Protein 8WTC (pdb70)

Secondary structure (DSSP, 8-state):
--TTTTTEEEEEEEEEE-BSSS--TTT--HHHHHHHHHHHHHHHTT-EETTTEEEEEEEGGG--HHHHHHHHHTTSS-HHHHH-SS-EEEEETTSSEEEEESSSSSEEEEEEESSS-HHHHHHHHHHHHHHHHHHS-B-EETTTEE--SSTTSTBT-EEEEEEEE-HHHHHTTTHHHHHHHHHHTTEEEE---EEEEEES--SSS-HHHHHHHHHHHHHHHHHHHHHHHH-/---B-TTT--BHHHHHHH-S--SHHHHHHTHHHHHHHHHHHTTT--S--S---HHHHHHHHHHHHHHHHHHHHHHHHHTT-HHHHHHHHHHHHHHHHHH-/--TTTTTEEEEEEEEEE-BSSS--TTT--HHHHHHHHHHHHHHHSS-EETTTEEEEEEESTTS-HHHHHHHHHTTSS-GGGGG-TT-EEEEETTSSEEEEESSSSSEEEEEEESSS-HHHHHHHHHHHHHHHHHHS-B-EETTTEE--SSGGGTBT-EEEEEEEE-HHHHHTTTHHHHHHHHHHTTEEE----EEEEEES-SSSS-HHHHHHHHHHHHHHHHHHHHHHHH-/---B-TTT--BHHHHHHH-S---TTHHHHSHHHHHHHHHHHTTT--S--S---IIIIIHHHHHHHHHHHHHHHHHHHHTT-HHHHHHHHHHHHHHHHH-

Structure (mmCIF, N/CA/C/O backbone):
data_8WTC
#
_entry.id   8WTC
#
_cell.length_a   188.104
_cell.length_b   74.208
_cell.length_c   79.935
_cell.angle_alpha   90.00
_cell.angle_beta   100.84
_cell.angle_gamma   90.00
#
_symmetry.space_group_name_H-M   'C 1 2 1'
#
loop_
_entity.id
_entity.type
_entity.pdbx_description
1 polymer 'Protein-arginine kinase'
2 polymer 'Protein-arginine kinase activator protein'
3 non-polymer 'ZINC ION'
#
loop_
_atom_site.group_PDB
_atom_site.id
_atom_site.type_symbol
_atom_site.label_atom_id
_atom_site.label_alt_id
_atom_site.label_comp_id
_atom_site.label_asym_id
_atom_site.label_entity_id
_atom_site.label_seq_id
_atom_site.pdbx_PDB_ins_code
_atom_site.Cartn_x
_atom_site.Cartn_y
_atom_site.Cartn_z
_atom_site.occupancy
_atom_site.B_iso_or_equiv
_atom_site.auth_seq_id
_atom_site.auth_comp_id
_atom_site.auth_asym_id
_atom_site.auth_atom_id
_atom_site.pdbx_PDB_model_num
ATOM 1 N N . LYS A 1 3 ? -46.886 -22.177 -14.893 1.00 73.41 18 LYS A N 1
ATOM 2 C CA . LYS A 1 3 ? -45.920 -22.937 -15.690 1.00 78.68 18 LYS A CA 1
ATOM 3 C C . LYS A 1 3 ? -45.847 -24.375 -15.177 1.00 79.64 18 LYS A C 1
ATOM 4 O O . LYS A 1 3 ? -46.303 -24.657 -14.059 1.00 72.09 18 LYS A O 1
ATOM 10 N N . GLY A 1 4 ? -45.257 -25.267 -15.989 1.00 80.16 19 GLY A N 1
ATOM 11 C CA . GLY A 1 4 ? -45.029 -26.653 -15.630 1.00 67.20 19 GLY A CA 1
ATOM 12 C C . GLY A 1 4 ? -46.157 -27.574 -16.064 1.00 73.45 19 GLY A C 1
ATOM 13 O O . GLY A 1 4 ? -47.304 -27.148 -16.265 1.00 77.03 19 GLY A O 1
ATOM 14 N N . PRO A 1 5 ? -45.854 -28.865 -16.207 1.00 69.68 20 PRO A N 1
ATOM 15 C CA . PRO A 1 5 ? -46.918 -29.836 -16.502 1.00 70.97 20 PRO A CA 1
ATOM 16 C C . PRO A 1 5 ? -48.037 -29.765 -15.467 1.00 71.26 20 PRO A C 1
ATOM 17 O O . PRO A 1 5 ? -47.792 -29.597 -14.271 1.00 71.33 20 PRO A O 1
ATOM 21 N N . GLU A 1 6 ? -49.278 -29.874 -15.945 1.00 71.17 21 GLU A N 1
ATOM 22 C CA . GLU A 1 6 ? -50.466 -29.805 -15.088 1.00 70.25 21 GLU A CA 1
ATOM 23 C C . GLU A 1 6 ? -50.514 -28.530 -14.251 1.00 69.88 21 GLU A C 1
ATOM 24 O O . GLU A 1 6 ? -50.967 -28.569 -13.105 1.00 73.85 21 GLU A O 1
ATOM 30 N N . SER A 1 7 ? -50.055 -27.399 -14.802 1.00 65.84 22 SER A N 1
ATOM 31 C CA . SER A 1 7 ? -50.062 -26.129 -14.080 1.00 70.94 22 SER A CA 1
ATOM 32 C C . SER A 1 7 ? -51.429 -25.878 -13.446 1.00 78.26 22 SER A C 1
ATOM 33 O O . SER A 1 7 ? -51.521 -25.351 -12.329 1.00 73.81 22 SER A O 1
ATOM 35 N N . ASP A 1 8 ? -52.490 -26.295 -14.148 1.00 78.71 23 ASP A N 1
ATOM 36 C CA . ASP A 1 8 ? -53.842 -26.154 -13.626 1.00 78.15 23 ASP A CA 1
ATOM 37 C C . ASP A 1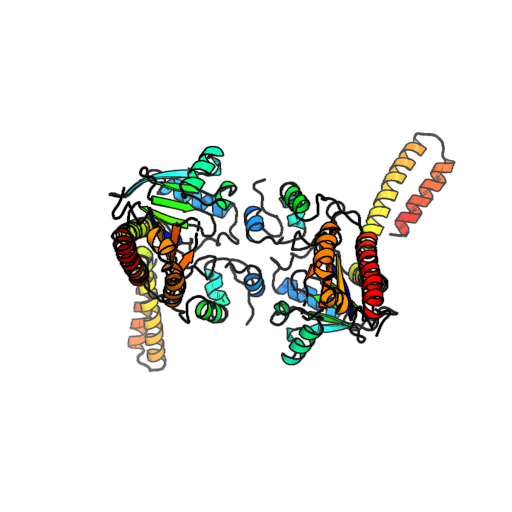 8 ? -54.011 -26.818 -12.265 1.00 74.72 23 ASP A C 1
ATOM 38 O O . ASP A 1 8 ? -54.724 -26.297 -11.399 1.00 76.83 23 ASP A O 1
ATOM 43 N N . ILE A 1 9 ? -53.356 -27.962 -12.054 1.00 72.49 24 ILE A N 1
ATOM 44 C CA . ILE A 1 9 ? -53.688 -28.867 -10.953 1.00 66.88 24 ILE A CA 1
ATOM 45 C C . ILE A 1 9 ? -52.571 -28.921 -9.923 1.00 66.74 24 ILE A C 1
ATOM 46 O O . ILE A 1 9 ? -52.786 -28.637 -8.740 1.00 68.93 24 ILE A O 1
ATOM 51 N N . VAL A 1 10 ? -51.390 -29.359 -10.352 1.00 64.64 25 VAL A N 1
ATOM 52 C CA . VAL A 1 10 ? -50.243 -29.446 -9.456 1.00 61.41 25 VAL A CA 1
ATOM 53 C C . VAL A 1 10 ? -49.558 -28.089 -9.392 1.00 59.97 25 VAL A C 1
ATOM 54 O O . VAL A 1 10 ? -49.158 -27.511 -10.413 1.00 57.91 25 VAL A O 1
ATOM 58 N N . LEU A 1 11 ? -49.433 -27.565 -8.185 1.00 60.90 26 LEU A N 1
ATOM 59 C CA . LEU A 1 11 ? -48.750 -26.292 -8.072 1.00 54.30 26 LEU A CA 1
ATOM 60 C C . LEU A 1 11 ? -47.243 -26.465 -8.184 1.00 47.56 26 LEU A C 1
ATOM 61 O O . LEU A 1 11 ? -46.603 -25.714 -8.918 1.00 47.03 26 LEU A O 1
ATOM 66 N N . SER A 1 12 ? -46.648 -27.433 -7.480 1.00 52.78 27 SER A N 1
ATOM 67 C CA . SER A 1 12 ? -45.202 -27.650 -7.577 1.00 54.28 27 SER A CA 1
ATOM 68 C C . SER A 1 12 ? -44.867 -29.099 -7.244 1.00 50.69 27 SER A C 1
ATOM 69 O O . SER A 1 12 ? -45.742 -29.908 -6.936 1.00 51.37 27 SER A O 1
ATOM 72 N N . SER A 1 13 ? -43.582 -29.428 -7.361 1.00 51.14 28 SER A N 1
ATOM 73 C CA . SER A 1 13 ? -43.042 -30.710 -6.933 1.00 49.59 28 SER A CA 1
ATOM 74 C C . SER A 1 13 ? -41.748 -30.446 -6.183 1.00 46.71 28 SER A C 1
ATOM 75 O O . SER A 1 13 ? -40.884 -29.714 -6.677 1.00 48.22 28 SER A O 1
ATOM 78 N N . ARG A 1 14 ? -41.620 -31.028 -4.989 1.00 44.48 29 ARG A N 1
ATOM 79 C CA . ARG A 1 14 ? -40.520 -30.718 -4.094 1.00 36.78 29 ARG A CA 1
ATOM 80 C C . ARG A 1 14 ? -39.763 -31.987 -3.755 1.00 40.88 29 ARG A C 1
ATOM 81 O O . ARG A 1 14 ? -40.362 -33.044 -3.513 1.00 39.46 29 ARG A O 1
ATOM 89 N N . ILE A 1 15 ? -38.440 -31.868 -3.738 1.00 40.51 30 ILE A N 1
ATOM 90 C CA . ILE A 1 15 ? -37.552 -32.935 -3.301 1.00 41.95 30 ILE A CA 1
ATOM 91 C C . ILE A 1 15 ? -36.613 -32.355 -2.252 1.00 35.24 30 ILE A C 1
ATOM 92 O O . ILE A 1 15 ? -36.054 -31.272 -2.447 1.00 38.49 30 ILE A O 1
ATOM 97 N N . ARG A 1 16 ? -36.449 -33.052 -1.140 1.00 38.96 31 ARG A N 1
ATOM 98 C CA . ARG A 1 16 ? -35.605 -32.552 -0.058 1.00 39.55 31 ARG A CA 1
ATOM 99 C C . ARG A 1 16 ? -34.700 -33.669 0.448 1.00 39.03 31 ARG A C 1
ATOM 100 O O . ARG A 1 16 ? -35.187 -34.746 0.822 1.00 42.19 31 ARG A O 1
ATOM 108 N N . LEU A 1 17 ? -33.389 -33.419 0.470 1.00 34.75 32 LEU A N 1
ATOM 109 C CA . LEU A 1 17 ? -32.421 -34.420 0.906 1.00 36.04 32 LEU A CA 1
ATOM 110 C C . LEU A 1 17 ? -31.640 -33.868 2.091 1.00 39.53 32 LEU A C 1
ATOM 111 O O . LEU A 1 17 ? -30.902 -32.893 1.943 1.00 44.40 32 LEU A O 1
ATOM 116 N N . ALA A 1 18 ? -31.797 -34.485 3.263 1.00 39.01 33 ALA A N 1
ATOM 117 C CA . ALA A 1 18 ? -31.073 -34.068 4.453 1.00 39.95 33 ALA A CA 1
ATOM 118 C C . ALA A 1 18 ? -29.743 -34.806 4.523 1.00 43.48 33 ALA A C 1
ATOM 119 O O . ALA A 1 18 ? -29.680 -36.003 4.236 1.00 44.24 33 ALA A O 1
ATOM 121 N N . ARG A 1 19 ? -28.687 -34.090 4.910 1.00 39.16 34 ARG A N 1
ATOM 122 C CA . ARG A 1 19 ? -27.332 -34.622 4.945 1.00 44.10 34 ARG A CA 1
ATOM 123 C C . ARG A 1 19 ? -26.575 -34.008 6.113 1.00 39.27 34 ARG A C 1
ATOM 124 O O . ARG A 1 19 ? -26.764 -32.839 6.438 1.00 41.55 34 ARG A O 1
ATOM 132 N N . ASN A 1 20 ? -25.655 -34.756 6.697 1.00 45.23 35 ASN A N 1
ATOM 133 C CA . ASN A 1 20 ? -24.803 -34.182 7.735 1.00 48.75 35 ASN A CA 1
ATOM 134 C C . ASN A 1 20 ? -23.341 -34.528 7.467 1.00 44.55 35 ASN A C 1
ATOM 135 O O . ASN A 1 20 ? -23.029 -35.587 6.918 1.00 43.04 35 ASN A O 1
ATOM 140 N N . PHE A 1 21 ? -22.445 -33.616 7.830 1.00 44.83 36 PHE A N 1
ATOM 141 C CA . PHE A 1 21 ? -21.020 -33.939 7.849 1.00 49.80 36 PHE A CA 1
ATOM 142 C C . PHE A 1 21 ? -20.760 -35.128 8.766 1.00 47.92 36 PHE A C 1
ATOM 143 O O . PHE A 1 21 ? -21.299 -35.188 9.867 1.00 51.26 36 PHE A O 1
ATOM 151 N N . GLU A 1 22 ? -19.919 -36.071 8.331 1.00 51.70 37 GLU A N 1
ATOM 152 C CA . GLU A 1 22 ? -19.636 -37.231 9.180 1.00 52.92 37 GLU A CA 1
ATOM 153 C C . GLU A 1 22 ? -18.892 -36.811 10.442 1.00 58.70 37 GLU A C 1
ATOM 154 O O . GLU A 1 22 ? -19.298 -37.145 11.561 1.00 61.07 37 GLU A O 1
ATOM 160 N N . HIS A 1 23 ? -17.829 -36.025 10.279 1.00 61.71 38 HIS A N 1
ATOM 161 C CA . HIS A 1 23 ? -16.850 -35.767 11.325 1.00 53.66 38 HIS A CA 1
ATOM 162 C C . HIS A 1 23 ? -17.125 -34.484 12.096 1.00 56.53 38 HIS A C 1
ATOM 163 O O . HIS A 1 23 ? -16.274 -34.048 12.881 1.00 61.29 38 HIS A O 1
ATOM 170 N N . ILE A 1 24 ? -18.289 -33.877 11.905 1.00 53.52 39 ILE A N 1
ATOM 171 C CA . ILE A 1 24 ? -18.686 -32.687 12.646 1.00 52.63 39 ILE A CA 1
ATOM 172 C C . ILE A 1 24 ? -19.969 -33.005 13.395 1.00 50.66 39 ILE A C 1
ATOM 173 O O . ILE A 1 24 ? -20.834 -33.726 12.891 1.00 51.74 39 ILE A O 1
ATOM 178 N N . ARG A 1 25 ? -20.071 -32.490 14.614 1.00 57.07 40 ARG A N 1
ATOM 179 C CA . ARG A 1 25 ? -21.229 -32.771 15.441 1.00 53.42 40 ARG A CA 1
ATOM 180 C C . ARG A 1 25 ? -22.478 -32.238 14.751 1.00 52.22 40 ARG A C 1
ATOM 181 O O . ARG A 1 25 ? -22.425 -31.243 14.023 1.00 54.26 40 ARG A O 1
ATOM 189 N N . PHE A 1 26 ? -23.599 -32.939 14.933 1.00 46.04 41 PHE A N 1
ATOM 190 C CA . PHE A 1 26 ? -24.849 -32.519 14.308 1.00 47.12 41 PHE A CA 1
ATOM 191 C C . PHE A 1 26 ? -25.276 -31.171 14.913 1.00 47.19 41 PHE A C 1
ATOM 192 O O . PHE A 1 26 ? -24.771 -30.761 15.961 1.00 45.14 41 PHE A O 1
ATOM 200 N N . PRO A 1 27 ? -26.220 -30.458 14.285 1.00 47.53 42 PRO A N 1
ATOM 201 C CA . PRO A 1 27 ? -26.569 -29.108 14.778 1.00 45.89 42 PRO A CA 1
ATOM 202 C C . PRO A 1 27 ? -27.096 -29.098 16.197 1.00 48.72 42 PRO A C 1
ATOM 203 O O . PRO A 1 27 ? -27.211 -28.028 16.808 1.00 51.68 42 PRO A O 1
ATOM 207 N N . THR A 1 28 ? -27.406 -30.272 16.727 1.00 52.10 43 THR A N 1
ATOM 208 C CA . THR A 1 28 ? -27.815 -30.447 18.109 1.00 47.25 43 THR A CA 1
ATOM 209 C C . THR A 1 28 ? -26.695 -30.154 19.101 1.00 48.38 43 THR A C 1
ATOM 210 O O . THR A 1 28 ? -26.963 -29.644 20.189 1.00 53.60 43 THR A O 1
ATOM 214 N N . ARG A 1 29 ? -25.445 -30.466 18.766 1.00 46.64 44 ARG A N 1
ATOM 215 C CA . ARG A 1 29 ? -24.354 -30.266 19.703 1.00 43.82 44 ARG A CA 1
ATOM 216 C C . ARG A 1 29 ? -23.130 -29.574 19.128 1.00 49.09 44 ARG A C 1
ATOM 217 O O . ARG A 1 29 ? -22.175 -29.354 19.874 1.00 46.37 44 ARG A O 1
ATOM 225 N N . TYR A 1 30 ? -23.121 -29.221 17.847 1.00 51.54 45 TYR A N 1
ATOM 226 C CA . TYR A 1 30 ? -21.910 -28.666 17.261 1.00 51.89 45 TYR A CA 1
ATOM 227 C C . TYR A 1 30 ? -21.682 -27.247 17.771 1.00 51.80 45 TYR A C 1
ATOM 228 O O . TYR A 1 30 ? -22.611 -26.539 18.184 1.00 49.37 45 TYR A O 1
ATOM 237 N N . SER A 1 31 ? -20.416 -26.863 17.801 1.00 58.06 46 SER A N 1
ATOM 238 C CA . SER A 1 31 ? -20.026 -25.547 18.258 1.00 49.23 46 SER A CA 1
ATOM 239 C C . SER A 1 31 ? -20.309 -24.516 17.174 1.00 50.47 46 SER A C 1
ATOM 240 O O . SER A 1 31 ? -20.558 -24.855 16.017 1.00 55.07 46 SER A O 1
ATOM 243 N N . ASN A 1 32 ? -20.266 -23.239 17.571 1.00 54.02 47 ASN A N 1
ATOM 244 C CA . ASN A 1 32 ? -20.372 -22.139 16.613 1.00 55.01 47 ASN A CA 1
ATOM 245 C C . ASN A 1 32 ? -19.224 -22.167 15.603 1.00 54.25 47 ASN A C 1
ATOM 246 O O . ASN A 1 32 ? -19.446 -21.962 14.400 1.00 56.39 47 ASN A O 1
ATOM 251 N N . GLU A 1 33 ? -17.996 -22.417 16.071 1.00 47.80 48 GLU A N 1
ATOM 252 C CA . GLU A 1 33 ? -16.860 -22.551 15.164 1.00 54.27 48 GLU A CA 1
ATOM 253 C C . GLU A 1 33 ? -17.125 -23.631 14.138 1.00 53.56 48 GLU A C 1
ATOM 254 O O . GLU A 1 33 ? -16.845 -23.450 12.942 1.00 53.00 48 GLU A O 1
ATOM 260 N N . GLU A 1 34 ? -17.650 -24.772 14.595 1.00 49.03 49 GLU A N 1
ATOM 261 C CA . GLU A 1 34 ? -18.046 -25.817 13.663 1.00 52.21 49 GLU A CA 1
ATOM 262 C C . GLU A 1 34 ? -19.079 -25.297 12.668 1.00 50.53 49 GLU A C 1
ATOM 263 O O . GLU A 1 34 ? -18.915 -25.471 11.451 1.00 52.90 49 GLU A O 1
ATOM 269 N N . ALA A 1 35 ? -20.115 -24.607 13.160 1.00 46.74 50 ALA A N 1
ATOM 270 C CA . ALA A 1 35 ? -21.147 -24.076 12.276 1.00 47.63 50 ALA A CA 1
ATOM 271 C C . ALA A 1 35 ? -20.555 -23.110 11.256 1.00 53.75 50 ALA A C 1
ATOM 272 O O . ALA A 1 35 ? -20.942 -23.132 10.074 1.00 47.32 50 ALA A O 1
ATOM 274 N N . SER A 1 36 ? -19.600 -22.274 11.696 1.00 51.50 51 SER A N 1
ATOM 275 C CA . SER A 1 36 ? -18.975 -21.297 10.811 1.00 49.29 51 SER A CA 1
ATOM 276 C C . SER A 1 36 ? -18.146 -21.973 9.730 1.00 54.20 51 SER A C 1
ATOM 277 O O . SER A 1 36 ? -18.131 -21.522 8.574 1.00 53.87 51 SER A O 1
ATOM 280 N N . SER A 1 37 ? -17.433 -23.046 10.090 1.00 52.60 52 SER A N 1
ATOM 281 C CA . SER A 1 37 ? -16.585 -23.735 9.123 1.00 49.52 52 SER A CA 1
ATOM 282 C C . SER A 1 37 ? -17.407 -24.340 7.991 1.00 50.57 52 SER A C 1
ATOM 283 O O . SER A 1 37 ? -16.994 -24.308 6.823 1.00 53.83 52 SER A O 1
ATOM 286 N N . ILE A 1 38 ? -18.553 -24.931 8.324 1.00 44.47 53 ILE A N 1
ATOM 287 C CA . ILE A 1 38 ? -19.397 -25.533 7.302 1.00 49.81 53 ILE A CA 1
ATOM 288 C C . ILE A 1 38 ? -19.808 -24.482 6.290 1.00 49.99 53 ILE A C 1
ATOM 289 O O . ILE A 1 38 ? -19.705 -24.686 5.075 1.00 48.84 53 ILE A O 1
ATOM 294 N N . ILE A 1 39 ? -20.261 -23.326 6.781 1.00 48.68 54 ILE A N 1
ATOM 295 C CA . ILE A 1 39 ? -20.743 -22.320 5.850 1.00 51.04 54 ILE A CA 1
ATOM 296 C C . ILE A 1 39 ? -19.584 -21.676 5.096 1.00 52.64 54 ILE A C 1
ATOM 297 O O . ILE A 1 39 ? -19.753 -21.249 3.945 1.00 49.65 54 ILE A O 1
ATOM 302 N N . GLN A 1 40 ? -18.385 -21.635 5.691 1.00 50.42 55 GLN A N 1
ATOM 303 C CA . GLN A 1 40 ? -17.238 -21.170 4.923 1.00 52.56 55 GLN A CA 1
ATOM 304 C C . GLN A 1 40 ? -16.816 -22.211 3.895 1.00 50.75 55 GLN A C 1
ATOM 305 O O . GLN A 1 40 ? -16.525 -21.873 2.740 1.00 55.21 55 GLN A O 1
ATOM 311 N N . GLN A 1 41 ? -16.782 -23.481 4.289 1.00 44.22 56 GLN A N 1
ATOM 312 C CA . GLN A 1 41 ? -16.491 -24.514 3.312 1.00 46.65 56 GLN A CA 1
ATOM 313 C C . GLN A 1 41 ? -17.473 -24.424 2.150 1.00 53.15 56 GLN A C 1
ATOM 314 O O . GLN A 1 41 ? -17.110 -24.689 0.999 1.00 52.49 56 GLN A O 1
ATOM 320 N N . PHE A 1 42 ? -18.701 -23.975 2.412 1.00 52.29 57 PHE A N 1
ATOM 321 C CA . PHE A 1 42 ? -19.634 -23.839 1.304 1.00 48.10 57 PHE A CA 1
ATOM 322 C C . PHE A 1 42 ? -19.377 -22.576 0.506 1.00 46.98 57 PHE A C 1
ATOM 323 O O . PHE A 1 42 ? -19.477 -22.597 -0.721 1.00 50.99 57 PHE A O 1
ATOM 331 N N . GLU A 1 43 ? -19.023 -21.475 1.167 1.00 46.25 58 GLU A N 1
ATOM 332 C CA . GLU A 1 43 ? -18.629 -20.285 0.421 1.00 51.82 58 GLU A CA 1
ATOM 333 C C . GLU A 1 43 ? -17.422 -20.554 -0.464 1.00 54.20 58 GLU A C 1
ATOM 334 O O . GLU A 1 43 ? -17.369 -20.103 -1.611 1.00 54.25 58 GLU A O 1
ATOM 340 N N . ASP A 1 44 ? -16.421 -21.253 0.068 1.00 56.16 59 ASP A N 1
ATOM 341 C CA . ASP A 1 44 ? -15.167 -21.400 -0.664 1.00 59.31 59 ASP A CA 1
ATOM 342 C C . ASP A 1 44 ? -15.335 -22.315 -1.870 1.00 53.01 59 ASP A C 1
ATOM 343 O O . ASP A 1 44 ? -14.936 -21.964 -2.985 1.00 49.59 59 ASP A O 1
ATOM 348 N N . GLN A 1 45 ? -15.970 -23.468 -1.671 1.00 52.87 60 GLN A N 1
ATOM 349 C CA . GLN A 1 45 ? -16.008 -24.530 -2.662 1.00 54.46 60 GLN A CA 1
ATOM 350 C C . GLN A 1 45 ? -17.284 -24.579 -3.494 1.00 53.28 60 GLN A C 1
ATOM 351 O O . GLN A 1 45 ? -17.334 -25.330 -4.474 1.00 62.23 60 GLN A O 1
ATOM 357 N N . PHE A 1 46 ? -18.304 -23.803 -3.169 1.00 51.33 61 PHE A N 1
ATOM 358 C CA . PHE A 1 46 ? -19.536 -23.897 -3.933 1.00 52.16 61 PHE A CA 1
ATOM 359 C C . PHE A 1 46 ? -20.118 -22.559 -4.335 1.00 52.18 61 PHE A C 1
ATOM 360 O O . PHE A 1 46 ? -20.947 -22.530 -5.244 1.00 50.70 61 PHE A O 1
ATOM 368 N N . SER A 1 47 ? -19.704 -21.453 -3.712 1.00 55.23 62 SER A N 1
ATOM 369 C CA . SER A 1 47 ? -20.471 -20.229 -3.874 1.00 56.09 62 SER A CA 1
ATOM 370 C C . SER A 1 47 ? -20.385 -19.621 -5.263 1.00 53.91 62 SER A C 1
ATOM 371 O O . SER A 1 47 ? -21.289 -18.884 -5.641 1.00 65.08 62 SER A O 1
ATOM 374 N N . GLU A 1 48 ? -19.346 -19.836 -6.031 1.00 54.18 63 GLU A N 1
ATOM 375 C CA . GLU A 1 48 ? -19.378 -19.227 -7.359 1.00 64.22 63 GLU A CA 1
ATOM 376 C C . GLU A 1 48 ? -19.256 -20.270 -8.455 1.00 64.54 63 GLU A C 1
ATOM 377 O O . GLU A 1 48 ? -18.624 -20.052 -9.486 1.00 68.76 63 GLU A O 1
ATOM 383 N N . GLN A 1 49 ? -19.890 -21.408 -8.245 1.00 57.50 64 GLN A N 1
ATOM 384 C CA . GLN A 1 49 ? -19.652 -22.576 -9.065 1.00 57.08 64 GLN A CA 1
ATOM 385 C C . GLN A 1 49 ? -20.908 -22.908 -9.848 1.00 60.90 64 GLN A C 1
ATOM 386 O O . GLN A 1 49 ? -22.027 -22.697 -9.374 1.00 57.88 64 GLN A O 1
ATOM 392 N N . GLU A 1 50 ? -20.707 -23.348 -11.077 1.00 65.12 65 GLU A N 1
ATOM 393 C CA . GLU A 1 50 ? -21.778 -23.802 -11.941 1.00 65.00 65 GLU A CA 1
ATOM 394 C C . GLU A 1 50 ? -21.766 -25.318 -11.835 1.00 67.61 65 GLU A C 1
ATOM 395 O O . GLU A 1 50 ? -20.692 -25.922 -11.757 1.00 71.52 65 GLU A O 1
ATOM 401 N N . ILE A 1 51 ? -22.931 -25.933 -11.752 1.00 64.41 66 ILE A N 1
ATOM 402 C CA . ILE A 1 51 ? -23.103 -27.312 -12.196 1.00 66.53 66 ILE A CA 1
ATOM 403 C C . ILE A 1 51 ? -23.885 -27.244 -13.485 1.00 68.26 66 ILE A C 1
ATOM 404 O O . ILE A 1 51 ? -24.851 -26.463 -13.580 1.00 69.54 66 ILE A O 1
ATOM 409 N N . PRO A 1 52 ? -23.447 -27.916 -14.544 1.00 66.50 67 PRO A N 1
ATOM 410 C CA . PRO A 1 52 ? -24.035 -27.686 -15.861 1.00 61.88 67 PRO A CA 1
ATOM 411 C C . PRO A 1 52 ? -25.460 -28.204 -15.929 1.00 59.41 67 PRO A C 1
ATOM 412 O O . PRO A 1 52 ? -25.768 -29.293 -15.444 1.00 69.35 67 PRO A O 1
ATOM 416 N N . GLY A 1 53 ? -26.341 -27.392 -16.507 1.00 58.40 68 GLY A N 1
ATOM 417 C CA . GLY A 1 53 ? -27.740 -27.722 -16.635 1.00 53.89 68 GLY A CA 1
ATOM 418 C C . GLY A 1 53 ? -28.608 -27.180 -15.517 1.00 64.51 68 GLY A C 1
ATOM 419 O O . GLY A 1 53 ? -29.783 -26.881 -15.745 1.00 67.79 68 GLY A O 1
ATOM 420 N N . ILE A 1 54 ? -28.051 -27.038 -14.316 1.00 66.80 69 ILE A N 1
ATOM 421 C CA . ILE A 1 54 ? -28.777 -26.527 -13.157 1.00 61.75 69 ILE A CA 1
ATOM 422 C C . ILE A 1 54 ? -28.504 -25.042 -12.948 1.00 63.79 69 ILE A C 1
ATOM 423 O O . ILE A 1 54 ? -29.389 -24.290 -12.528 1.00 62.36 69 ILE A O 1
ATOM 428 N N . GLY A 1 55 ? -27.265 -24.625 -13.199 1.00 57.97 70 GLY A N 1
ATOM 429 C CA . GLY A 1 55 ? -26.905 -23.230 -13.246 1.00 56.13 70 GLY A CA 1
ATOM 430 C C . GLY A 1 55 ? -25.835 -22.883 -12.232 1.00 62.57 70 GLY A C 1
ATOM 431 O O . GLY A 1 55 ? -25.164 -23.748 -11.655 1.00 61.64 70 GLY A O 1
ATOM 432 N N . LYS A 1 56 ? -25.680 -21.581 -12.018 1.00 62.49 71 LYS A N 1
ATOM 433 C CA . LYS A 1 56 ? -24.718 -21.049 -11.066 1.00 59.94 71 LYS A CA 1
ATOM 434 C C . LYS A 1 56 ? -25.382 -20.919 -9.709 1.00 52.02 71 LYS A C 1
ATOM 435 O O . LYS A 1 56 ? -26.518 -20.443 -9.611 1.00 49.40 71 LYS A O 1
ATOM 441 N N . PHE A 1 57 ? -24.663 -21.324 -8.673 1.00 54.82 72 PHE A N 1
ATOM 442 C CA . PHE A 1 57 ? -25.088 -21.133 -7.296 1.00 56.27 72 PHE A CA 1
ATOM 443 C C . PHE A 1 57 ? -24.376 -19.928 -6.713 1.00 52.54 72 PHE A C 1
ATOM 444 O O . PHE A 1 57 ? -23.268 -19.587 -7.127 1.00 61.99 72 PHE A O 1
ATOM 452 N N . VAL A 1 58 ? -25.042 -19.278 -5.765 1.00 49.12 73 VAL A N 1
ATOM 453 C CA . VAL A 1 58 ? -24.539 -18.106 -5.054 1.00 50.71 73 VAL A CA 1
ATOM 454 C C . VAL A 1 58 ? -24.932 -18.256 -3.590 1.00 51.00 73 VAL A C 1
ATOM 455 O O . VAL A 1 58 ? -26.112 -18.469 -3.279 1.00 46.24 73 VAL A O 1
ATOM 459 N N . LEU A 1 59 ? -23.949 -18.192 -2.692 1.00 51.34 74 LEU A N 1
ATOM 460 C CA . LEU A 1 59 ? -24.239 -18.359 -1.276 1.00 48.57 74 LEU A CA 1
ATOM 461 C C . LEU A 1 59 ? -24.793 -17.061 -0.711 1.00 47.53 74 LEU A C 1
ATOM 462 O O . LEU A 1 59 ? -24.223 -15.982 -0.925 1.00 52.14 74 LEU A O 1
ATOM 467 N N . ILE A 1 60 ? -25.912 -17.165 -0.001 1.00 45.46 75 ILE A N 1
ATOM 468 C CA . ILE A 1 60 ? -26.460 -16.070 0.791 1.00 44.81 75 ILE A CA 1
ATOM 469 C C . ILE A 1 60 ? -26.141 -16.358 2.246 1.00 43.43 75 ILE A C 1
ATOM 470 O O . ILE A 1 60 ? -26.776 -17.223 2.851 1.00 53.71 75 ILE A O 1
ATOM 475 N N . ARG A 1 61 ? -25.195 -15.664 2.858 1.00 43.73 76 ARG A N 1
ATOM 476 C CA . ARG A 1 61 ? -25.061 -15.839 4.305 1.00 46.88 76 ARG A CA 1
ATOM 477 C C . ARG A 1 61 ? -26.202 -15.107 4.991 1.00 45.36 76 ARG A C 1
ATOM 478 O O . ARG A 1 61 ? -26.519 -13.971 4.649 1.00 51.39 76 ARG A O 1
ATOM 486 N N . MET A 1 62 ? -26.847 -15.778 5.940 1.00 51.95 77 MET A N 1
ATOM 487 C CA . MET A 1 62 ? -27.924 -15.138 6.689 1.00 50.35 77 MET A CA 1
ATOM 488 C C . MET A 1 62 ? -27.395 -13.973 7.527 1.00 54.52 77 MET A C 1
ATOM 489 O O . MET A 1 62 ? -28.063 -12.944 7.655 1.00 53.52 77 MET A O 1
ATOM 494 N N . ASN A 1 63 ? -26.185 -14.109 8.087 1.00 61.04 78 ASN A N 1
ATOM 495 C CA . ASN A 1 63 ? -25.552 -12.989 8.782 1.00 62.74 78 ASN A CA 1
ATOM 496 C C . ASN A 1 63 ? -25.493 -11.710 7.951 1.00 64.16 78 ASN A C 1
ATOM 497 O O . ASN A 1 63 ? -25.586 -10.611 8.502 1.00 70.81 78 ASN A O 1
ATOM 502 N N . ASP A 1 64 ? -25.305 -11.830 6.645 1.00 60.67 79 ASP A N 1
ATOM 503 C CA . ASP A 1 64 ? -25.125 -10.703 5.743 1.00 62.04 79 ASP A CA 1
ATOM 504 C C . ASP A 1 64 ? -26.420 -10.271 5.086 1.00 66.02 79 ASP A C 1
ATOM 505 O O . ASP A 1 64 ? -26.399 -9.343 4.268 1.00 63.57 79 ASP A O 1
ATOM 510 N N . ALA A 1 65 ? -27.532 -10.926 5.415 1.00 60.71 80 ALA A N 1
ATOM 511 C CA . ALA A 1 65 ? -28.800 -10.763 4.712 1.00 57.59 80 ALA A CA 1
ATOM 512 C C . ALA A 1 65 ? -29.698 -9.752 5.418 1.00 58.38 80 ALA A C 1
ATOM 513 O O . ALA A 1 65 ? -29.874 -9.804 6.640 1.00 61.82 80 ALA A O 1
ATOM 515 N N . GLN A 1 66 ? -30.234 -8.827 4.628 1.00 62.34 81 GLN A N 1
ATOM 516 C CA . GLN A 1 66 ? -31.201 -7.835 5.070 1.00 61.80 81 GLN A CA 1
ATOM 517 C C . GLN A 1 66 ? -32.444 -8.563 5.613 1.00 64.71 81 GLN A C 1
ATOM 518 O O . GLN A 1 66 ? -32.786 -9.613 5.113 1.00 64.52 81 GLN A O 1
ATOM 524 N N . PRO A 1 67 ? -33.179 -8.020 6.607 1.00 63.31 82 PRO A N 1
ATOM 525 C CA . PRO A 1 67 ? -34.355 -8.775 7.107 1.00 62.16 82 PRO A CA 1
ATOM 526 C C . PRO A 1 67 ? -35.422 -9.035 6.058 1.00 61.22 82 PRO A C 1
ATOM 527 O O . PRO A 1 67 ? -35.946 -10.140 6.007 1.00 57.20 82 PRO A O 1
ATOM 531 N N . LEU A 1 68 ? -35.802 -8.032 5.272 1.00 56.77 83 LEU A N 1
ATOM 532 C CA . LEU A 1 68 ? -36.825 -8.281 4.277 1.00 56.80 83 LEU A CA 1
ATOM 533 C C . LEU A 1 68 ? -36.319 -9.253 3.204 1.00 59.29 83 LEU A C 1
ATOM 534 O O . LEU A 1 68 ? -37.111 -10.011 2.601 1.00 59.29 83 LEU A O 1
ATOM 539 N N . GLU A 1 69 ? -35.007 -9.280 2.963 1.00 58.24 84 GLU A N 1
ATOM 540 C CA . GLU A 1 69 ? -34.480 -10.306 2.071 1.00 56.65 84 GLU A CA 1
ATOM 541 C C . GLU A 1 69 ? -34.807 -11.684 2.617 1.00 58.07 84 GLU A C 1
ATOM 542 O O . GLU A 1 69 ? -35.253 -12.561 1.866 1.00 58.62 84 GLU A O 1
ATOM 548 N N . LYS A 1 70 ? -34.630 -11.879 3.935 1.00 55.91 85 LYS A N 1
ATOM 549 C CA . LYS A 1 70 ? -34.942 -13.167 4.554 1.00 52.40 85 LYS A CA 1
ATOM 550 C C . LYS A 1 70 ? -36.427 -13.487 4.440 1.00 49.32 85 LYS A C 1
ATOM 551 O O . LYS A 1 70 ? -36.790 -14.638 4.191 1.00 46.86 85 LYS A O 1
ATOM 557 N N . ARG A 1 71 ? -37.283 -12.473 4.600 1.00 50.95 86 ARG A N 1
ATOM 558 C CA . ARG A 1 71 ? -38.720 -12.622 4.384 1.00 50.04 86 ARG A CA 1
ATOM 559 C C . ARG A 1 71 ? -39.013 -13.228 3.023 1.00 53.22 86 ARG A C 1
ATOM 560 O O . ARG A 1 71 ? -39.783 -14.188 2.908 1.00 52.55 86 ARG A O 1
ATOM 568 N N . VAL A 1 72 ? -38.444 -12.629 1.970 1.00 50.60 87 VAL A N 1
ATOM 569 C CA . VAL A 1 72 ? -38.658 -13.114 0.613 1.00 51.35 87 VAL A CA 1
ATOM 570 C C . VAL A 1 72 ? -38.132 -14.535 0.462 1.00 55.51 87 VAL A C 1
ATOM 571 O O . VAL A 1 72 ? -38.728 -15.358 -0.246 1.00 55.42 87 VAL A O 1
ATOM 575 N N . LEU A 1 73 ? -37.015 -14.857 1.128 1.00 54.70 88 LEU A N 1
ATOM 576 C CA . LEU A 1 73 ? -36.503 -16.222 1.041 1.00 53.20 88 LEU A CA 1
ATOM 577 C C . LEU A 1 73 ? -37.431 -17.194 1.744 1.00 54.55 88 LEU A C 1
ATOM 578 O O . LEU A 1 73 ? -37.644 -18.314 1.267 1.00 56.62 88 LEU A O 1
ATOM 583 N N . VAL A 1 74 ? -37.982 -16.788 2.886 1.00 56.14 89 VAL A N 1
ATOM 584 C CA . VAL A 1 74 ? -38.949 -17.629 3.574 1.00 51.26 89 VAL A CA 1
ATOM 585 C C . VAL A 1 74 ? -40.161 -17.847 2.689 1.00 52.34 89 VAL A C 1
ATOM 586 O O . VAL A 1 74 ? -40.606 -18.978 2.474 1.00 54.54 89 VAL A O 1
ATOM 590 N N . GLU A 1 75 ? -40.722 -16.760 2.169 1.00 53.80 90 GLU A N 1
ATOM 591 C CA . GLU A 1 75 ? -41.927 -16.882 1.361 1.00 56.22 90 GLU A CA 1
ATOM 592 C C . GLU A 1 75 ? -41.680 -17.795 0.170 1.00 58.21 90 GL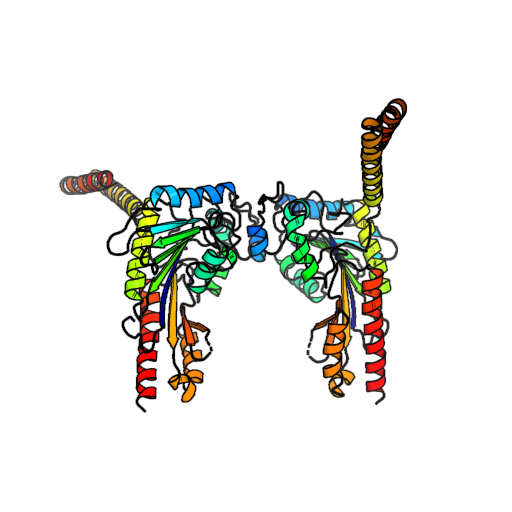U A C 1
ATOM 593 O O . GLU A 1 75 ? -42.405 -18.777 -0.024 1.00 61.27 90 GLU A O 1
ATOM 599 N N . LYS A 1 76 ? -40.615 -17.517 -0.604 1.00 56.88 91 LYS A N 1
ATOM 600 C CA . LYS A 1 76 ? -40.220 -18.336 -1.751 1.00 51.57 91 LYS A CA 1
ATOM 601 C C . LYS A 1 76 ? -39.832 -19.761 -1.345 1.00 54.94 91 LYS A C 1
ATOM 602 O O . LYS A 1 76 ? -39.474 -20.577 -2.203 1.00 57.75 91 LYS A O 1
ATOM 608 N N . HIS A 1 77 ? -39.884 -20.076 -0.051 1.00 54.70 92 HIS A N 1
ATOM 609 C CA . HIS A 1 77 ? -39.608 -21.419 0.466 1.00 58.65 92 HIS A CA 1
ATOM 610 C C . HIS A 1 77 ? -38.144 -21.850 0.318 1.00 56.95 92 HIS A C 1
ATOM 611 O O . HIS A 1 77 ? -37.847 -23.052 0.299 1.00 55.01 92 HIS A O 1
ATOM 618 N N . LEU A 1 78 ? -37.216 -20.908 0.195 1.00 53.86 93 LEU A N 1
ATOM 619 C CA . LEU A 1 78 ? -35.819 -21.275 0.039 1.00 54.79 93 LEU A CA 1
ATOM 620 C C . LEU A 1 78 ? -35.172 -21.590 1.371 1.00 51.35 93 LEU A C 1
ATOM 621 O O . LEU A 1 78 ? -34.170 -22.321 1.437 1.00 53.43 93 LEU A O 1
ATOM 626 N N . ILE A 1 79 ? -35.726 -21.044 2.436 1.00 51.47 94 ILE A N 1
ATOM 627 C CA . ILE A 1 79 ? -35.235 -21.284 3.776 1.00 52.07 94 ILE A CA 1
ATOM 628 C C . ILE A 1 79 ? -36.437 -21.463 4.679 1.00 49.16 94 ILE A C 1
ATOM 629 O O . ILE A 1 79 ? -37.586 -21.239 4.291 1.00 51.95 94 ILE A O 1
ATOM 634 N N . SER A 1 80 ? -36.160 -21.866 5.887 1.00 49.18 95 SER A N 1
ATOM 635 C CA . SER A 1 80 ? -37.205 -22.007 6.868 1.00 50.64 95 SER A CA 1
ATOM 636 C C . SER A 1 80 ? -37.092 -20.899 7.909 1.00 58.61 95 SER A C 1
ATOM 637 O O . SER A 1 80 ? -36.042 -20.253 8.030 1.00 59.34 95 SER A O 1
ATOM 640 N N . PRO A 1 81 ? -38.173 -20.627 8.657 1.00 63.67 96 PRO A N 1
ATOM 641 C CA . PRO A 1 81 ? -38.138 -19.512 9.629 1.00 60.66 96 PRO A CA 1
ATOM 642 C C . PRO A 1 81 ? -37.077 -19.622 10.709 1.00 60.34 96 PRO A C 1
ATOM 643 O O . PRO A 1 81 ? -36.527 -18.590 11.111 1.00 66.16 96 PRO A O 1
ATOM 647 N N . ASN A 1 82 ? -36.783 -20.826 11.211 1.00 62.25 97 ASN A N 1
ATOM 648 C CA . ASN A 1 82 ? -35.735 -20.943 12.223 1.00 69.74 97 ASN A CA 1
ATOM 649 C C . ASN A 1 82 ? -34.416 -20.392 11.710 1.00 68.36 97 ASN A C 1
ATOM 650 O O . ASN A 1 82 ? -33.633 -19.823 12.481 1.00 73.77 97 ASN A O 1
ATOM 655 N N . LEU A 1 83 ? -34.166 -20.520 10.415 1.00 66.08 98 LEU A N 1
ATOM 656 C CA . LEU A 1 83 ? -32.861 -20.137 9.908 1.00 68.61 98 LEU A CA 1
ATOM 657 C C . LEU A 1 83 ? -32.706 -18.621 9.762 1.00 68.81 98 LEU A C 1
ATOM 658 O O . LEU A 1 83 ? -31.570 -18.153 9.649 1.00 70.98 98 LEU A O 1
ATOM 663 N N . THR A 1 84 ? -33.794 -17.835 9.862 1.00 65.00 99 THR A N 1
ATOM 664 C CA . THR A 1 84 ? -33.669 -16.374 9.740 1.00 73.24 99 THR A CA 1
ATOM 665 C C . THR A 1 84 ? -32.896 -15.775 10.905 1.00 79.49 99 THR A C 1
ATOM 666 O O . THR A 1 84 ? -32.219 -14.752 10.744 1.00 84.10 99 THR A O 1
ATOM 670 N N . GLU A 1 85 ? -33.002 -16.377 12.079 1.00 76.10 100 GLU A N 1
ATOM 671 C CA . GLU A 1 85 ? -32.280 -15.909 13.245 1.00 82.18 100 GLU A CA 1
ATOM 672 C C . GLU A 1 85 ? -31.018 -16.725 13.499 1.00 80.80 100 GLU A C 1
ATOM 673 O O . GLU A 1 85 ? -30.190 -16.317 14.321 1.00 77.60 100 GLU A O 1
ATOM 679 N N . SER A 1 86 ? -30.859 -17.844 12.785 1.00 82.16 101 SER A N 1
ATOM 680 C CA . SER A 1 86 ? -29.633 -18.634 12.802 1.00 71.41 101 SER A CA 1
ATOM 681 C C . SER A 1 86 ? -28.447 -17.760 12.401 1.00 72.02 101 SER A C 1
ATOM 682 O O . SER A 1 86 ? -28.514 -17.041 11.395 1.00 73.66 101 SER A O 1
ATOM 685 N N . PRO A 1 87 ? -27.351 -17.798 13.152 1.00 72.37 102 PRO A N 1
ATOM 686 C CA . PRO A 1 87 ? -26.269 -16.848 12.910 1.00 66.08 102 PRO A CA 1
ATOM 687 C C . PRO A 1 87 ? -25.443 -17.326 11.742 1.00 58.99 102 PRO A C 1
ATOM 688 O O . PRO A 1 87 ? -25.056 -16.541 10.879 1.00 71.09 102 PRO A O 1
ATOM 692 N N . PHE A 1 88 ? -25.167 -18.624 11.716 1.00 54.08 103 PHE A N 1
ATOM 693 C CA . PHE A 1 88 ? -24.335 -19.219 10.684 1.00 58.43 103 PHE A CA 1
ATOM 694 C C . PHE A 1 88 ? -25.145 -19.962 9.664 1.00 54.47 103 PHE A C 1
ATOM 695 O O . PHE A 1 88 ? -24.579 -20.707 8.859 1.00 49.48 103 PHE A O 1
ATOM 703 N N . GLY A 1 89 ? -26.459 -19.791 9.693 1.00 54.67 104 GLY A N 1
ATOM 704 C CA . GLY A 1 89 ? -27.283 -20.339 8.647 1.00 53.38 104 GLY A CA 1
ATOM 705 C C . GLY A 1 89 ? -27.044 -19.646 7.320 1.00 46.31 104 GLY A C 1
ATOM 706 O O . GLY A 1 89 ? -26.595 -18.498 7.247 1.00 48.44 104 GLY A O 1
ATOM 707 N N . GLY A 1 90 ? -27.387 -20.359 6.264 1.00 46.46 105 GLY A N 1
ATOM 708 C CA . GLY A 1 90 ? -27.062 -19.931 4.922 1.00 48.19 105 GLY A CA 1
ATOM 709 C C . GLY A 1 90 ? -27.932 -20.677 3.940 1.00 47.03 105 GLY A C 1
ATOM 710 O O . GLY A 1 90 ? -28.552 -21.694 4.269 1.00 50.10 105 GLY A O 1
ATOM 711 N N . CYS A 1 91 ? -27.990 -20.134 2.729 1.00 49.79 106 CYS A N 1
ATOM 712 C CA . CYS A 1 91 ? -28.791 -20.646 1.620 1.00 43.41 106 CYS A CA 1
ATOM 713 C C . CYS A 1 91 ? -27.930 -20.542 0.376 1.00 44.05 106 CYS A C 1
ATOM 714 O O . CYS A 1 91 ? -27.644 -19.432 -0.089 1.00 46.42 106 CYS A O 1
ATOM 717 N N . LEU A 1 92 ? -27.507 -21.685 -0.153 1.00 41.76 107 LEU A N 1
ATOM 718 C CA . LEU A 1 92 ? -26.732 -21.749 -1.396 1.00 46.60 107 LEU A CA 1
ATOM 719 C C . LEU A 1 92 ? -27.710 -21.889 -2.550 1.00 43.29 107 LEU A C 1
ATOM 720 O O . LEU A 1 92 ? -28.284 -22.966 -2.724 1.00 45.50 107 LEU A O 1
ATOM 725 N N . LEU A 1 93 ? -27.906 -20.827 -3.341 1.00 43.31 108 LEU A N 1
ATOM 726 C CA . LEU A 1 93 ? -29.075 -20.783 -4.212 1.00 48.47 108 LEU A CA 1
ATOM 727 C C . LEU A 1 93 ? -28.703 -20.639 -5.694 1.00 47.19 108 LEU A C 1
ATOM 728 O O . LEU A 1 93 ? -27.744 -19.942 -6.033 1.00 44.88 108 LEU A O 1
ATOM 733 N N . SER A 1 94 ? -29.441 -21.325 -6.582 1.00 47.37 109 SER A N 1
ATOM 734 C CA . SER A 1 94 ? -29.187 -21.204 -8.023 1.00 52.93 109 SER A CA 1
ATOM 735 C C . SER A 1 94 ? -29.798 -19.919 -8.567 1.00 56.33 109 SER A C 1
ATOM 736 O O . SER A 1 94 ? -30.751 -19.388 -7.997 1.00 57.54 109 SER A O 1
ATOM 739 N N . GLU A 1 95 ? -29.237 -19.413 -9.678 1.00 59.20 110 GLU A N 1
ATOM 740 C CA . GLU A 1 95 ? -29.773 -18.181 -10.262 1.00 58.92 110 GLU A CA 1
ATOM 741 C C . GLU A 1 95 ? -31.239 -18.356 -10.605 1.00 58.33 110 GLU A C 1
ATOM 742 O O . GLU A 1 95 ? -32.069 -17.470 -10.377 1.00 62.05 110 GLU A O 1
ATOM 748 N N . ASN A 1 96 ? -31.573 -19.535 -11.085 1.00 62.05 111 ASN A N 1
ATOM 749 C CA . ASN A 1 96 ? -32.931 -19.949 -11.362 1.00 58.56 111 ASN A CA 1
ATOM 750 C C . ASN A 1 96 ? -33.808 -19.946 -10.109 1.00 54.98 111 ASN A C 1
ATOM 751 O O . ASN A 1 96 ? -35.033 -19.890 -10.224 1.00 54.19 111 ASN A O 1
ATOM 756 N N . GLU A 1 97 ? -33.199 -19.975 -8.919 1.00 57.95 112 GLU A N 1
ATOM 757 C CA . GLU A 1 97 ? -33.837 -20.014 -7.596 1.00 56.78 112 GLU A CA 1
ATOM 758 C C . GLU A 1 97 ? -34.670 -21.269 -7.380 1.00 57.72 112 GLU A C 1
ATOM 759 O O . GLU A 1 97 ? -35.411 -21.357 -6.391 1.00 51.26 112 GLU A O 1
ATOM 765 N N . GLU A 1 98 ? -34.561 -22.238 -8.281 1.00 58.88 113 GLU A N 1
ATOM 766 C CA . GLU A 1 98 ? -35.302 -23.482 -8.171 1.00 54.05 113 GLU A CA 1
ATOM 767 C C . GLU A 1 98 ? -34.556 -24.519 -7.363 1.00 51.30 113 GLU A C 1
ATOM 768 O O . GLU A 1 98 ? -35.165 -25.431 -6.795 1.00 50.63 113 GLU A O 1
ATOM 774 N N . VAL A 1 99 ? -33.246 -24.413 -7.301 1.00 51.46 114 VAL A N 1
ATOM 775 C CA . VAL A 1 99 ? -32.435 -25.383 -6.596 1.00 46.59 114 VAL A CA 1
ATOM 776 C C . VAL A 1 99 ? -31.705 -24.632 -5.498 1.00 48.64 114 VAL A C 1
ATOM 777 O O . VAL A 1 99 ? -31.102 -23.580 -5.747 1.00 48.69 114 VAL A O 1
ATOM 781 N N . SER A 1 100 ? -31.822 -25.122 -4.272 1.00 50.91 115 SER A N 1
ATOM 782 C CA . SER A 1 100 ? -31.225 -24.439 -3.137 1.00 46.32 115 SER A CA 1
ATOM 783 C C . SER A 1 100 ? -30.617 -25.458 -2.202 1.00 45.42 115 SER A C 1
ATOM 784 O O . SER A 1 100 ? -30.940 -26.649 -2.226 1.00 42.81 115 SER A O 1
ATOM 787 N N . VAL A 1 101 ? -29.724 -24.970 -1.361 1.00 46.93 116 VAL A N 1
ATOM 788 C CA . VAL A 1 101 ? -29.072 -25.847 -0.412 1.00 42.48 116 VAL A CA 1
ATOM 789 C C . VAL A 1 101 ? -29.035 -25.079 0.887 1.00 41.70 116 VAL A C 1
ATOM 790 O O . VAL A 1 101 ? -28.252 -24.140 1.034 1.00 42.07 116 VAL A O 1
ATOM 794 N N . MET A 1 102 ? -29.952 -25.421 1.787 1.00 42.72 117 MET A N 1
ATOM 795 C CA . MET A 1 102 ? -30.021 -24.829 3.109 1.00 40.46 117 MET A CA 1
ATOM 796 C C . MET A 1 102 ? -28.955 -25.431 4.007 1.00 40.89 117 MET A C 1
ATOM 797 O O . MET A 1 102 ? -28.675 -26.632 3.959 1.00 42.99 117 MET A O 1
ATOM 802 N N . LEU A 1 103 ? -28.372 -24.594 4.850 1.00 44.23 118 LEU A N 1
ATOM 803 C CA . LEU A 1 103 ? -27.203 -24.979 5.625 1.00 40.36 118 LEU A CA 1
ATOM 804 C C . LEU A 1 103 ? -27.390 -24.592 7.081 1.00 45.12 118 LEU A C 1
ATOM 805 O O . LEU A 1 103 ? -27.846 -23.479 7.378 1.00 42.23 118 LEU A O 1
ATOM 810 N N . ASN A 1 104 ? -27.044 -25.517 7.990 1.00 43.05 119 ASN A N 1
ATOM 811 C CA . ASN A 1 104 ? -27.037 -25.242 9.437 1.00 42.64 119 ASN A CA 1
ATOM 812 C C . ASN A 1 104 ? -28.426 -24.953 9.999 1.00 42.78 119 ASN A C 1
ATOM 813 O O . ASN A 1 104 ? -28.616 -24.033 10.791 1.00 49.00 119 ASN A O 1
ATOM 818 N N . GLU A 1 105 ? -29.399 -25.750 9.580 1.00 42.15 120 GLU A N 1
ATOM 819 C CA . GLU A 1 105 ? -30.730 -25.714 10.147 1.00 35.63 120 GLU A CA 1
ATOM 820 C C . GLU A 1 105 ? -30.809 -27.012 10.923 1.00 39.82 120 GLU A C 1
ATOM 821 O O . GLU A 1 105 ? -29.880 -27.291 11.677 1.00 47.93 120 GLU A O 1
ATOM 827 N N . GLU A 1 106 ? -31.825 -27.858 10.718 1.00 39.12 121 GLU A N 1
ATOM 828 C CA . GLU A 1 106 ? -31.919 -29.048 11.558 1.00 42.04 121 GLU A CA 1
ATOM 829 C C . GLU A 1 106 ? -30.769 -30.006 11.277 1.00 46.96 121 GLU A C 1
ATOM 830 O O . GLU A 1 106 ? -30.260 -30.669 12.190 1.00 46.22 121 GLU A O 1
ATOM 836 N N . ASP A 1 107 ? -30.352 -30.097 10.028 1.00 41.10 122 ASP A N 1
ATOM 837 C CA . ASP A 1 107 ? -29.182 -30.855 9.654 1.00 38.95 122 ASP A CA 1
ATOM 838 C C . ASP A 1 107 ? -28.183 -29.866 9.092 1.00 44.11 122 ASP A C 1
ATOM 839 O O . ASP A 1 107 ? -28.506 -28.696 8.891 1.00 49.66 122 ASP A O 1
ATOM 844 N N . HIS A 1 108 ? -26.949 -30.316 8.863 1.00 45.93 123 HIS A N 1
ATOM 845 C CA . HIS A 1 108 ? -25.967 -29.415 8.271 1.00 42.27 123 HIS A CA 1
ATOM 846 C C . HIS A 1 108 ? -26.431 -28.947 6.913 1.00 39.52 123 HIS A C 1
ATOM 847 O O . HIS A 1 108 ? -26.408 -27.752 6.619 1.00 43.86 123 HIS A O 1
ATOM 854 N N . ILE A 1 109 ? -26.900 -29.879 6.092 1.00 41.37 124 ILE A N 1
ATOM 855 C CA . ILE A 1 109 ? -27.208 -29.647 4.686 1.00 46.66 124 ILE A CA 1
ATOM 856 C C . ILE A 1 109 ? -28.607 -30.166 4.402 1.00 43.09 124 ILE A C 1
ATOM 857 O O . ILE A 1 109 ? -28.985 -31.241 4.882 1.00 49.35 124 ILE A O 1
ATOM 862 N N . ARG A 1 110 ? -29.381 -29.403 3.635 1.00 36.58 125 ARG A N 1
ATOM 863 C CA . ARG A 1 110 ? -30.686 -29.873 3.172 1.00 40.68 125 ARG A CA 1
ATOM 864 C C . ARG A 1 110 ? -30.844 -29.386 1.740 1.00 39.85 125 ARG A C 1
ATOM 865 O O . ARG A 1 110 ? -31.113 -28.212 1.499 1.00 43.94 125 ARG A O 1
ATOM 873 N N . ILE A 1 111 ? -30.688 -30.292 0.798 1.00 41.11 126 ILE A N 1
ATOM 874 C CA . ILE A 1 111 ? -30.820 -29.946 -0.613 1.00 42.72 126 ILE A CA 1
ATOM 875 C C . ILE A 1 111 ? -32.291 -29.875 -0.960 1.00 44.15 126 ILE A C 1
ATOM 876 O O . ILE A 1 111 ? -33.087 -30.703 -0.500 1.00 45.57 126 ILE A O 1
ATOM 881 N N . GLN A 1 112 ? -32.661 -28.881 -1.760 1.00 48.67 127 GLN A N 1
ATOM 882 C CA . GLN A 1 112 ? -34.036 -28.702 -2.186 1.00 40.88 127 GLN A CA 1
ATOM 883 C C . GLN A 1 112 ? -34.130 -28.478 -3.680 1.00 45.04 127 GLN A C 1
ATOM 884 O O . GLN A 1 112 ? -33.471 -27.591 -4.239 1.00 47.07 127 GLN A O 1
ATOM 890 N N . CYS A 1 113 ? -35.009 -29.241 -4.313 1.00 45.66 128 CYS A N 1
ATOM 891 C CA . CYS A 1 113 ? -35.439 -28.946 -5.668 1.00 42.61 128 CYS A CA 1
ATOM 892 C C . CYS A 1 113 ? -36.924 -28.667 -5.658 1.00 44.09 128 CYS A C 1
ATOM 893 O O . CYS A 1 113 ? -37.723 -29.542 -5.301 1.00 46.04 128 CYS A O 1
ATOM 896 N N . LEU A 1 114 ? -37.283 -27.447 -6.037 1.00 47.12 129 LEU A N 1
ATOM 897 C CA . LEU A 1 114 ? -38.663 -26.988 -6.080 1.00 46.09 129 LEU A CA 1
ATOM 898 C C . LEU A 1 114 ? -38.957 -26.584 -7.517 1.00 47.56 129 LEU A C 1
ATOM 899 O O . LEU A 1 114 ? -38.458 -25.556 -7.987 1.00 50.68 129 LEU A O 1
ATOM 904 N N . PHE A 1 115 ? -39.753 -27.390 -8.208 1.00 51.58 130 PHE A N 1
ATOM 905 C CA . PHE A 1 115 ? -40.089 -27.217 -9.614 1.00 53.65 130 PHE A CA 1
ATOM 906 C C . PHE A 1 115 ? -41.567 -26.901 -9.754 1.00 54.51 130 PHE A C 1
ATOM 907 O O . PHE A 1 115 ? -42.371 -27.296 -8.903 1.00 56.12 130 PHE A O 1
ATOM 915 N N . PRO A 1 116 ? -41.976 -26.246 -10.864 1.00 62.28 131 PRO A N 1
ATOM 916 C CA . PRO A 1 116 ? -43.372 -25.810 -11.004 1.00 60.23 131 PRO A CA 1
ATOM 917 C C . PRO A 1 116 ? -44.386 -26.917 -11.243 1.00 56.90 131 PRO A C 1
ATOM 918 O O . PRO A 1 116 ? -45.415 -26.988 -10.576 1.00 57.36 131 PRO A O 1
ATOM 922 N N . GLY A 1 117 ? -44.172 -27.769 -12.199 1.00 56.66 132 GLY A N 1
ATOM 923 C CA . GLY A 1 117 ? -45.259 -28.626 -12.629 1.00 64.67 132 GLY A CA 1
ATOM 924 C C . GLY A 1 117 ? -45.510 -29.840 -11.765 1.00 62.27 132 GLY A C 1
ATOM 925 O O . GLY A 1 117 ? -45.497 -29.798 -10.525 1.00 55.24 132 GLY A O 1
ATOM 926 N N . PHE A 1 118 ? -45.810 -30.930 -12.455 1.00 59.62 133 PHE A N 1
ATOM 927 C CA . PHE A 1 118 ? -45.767 -32.269 -11.907 1.00 55.48 133 PHE A CA 1
ATOM 928 C C . PHE A 1 118 ? -44.519 -32.891 -12.519 1.00 57.78 133 PHE A C 1
ATOM 929 O O . PHE A 1 118 ? -44.558 -33.491 -13.594 1.00 56.28 133 PHE A O 1
ATOM 937 N N . GLN A 1 119 ? -43.378 -32.666 -11.867 1.00 51.61 134 GLN A N 1
ATOM 938 C CA . GLN A 1 119 ? -42.124 -33.222 -12.350 1.00 52.59 134 GLN A CA 1
ATOM 939 C C . GLN A 1 119 ? -41.241 -33.673 -11.181 1.00 50.86 134 GLN A C 1
ATOM 940 O O . GLN A 1 119 ? -40.125 -33.201 -10.971 1.00 41.66 134 GLN A O 1
ATOM 946 N N . LEU A 1 120 ? -41.760 -34.645 -10.421 1.00 53.06 135 LEU A N 1
ATOM 947 C CA . LEU A 1 120 ? -41.010 -35.237 -9.316 1.00 43.10 135 LEU A CA 1
ATOM 948 C C . LEU A 1 120 ? -39.673 -35.791 -9.786 1.00 50.14 135 LEU A C 1
ATOM 949 O O . LEU A 1 120 ? -38.630 -35.508 -9.183 1.00 50.28 135 LEU A O 1
ATOM 954 N N . LEU A 1 121 ? -39.675 -36.535 -10.902 1.00 48.87 136 LEU A N 1
ATOM 955 C CA . LEU A 1 121 ? -38.471 -37.240 -11.328 1.00 48.12 136 LEU A CA 1
ATOM 956 C C . LEU A 1 121 ? -37.382 -36.288 -11.799 1.00 48.93 136 LEU A C 1
ATOM 957 O O . LEU A 1 121 ? -36.213 -36.419 -11.414 1.00 45.59 136 LEU A O 1
ATOM 962 N N . GLU A 1 122 ? -37.733 -35.336 -12.652 1.00 48.91 137 GLU A N 1
ATOM 963 C CA . GLU A 1 122 ? -36.795 -34.266 -12.959 1.00 51.07 137 GLU A CA 1
ATOM 964 C C . GLU A 1 122 ? -36.193 -33.699 -11.671 1.00 49.10 137 GLU A C 1
ATOM 965 O O . GLU A 1 122 ? -34.972 -33.542 -11.568 1.00 43.31 137 GLU A O 1
ATOM 971 N N . ALA A 1 123 ? -37.037 -33.449 -10.654 1.00 48.66 138 ALA A N 1
ATOM 972 C CA . ALA A 1 123 ? -36.547 -32.906 -9.383 1.00 45.75 138 ALA A CA 1
ATOM 973 C C . ALA A 1 123 ? -35.649 -33.896 -8.625 1.00 47.51 138 ALA A C 1
ATOM 974 O O . ALA A 1 123 ? -34.629 -33.497 -8.040 1.00 44.94 138 ALA A O 1
ATOM 976 N N . MET A 1 124 ? -36.032 -35.176 -8.571 1.00 45.92 139 MET A N 1
ATOM 977 C CA . MET A 1 124 ? -35.138 -36.200 -8.028 1.00 43.77 139 MET A CA 1
ATOM 978 C C . MET A 1 124 ? -33.779 -36.143 -8.707 1.00 43.00 139 MET A C 1
ATOM 979 O O . MET A 1 124 ? -32.756 -35.898 -8.060 1.00 45.34 139 MET A O 1
ATOM 984 N N . LYS A 1 125 ? -33.775 -36.326 -10.033 1.00 49.70 140 LYS A N 1
ATOM 985 C CA . LYS A 1 125 ? -32.559 -36.258 -10.841 1.00 48.35 140 LYS A CA 1
ATOM 986 C C . LYS A 1 125 ? -31.724 -35.013 -10.520 1.00 45.38 140 LYS A C 1
ATOM 987 O O . LYS A 1 125 ? -30.520 -35.106 -10.260 1.00 49.62 140 LYS A O 1
ATOM 993 N N . ALA A 1 126 ? -32.352 -33.840 -10.496 1.00 46.13 141 ALA A N 1
ATOM 994 C CA . ALA A 1 126 ? -31.605 -32.626 -10.174 1.00 46.61 141 ALA A CA 1
ATOM 995 C C . ALA A 1 126 ? -31.003 -32.699 -8.778 1.00 46.49 141 ALA A C 1
ATOM 996 O O . ALA A 1 126 ? -29.835 -32.328 -8.574 1.00 41.00 141 ALA A O 1
ATOM 998 N N . ALA A 1 127 ? -31.775 -33.198 -7.805 1.00 45.27 142 ALA A N 1
ATOM 999 C CA . ALA A 1 127 ? -31.308 -33.164 -6.425 1.00 43.38 142 ALA A CA 1
ATOM 1000 C C . ALA A 1 127 ? -30.165 -34.148 -6.204 1.00 44.64 142 ALA A C 1
ATOM 1001 O O . ALA A 1 127 ? -29.183 -33.825 -5.527 1.00 38.95 142 ALA A O 1
ATOM 1003 N N . ASN A 1 128 ? -30.267 -35.350 -6.790 1.00 44.56 143 ASN A N 1
ATOM 1004 C CA . ASN A 1 128 ? -29.151 -36.291 -6.760 1.00 45.10 143 ASN A CA 1
ATOM 1005 C C . ASN A 1 128 ? -27.906 -35.729 -7.432 1.00 48.91 143 ASN A C 1
ATOM 1006 O O . ASN A 1 128 ? -26.785 -36.135 -7.094 1.00 48.82 143 ASN A O 1
ATOM 1011 N N . GLN A 1 129 ? -28.067 -34.791 -8.375 1.00 46.57 144 GLN A N 1
ATOM 1012 C CA . GLN A 1 129 ? -26.883 -34.139 -8.921 1.00 43.66 144 GLN A CA 1
ATOM 1013 C C . GLN A 1 129 ? -26.261 -33.207 -7.896 1.00 42.14 144 GLN A C 1
ATOM 1014 O O . GLN A 1 129 ? -25.058 -33.292 -7.619 1.00 46.75 144 GLN A O 1
ATOM 1020 N N . VAL A 1 130 ? -27.056 -32.313 -7.303 1.00 39.90 145 VAL A N 1
ATOM 1021 C CA . VAL A 1 130 ? -26.500 -31.462 -6.256 1.00 39.21 145 VAL A CA 1
ATOM 1022 C C . VAL A 1 130 ? -25.945 -32.318 -5.132 1.00 44.46 145 VAL A C 1
ATOM 1023 O O . VAL A 1 130 ? -24.922 -31.983 -4.520 1.00 40.50 145 VAL A O 1
ATOM 1027 N N . ASP A 1 131 ? -26.597 -33.452 -4.859 1.00 41.86 146 ASP A N 1
ATOM 1028 C CA . ASP A 1 131 ? -26.120 -34.339 -3.815 1.00 41.10 146 ASP A CA 1
ATOM 1029 C C . ASP A 1 131 ? -24.719 -34.848 -4.129 1.00 48.54 146 ASP A C 1
ATOM 1030 O O . ASP A 1 131 ? -23.781 -34.663 -3.333 1.00 42.22 146 ASP A O 1
ATOM 1035 N N . ASP A 1 132 ? -24.570 -35.499 -5.299 1.00 53.81 147 ASP A N 1
ATOM 1036 C CA . ASP A 1 132 ? -23.268 -36.025 -5.727 1.00 51.43 147 ASP A CA 1
ATOM 1037 C C . ASP A 1 132 ? -22.221 -34.916 -5.823 1.00 49.62 147 ASP A C 1
ATOM 1038 O O . ASP A 1 132 ? -21.072 -35.101 -5.395 1.00 53.29 147 ASP A O 1
ATOM 1043 N N . TRP A 1 133 ? -22.603 -33.752 -6.359 1.00 41.67 148 TRP A N 1
ATOM 1044 C CA . TRP A 1 133 ? -21.706 -32.598 -6.394 1.00 46.61 148 TRP A CA 1
ATOM 1045 C C . TRP A 1 133 ? -21.119 -32.299 -5.021 1.00 48.72 148 TRP A C 1
ATOM 1046 O O . TRP A 1 133 ? -19.901 -32.263 -4.838 1.00 50.73 148 TRP A O 1
ATOM 1057 N N . ILE A 1 134 ? -21.988 -32.077 -4.035 1.00 54.11 149 ILE A N 1
ATOM 1058 C CA . ILE A 1 134 ? -21.514 -31.775 -2.688 1.00 50.85 149 ILE A CA 1
ATOM 1059 C C . ILE A 1 134 ? -20.713 -32.946 -2.135 1.00 54.38 149 ILE A C 1
ATOM 1060 O O . ILE A 1 134 ? -19.668 -32.757 -1.493 1.00 51.35 149 ILE A O 1
ATOM 1065 N N . GLU A 1 135 ? -21.188 -34.171 -2.377 1.00 48.46 150 GLU A N 1
ATOM 1066 C CA . GLU A 1 135 ? -20.479 -35.366 -1.923 1.00 48.46 150 GLU A CA 1
ATOM 1067 C C . GLU A 1 135 ? -19.053 -35.436 -2.461 1.00 58.82 150 GLU A C 1
ATOM 1068 O O . GLU A 1 135 ? -18.185 -36.068 -1.848 1.00 53.70 150 GLU A O 1
ATOM 1074 N N . GLU A 1 136 ? -18.793 -34.848 -3.633 1.00 60.95 151 GLU A N 1
ATOM 1075 C CA . GLU A 1 136 ? -17.428 -34.885 -4.141 1.00 60.52 151 GLU A CA 1
ATOM 1076 C C . GLU A 1 136 ? -16.456 -34.274 -3.134 1.00 64.50 151 GLU A C 1
ATOM 1077 O O . GLU A 1 136 ? -15.338 -34.771 -2.957 1.00 63.71 151 GLU A O 1
ATOM 1083 N N . LYS A 1 137 ? -16.892 -33.251 -2.403 1.00 60.48 152 LYS A N 1
ATOM 1084 C CA . LYS A 1 137 ? -15.979 -32.485 -1.572 1.00 62.50 152 LYS A CA 1
ATOM 1085 C C . LYS A 1 137 ? -16.381 -32.452 -0.090 1.00 61.32 152 LYS A C 1
ATOM 1086 O O . LYS A 1 137 ? -15.710 -31.775 0.704 1.00 57.03 152 LYS A O 1
ATOM 1092 N N . VAL A 1 138 ? -17.433 -33.171 0.316 1.00 55.87 153 VAL A N 1
ATOM 1093 C CA . VAL A 1 138 ? -17.895 -33.180 1.703 1.00 48.35 153 VAL A CA 1
ATOM 1094 C C . VAL A 1 138 ? -18.072 -34.628 2.152 1.00 57.61 153 VAL A C 1
ATOM 1095 O O . VAL A 1 138 ? -18.734 -35.419 1.475 1.00 55.26 153 VAL A O 1
ATOM 1099 N N . ASP A 1 139 ? -17.493 -34.978 3.298 1.00 67.38 154 ASP A N 1
ATOM 1100 C CA . ASP A 1 139 ? -17.579 -36.345 3.799 1.00 61.69 154 ASP A CA 1
ATOM 1101 C C . ASP A 1 139 ? -18.940 -36.540 4.461 1.00 57.18 154 ASP A C 1
ATOM 1102 O O . ASP A 1 139 ? -19.181 -36.016 5.551 1.00 51.06 154 ASP A O 1
ATOM 1107 N N . TYR A 1 140 ? -19.843 -37.277 3.810 1.00 56.65 155 TYR A N 1
ATOM 1108 C CA . TYR A 1 140 ? -21.195 -37.406 4.345 1.00 51.06 155 TYR A CA 1
ATOM 1109 C C . TYR A 1 140 ? -21.228 -38.350 5.532 1.00 51.87 155 TYR A C 1
ATOM 1110 O O . TYR A 1 140 ? -20.449 -39.305 5.615 1.00 52.37 155 TYR A O 1
ATOM 1119 N N . ALA A 1 141 ? -22.168 -38.085 6.446 1.00 53.22 156 ALA A N 1
ATOM 1120 C CA . ALA A 1 141 ? -22.382 -38.890 7.655 1.00 48.13 156 ALA A CA 1
ATOM 1121 C C . ALA A 1 141 ? -23.268 -40.057 7.264 1.00 45.43 156 ALA A C 1
ATOM 1122 O O . ALA A 1 141 ? -24.495 -39.980 7.276 1.00 47.45 156 ALA A O 1
ATOM 1124 N N . PHE A 1 142 ? -22.638 -41.144 6.894 1.00 52.92 157 PHE A N 1
ATOM 1125 C CA . PHE A 1 142 ? -23.334 -42.257 6.289 1.00 55.43 157 PHE A CA 1
ATOM 1126 C C . PHE A 1 142 ? -22.872 -43.529 6.966 1.00 54.59 157 PHE A C 1
ATOM 1127 O O . PHE A 1 142 ? -21.792 -43.592 7.554 1.00 59.23 157 PHE A O 1
ATOM 1135 N N . ASN A 1 143 ? -23.702 -44.543 6.838 1.00 55.92 158 ASN A N 1
ATOM 1136 C CA . ASN A 1 143 ? -23.585 -45.783 7.577 1.00 61.50 158 ASN A CA 1
ATOM 1137 C C . ASN A 1 143 ? -24.290 -46.791 6.684 1.00 62.52 158 ASN A C 1
ATOM 1138 O O . ASN A 1 143 ? -25.454 -46.589 6.325 1.00 58.53 158 ASN A O 1
ATOM 1143 N N . GLU A 1 144 ? -23.569 -47.834 6.269 1.00 69.18 159 GLU A N 1
ATOM 1144 C CA . GLU A 1 144 ? -24.039 -48.749 5.220 1.00 69.27 159 GLU A CA 1
ATOM 1145 C C . GLU A 1 144 ? -25.303 -49.510 5.604 1.00 67.69 159 GLU A C 1
ATOM 1146 O O . GLU A 1 144 ? -25.990 -50.028 4.717 1.00 60.32 159 GLU A O 1
ATOM 1152 N N . GLN A 1 145 ? -25.637 -49.570 6.892 1.00 68.25 160 GLN A N 1
ATOM 1153 C CA . GLN A 1 145 ? -26.812 -50.293 7.354 1.00 62.85 160 GLN A CA 1
ATOM 1154 C C . GLN A 1 145 ? -28.016 -49.391 7.578 1.00 63.98 160 GLN A C 1
ATOM 1155 O O . GLN A 1 145 ? -29.135 -49.758 7.193 1.00 64.97 160 GLN A O 1
ATOM 1161 N N . ARG A 1 146 ? -27.816 -48.215 8.183 1.00 60.02 161 ARG A N 1
ATOM 1162 C CA . ARG A 1 146 ? -28.912 -47.309 8.497 1.00 55.80 161 ARG A CA 1
ATOM 1163 C C . ARG A 1 146 ? -29.052 -46.168 7.504 1.00 58.29 161 ARG A C 1
ATOM 1164 O O . ARG A 1 146 ? -30.037 -45.424 7.576 1.00 59.98 161 ARG A O 1
ATOM 1172 N N . GLY A 1 147 ? -28.085 -45.988 6.615 1.00 56.94 162 GLY A N 1
ATOM 1173 C CA . GLY A 1 147 ? -28.209 -45.013 5.555 1.00 49.32 162 GLY A CA 1
ATOM 1174 C C . GLY A 1 147 ? -27.574 -43.679 5.867 1.00 49.78 162 GLY A C 1
ATOM 1175 O O . GLY A 1 147 ? -26.553 -43.593 6.560 1.00 50.76 162 GLY A O 1
ATOM 1176 N N . TYR A 1 148 ? -28.154 -42.630 5.300 1.00 46.99 163 TYR A N 1
ATOM 1177 C CA . TYR A 1 148 ? -27.773 -41.283 5.667 1.00 44.50 163 TYR A CA 1
ATOM 1178 C C . TYR A 1 148 ? -28.251 -41.013 7.092 1.00 47.27 163 TYR A C 1
ATOM 1179 O O . TYR A 1 148 ? -29.362 -41.403 7.474 1.00 49.36 163 TYR A O 1
ATOM 1188 N N . LEU A 1 149 ? -27.392 -40.406 7.898 1.00 44.99 164 LEU A N 1
ATOM 1189 C CA . LEU A 1 149 ? -27.690 -40.164 9.297 1.00 42.52 164 LEU A CA 1
ATOM 1190 C C . LEU A 1 149 ? -28.058 -38.694 9.483 1.00 49.22 164 LEU A C 1
ATOM 1191 O O . LEU A 1 149 ? -27.331 -37.793 9.038 1.00 52.16 164 LEU A O 1
ATOM 1196 N N . THR A 1 150 ? -29.201 -38.465 10.113 1.00 46.35 165 THR A N 1
ATOM 1197 C CA . THR A 1 150 ? -29.810 -37.159 10.269 1.00 44.93 165 THR A CA 1
ATOM 1198 C C . THR A 1 150 ? -30.055 -36.916 11.744 1.00 44.95 165 THR A C 1
ATOM 1199 O O . THR A 1 150 ? -29.978 -37.837 12.562 1.00 45.72 165 THR A O 1
ATOM 1203 N N . SER A 1 151 ? -30.370 -35.670 12.092 1.00 50.21 166 SER A N 1
ATOM 1204 C CA . SER A 1 151 ? -30.655 -35.359 13.494 1.00 51.90 166 SER A CA 1
ATOM 1205 C C . SER A 1 151 ? -31.920 -36.068 13.978 1.00 48.38 166 SER A C 1
ATOM 1206 O O . SER A 1 151 ? -31.894 -36.767 14.992 1.00 48.15 166 SER A O 1
ATOM 1209 N N . CYS A 1 152 ? -33.071 -35.881 13.260 1.00 47.45 167 CYS A N 1
ATOM 1210 C CA . CYS A 1 152 ? -34.279 -36.604 13.650 1.00 51.84 167 CYS A CA 1
ATOM 1211 C C . CYS A 1 152 ? -34.245 -38.030 13.117 1.00 50.10 167 CYS A C 1
ATOM 1212 O O . CYS A 1 152 ? -33.801 -38.259 11.992 1.00 48.24 167 CYS A O 1
ATOM 1215 N N . PRO A 1 153 ? -34.741 -38.996 13.890 1.00 52.95 168 PRO A N 1
ATOM 1216 C CA . PRO A 1 153 ? -34.948 -40.340 13.333 1.00 51.15 168 PRO A CA 1
ATOM 1217 C C . PRO A 1 153 ? -36.053 -40.406 12.295 1.00 50.83 168 PRO A C 1
ATOM 1218 O O . PRO A 1 153 ? -36.099 -41.374 11.525 1.00 55.27 168 PRO A O 1
ATOM 1222 N N . THR A 1 154 ? -36.948 -39.422 12.232 1.00 52.45 169 THR A N 1
ATOM 1223 C CA . THR A 1 154 ? -37.963 -39.466 11.182 1.00 56.25 169 THR A CA 1
ATOM 1224 C C . THR A 1 154 ? -37.378 -39.278 9.775 1.00 53.84 169 THR A C 1
ATOM 1225 O O . THR A 1 154 ? -38.096 -39.470 8.792 1.00 52.39 169 THR A O 1
ATOM 1229 N N . ASN A 1 155 ? -36.102 -38.901 9.655 1.00 50.76 170 ASN A N 1
ATOM 1230 C CA . ASN A 1 155 ? -35.462 -38.619 8.377 1.00 48.21 170 ASN A CA 1
ATOM 1231 C C . ASN A 1 155 ? -34.367 -39.604 7.998 1.00 47.83 170 ASN A C 1
ATOM 1232 O O . ASN A 1 155 ? -33.897 -39.558 6.865 1.00 49.22 170 ASN A O 1
ATOM 1237 N N . VAL A 1 156 ? -33.919 -40.450 8.920 1.00 49.33 171 VAL A N 1
ATOM 1238 C CA . VAL A 1 156 ? -32.770 -41.292 8.667 1.00 47.28 171 VAL A CA 1
ATOM 1239 C C . VAL A 1 156 ? -33.101 -42.277 7.551 1.00 47.02 171 VAL A C 1
ATOM 1240 O O . VAL A 1 156 ? -34.256 -42.642 7.325 1.00 41.55 171 VAL A O 1
ATOM 1244 N N . GLY A 1 157 ? -32.057 -42.707 6.835 1.00 50.76 172 GLY A N 1
ATOM 1245 C CA . GLY A 1 157 ? -32.207 -43.621 5.719 1.00 48.32 172 GLY A CA 1
ATOM 1246 C C . GLY A 1 157 ? -31.935 -42.900 4.421 1.00 47.61 172 GLY A C 1
ATOM 1247 O O . GLY A 1 157 ? -30.823 -42.412 4.190 1.00 42.65 172 GLY A O 1
ATOM 1248 N N . THR A 1 158 ? -32.964 -42.789 3.581 1.00 45.47 173 THR A N 1
ATOM 1249 C CA . THR A 1 158 ? -32.813 -42.007 2.369 1.00 43.74 173 THR A CA 1
ATOM 1250 C C . THR A 1 158 ? -32.570 -40.537 2.688 1.00 44.41 173 THR A C 1
ATOM 1251 O O . THR A 1 158 ? -31.901 -39.843 1.917 1.00 41.44 173 THR A O 1
ATOM 1255 N N . GLY A 1 159 ? -33.070 -40.050 3.826 1.00 43.56 174 GLY A N 1
ATOM 1256 C CA . GLY A 1 159 ? -33.021 -38.623 4.106 1.00 37.58 174 GLY A CA 1
ATOM 1257 C C . GLY A 1 159 ? -33.806 -37.833 3.090 1.00 39.91 174 GLY A C 1
ATOM 1258 O O . GLY A 1 159 ? -33.535 -36.649 2.866 1.00 41.29 174 GLY A O 1
ATOM 1259 N N . LEU A 1 160 ? -34.765 -38.473 2.439 1.00 40.29 175 LEU A N 1
ATOM 1260 C CA . LEU A 1 160 ? -35.504 -37.861 1.351 1.00 42.38 175 LEU A CA 1
ATOM 1261 C C . LEU A 1 160 ? -36.943 -37.620 1.773 1.00 38.35 175 LEU A C 1
ATOM 1262 O O . LEU A 1 160 ? -37.640 -38.547 2.198 1.00 37.72 175 LEU A O 1
ATOM 1267 N N . ARG A 1 161 ? -37.385 -36.381 1.659 1.00 38.91 176 ARG A N 1
ATOM 1268 C CA . ARG A 1 161 ? -38.791 -36.041 1.817 1.00 42.60 176 ARG A CA 1
ATOM 1269 C C . ARG A 1 161 ? -39.253 -35.523 0.469 1.00 42.99 176 ARG A C 1
ATOM 1270 O O . ARG A 1 161 ? -38.654 -34.589 -0.077 1.00 46.77 176 ARG A O 1
ATOM 1278 N N . ALA A 1 162 ? -40.282 -36.147 -0.082 1.00 40.93 177 ALA A N 1
ATOM 1279 C CA . ALA A 1 162 ? -40.768 -35.813 -1.412 1.00 43.91 177 ALA A CA 1
ATOM 1280 C C . ALA A 1 162 ? -42.203 -35.334 -1.293 1.00 43.01 177 ALA A C 1
ATOM 1281 O O . ALA A 1 162 ? -43.019 -35.966 -0.620 1.00 47.66 177 ALA A O 1
ATOM 1283 N N . SER A 1 163 ? -42.507 -34.221 -1.927 1.00 39.50 178 SER A N 1
ATOM 1284 C CA . SER A 1 163 ? -43.799 -33.593 -1.740 1.00 40.59 178 SER A CA 1
ATOM 1285 C C . SER A 1 163 ? -44.346 -33.183 -3.087 1.00 42.62 178 SER A C 1
ATOM 1286 O O . SER A 1 163 ? -43.600 -32.766 -3.973 1.00 44.15 178 SER A O 1
ATOM 1289 N N . VAL A 1 164 ? -45.658 -33.253 -3.205 1.00 44.20 179 VAL A N 1
ATOM 1290 C CA . VAL A 1 164 ? -46.386 -32.691 -4.323 1.00 43.80 179 VAL A CA 1
ATOM 1291 C C . VAL A 1 164 ? -47.501 -31.837 -3.750 1.00 49.95 179 VAL A C 1
ATOM 1292 O O . VAL A 1 164 ? -48.193 -32.262 -2.818 1.00 58.17 179 VAL A O 1
ATOM 1296 N N . MET A 1 165 ? -47.677 -30.642 -4.308 1.00 50.96 180 MET A N 1
ATOM 1297 C CA . MET A 1 165 ? -48.711 -29.691 -3.922 1.00 55.78 180 MET A CA 1
ATOM 1298 C C . MET A 1 165 ? -49.805 -29.701 -4.986 1.00 60.22 180 MET A C 1
ATOM 1299 O O . MET A 1 165 ? -49.514 -29.465 -6.164 1.00 61.05 180 MET A O 1
ATOM 1304 N N . MET A 1 166 ? -51.059 -29.965 -4.593 1.00 62.83 181 MET A N 1
ATOM 1305 C CA . MET A 1 166 ? -52.129 -30.049 -5.591 1.00 59.03 181 MET A CA 1
ATOM 1306 C C . MET A 1 166 ? -53.367 -29.236 -5.235 1.00 59.77 181 MET A C 1
ATOM 1307 O O . MET A 1 166 ? -53.809 -29.220 -4.081 1.00 67.51 181 MET A O 1
ATOM 1312 N N . HIS A 1 167 ? -53.929 -28.579 -6.254 1.00 57.78 182 HIS A N 1
ATOM 1313 C CA . HIS A 1 167 ? -55.150 -27.792 -6.137 1.00 60.29 182 HIS A CA 1
ATOM 1314 C C . HIS A 1 167 ? -56.263 -28.658 -6.696 1.00 59.39 182 HIS A C 1
ATOM 1315 O O . HIS A 1 167 ? -56.297 -28.937 -7.893 1.00 63.54 182 HIS A O 1
ATOM 1322 N N . LEU A 1 168 ? -57.152 -29.111 -5.838 1.00 59.96 183 LEU A N 1
ATOM 1323 C CA . LEU A 1 168 ? -58.189 -30.053 -6.238 1.00 64.37 183 LEU A CA 1
ATOM 1324 C C . LEU A 1 168 ? -59.553 -29.525 -5.826 1.00 67.11 183 LEU A C 1
ATOM 1325 O O . LEU A 1 168 ? -60.242 -30.134 -4.993 1.00 66.36 183 LEU A O 1
ATOM 1330 N N . PRO A 1 169 ? -59.979 -28.389 -6.390 1.00 64.34 184 PRO A N 1
ATOM 1331 C CA . PRO A 1 169 ? -61.323 -27.890 -6.060 1.00 63.95 184 PRO A CA 1
ATOM 1332 C C . PRO A 1 169 ? -62.416 -28.920 -6.301 1.00 61.93 184 PRO A C 1
ATOM 1333 O O . PRO A 1 169 ? -63.174 -29.243 -5.380 1.00 61.38 184 PRO A O 1
ATOM 1337 N N . ALA A 1 170 ? -62.483 -29.490 -7.503 1.00 59.23 185 ALA A N 1
ATOM 1338 C CA . ALA A 1 170 ? -63.592 -30.380 -7.815 1.00 61.82 185 ALA A CA 1
ATOM 1339 C C . ALA A 1 170 ? -63.648 -31.578 -6.873 1.00 66.31 185 ALA A C 1
ATOM 1340 O O . ALA A 1 170 ? -64.738 -32.035 -6.519 1.00 66.92 185 ALA A O 1
ATOM 1342 N N . LEU A 1 171 ? -62.501 -32.075 -6.416 1.00 65.66 186 LEU A N 1
ATOM 1343 C CA . LEU A 1 171 ? -62.547 -33.240 -5.545 1.00 63.09 186 LEU A CA 1
ATOM 1344 C C . LEU A 1 171 ? -63.093 -32.871 -4.175 1.00 64.78 186 LEU A C 1
ATOM 1345 O O . LEU A 1 171 ? -63.658 -33.722 -3.478 1.00 67.31 186 LEU A O 1
ATOM 1350 N N . VAL A 1 172 ? -62.919 -31.615 -3.766 1.00 67.05 187 VAL A N 1
ATOM 1351 C CA . VAL A 1 172 ? -63.530 -31.158 -2.527 1.00 68.05 187 VAL A CA 1
ATOM 1352 C C . VAL A 1 172 ? -65.034 -31.031 -2.719 1.00 70.98 187 VAL A C 1
ATOM 1353 O O . VAL A 1 172 ? -65.829 -31.534 -1.916 1.00 78.03 187 VAL A O 1
ATOM 1357 N N . LEU A 1 173 ? -65.441 -30.420 -3.827 1.00 71.51 188 LEU A N 1
ATOM 1358 C CA . LEU A 1 173 ? -66.848 -30.148 -4.085 1.00 71.65 188 LEU A CA 1
ATOM 1359 C C . LEU A 1 173 ? -67.662 -31.416 -4.252 1.00 78.21 188 LEU A C 1
ATOM 1360 O O . LEU A 1 173 ? -68.818 -31.457 -3.827 1.00 90.10 188 LEU A O 1
ATOM 1365 N N . THR A 1 174 ? -67.096 -32.442 -4.889 1.00 77.29 189 THR A N 1
ATOM 1366 C CA . THR A 1 174 ? -67.793 -33.698 -5.155 1.00 73.14 189 THR A CA 1
ATOM 1367 C C . THR A 1 174 ? -67.897 -34.585 -3.924 1.00 73.89 189 THR A C 1
ATOM 1368 O O . THR A 1 174 ? -68.395 -35.710 -4.033 1.00 81.15 189 THR A O 1
ATOM 1372 N N . ARG A 1 175 ? -67.425 -34.113 -2.769 1.00 75.31 190 ARG A N 1
ATOM 1373 C CA . ARG A 1 175 ? -67.305 -34.861 -1.516 1.00 81.19 190 ARG A CA 1
ATOM 1374 C C . ARG A 1 175 ? -66.388 -36.082 -1.652 1.00 75.05 190 ARG A C 1
ATOM 1375 O O . ARG A 1 175 ? -66.314 -36.912 -0.733 1.00 75.64 190 ARG A O 1
ATOM 1383 N N . GLN A 1 176 ? -65.674 -36.217 -2.768 1.00 69.29 191 GLN A N 1
ATOM 1384 C CA . GLN A 1 176 ? -64.726 -37.315 -2.908 1.00 71.82 191 GLN A CA 1
ATOM 1385 C C . GLN A 1 176 ? -63.604 -37.202 -1.887 1.00 73.13 191 GLN A C 1
ATOM 1386 O O . GLN A 1 176 ? -63.147 -38.214 -1.341 1.00 73.09 191 GLN A O 1
ATOM 1392 N N . ILE A 1 177 ? -63.165 -35.971 -1.607 1.00 71.20 192 ILE A N 1
ATOM 1393 C CA . ILE A 1 177 ? -61.975 -35.733 -0.793 1.00 64.36 192 ILE A CA 1
ATOM 1394 C C . ILE A 1 177 ? -62.035 -36.486 0.528 1.00 65.77 192 ILE A C 1
ATOM 1395 O O . ILE A 1 177 ? -60.997 -36.901 1.057 1.00 65.62 192 ILE A O 1
ATOM 1400 N N . ASN A 1 178 ? -63.239 -36.709 1.066 1.00 70.79 193 ASN A N 1
ATOM 1401 C CA . ASN A 1 178 ? -63.360 -37.341 2.380 1.00 71.90 193 ASN A CA 1
ATOM 1402 C C . ASN A 1 178 ? -62.962 -38.811 2.348 1.00 65.93 193 ASN A C 1
ATOM 1403 O O . ASN A 1 178 ? -62.530 -39.357 3.369 1.00 68.33 193 ASN A O 1
ATOM 1408 N N . ARG A 1 179 ? -63.101 -39.468 1.204 1.00 64.08 194 ARG A N 1
ATOM 1409 C CA . ARG A 1 179 ? -62.702 -40.865 1.114 1.00 65.82 194 ARG A CA 1
ATOM 1410 C C . ARG A 1 179 ? -61.222 -41.007 0.746 1.00 66.24 194 ARG A C 1
ATOM 1411 O O . ARG A 1 179 ? -60.588 -42.012 1.097 1.00 61.12 194 ARG A O 1
ATOM 1419 N N . ILE A 1 180 ? -60.659 -40.000 0.068 1.00 65.96 195 ILE A N 1
ATOM 1420 C CA . ILE A 1 180 ? -59.321 -40.095 -0.511 1.00 62.95 195 ILE A CA 1
ATOM 1421 C C . ILE A 1 180 ? -58.224 -39.906 0.548 1.00 58.47 195 ILE A C 1
ATOM 1422 O O . ILE A 1 180 ? -57.222 -40.630 0.548 1.00 58.06 195 ILE A O 1
ATOM 1427 N N . ILE A 1 181 ? -58.369 -38.937 1.457 1.00 57.15 196 ILE A N 1
ATOM 1428 C CA . ILE A 1 181 ? -57.400 -38.815 2.556 1.00 59.21 196 ILE A CA 1
ATOM 1429 C C . ILE A 1 181 ? -57.220 -40.128 3.306 1.00 58.71 196 ILE A C 1
ATOM 1430 O O . ILE A 1 181 ? -56.066 -40.523 3.548 1.00 57.75 196 ILE A O 1
ATOM 1435 N N . PRO A 1 182 ? -58.277 -40.849 3.724 1.00 61.70 197 PRO A N 1
ATOM 1436 C CA . PRO A 1 182 ? -58.039 -42.159 4.352 1.00 59.75 197 PRO A CA 1
ATOM 1437 C C . PRO A 1 182 ? -57.274 -43.115 3.463 1.00 55.41 197 PRO A C 1
ATOM 1438 O O . PRO A 1 182 ? -56.378 -43.816 3.951 1.00 55.80 197 PRO A O 1
ATOM 1442 N N . ALA A 1 183 ? -57.580 -43.137 2.161 1.00 60.41 198 ALA A N 1
ATOM 1443 C CA . ALA A 1 183 ? -56.867 -44.022 1.243 1.00 57.10 198 ALA A CA 1
ATOM 1444 C C . ALA A 1 183 ? -55.393 -43.652 1.136 1.00 53.67 198 ALA A C 1
ATOM 1445 O O . ALA A 1 183 ? -54.530 -44.539 1.164 1.00 55.58 198 ALA A O 1
ATOM 1447 N N . ILE A 1 184 ? -55.078 -42.354 1.049 1.00 49.83 199 ILE A N 1
ATOM 1448 C CA . ILE A 1 184 ? -53.677 -41.939 0.981 1.00 52.34 199 ILE A CA 1
ATOM 1449 C C . ILE A 1 184 ? -52.895 -42.488 2.165 1.00 54.07 199 ILE A C 1
ATOM 1450 O O . ILE A 1 184 ? -51.838 -43.105 2.001 1.00 54.24 199 ILE A O 1
ATOM 1455 N N . ASN A 1 185 ? -53.409 -42.278 3.374 1.00 56.69 200 ASN A N 1
ATOM 1456 C CA . ASN A 1 185 ? -52.662 -42.658 4.563 1.00 56.63 200 ASN A CA 1
ATOM 1457 C C . ASN A 1 185 ? -52.322 -44.140 4.538 1.00 56.12 200 ASN A C 1
ATOM 1458 O O . ASN A 1 185 ? -51.151 -44.513 4.691 1.00 61.89 200 ASN A O 1
ATOM 1463 N N . GLN A 1 186 ? -53.316 -45.001 4.271 1.00 53.48 201 GLN A N 1
ATOM 1464 C CA . GLN A 1 186 ? -53.044 -46.440 4.233 1.00 53.22 201 GLN A CA 1
ATOM 1465 C C . GLN A 1 186 ? -52.044 -46.825 3.146 1.00 55.01 201 GLN A C 1
ATOM 1466 O O . GLN A 1 186 ? -51.536 -47.952 3.162 1.00 59.58 201 GLN A O 1
ATOM 1472 N N . LEU A 1 187 ? -51.744 -45.920 2.214 1.00 50.90 202 LEU A N 1
ATOM 1473 C CA . LEU A 1 187 ? -50.814 -46.165 1.119 1.00 49.78 202 LEU A CA 1
ATOM 1474 C C . LEU A 1 187 ? -49.421 -45.610 1.399 1.00 52.99 202 LEU A C 1
ATOM 1475 O O . LEU A 1 187 ? -48.652 -45.386 0.461 1.00 53.35 202 LEU A O 1
ATOM 1480 N N . GLY A 1 188 ? -49.096 -45.335 2.659 1.00 55.38 203 GLY A N 1
ATOM 1481 C CA . GLY A 1 188 ? -47.754 -44.893 2.995 1.00 58.36 203 GLY A CA 1
ATOM 1482 C C . GLY A 1 188 ? -47.429 -43.446 2.683 1.00 56.66 203 GLY A C 1
ATOM 1483 O O . GLY A 1 188 ? -46.246 -43.086 2.589 1.00 53.56 203 GLY A O 1
ATOM 1484 N N . LEU A 1 189 ? -48.440 -42.599 2.529 1.00 50.88 204 LEU A N 1
ATOM 1485 C CA . LEU A 1 189 ? -48.242 -41.185 2.276 1.00 50.95 204 LEU A CA 1
ATOM 1486 C C . LEU A 1 189 ? -48.975 -40.389 3.346 1.00 55.35 204 LEU A C 1
ATOM 1487 O O . LEU A 1 189 ? -49.787 -40.934 4.099 1.00 61.30 204 LEU A O 1
ATOM 1492 N N . VAL A 1 190 ? -48.699 -39.086 3.412 1.00 46.76 205 VAL A N 1
ATOM 1493 C CA . VAL A 1 190 ? -49.406 -38.203 4.327 1.00 47.46 205 VAL A CA 1
ATOM 1494 C C . VAL A 1 190 ? -49.862 -36.940 3.598 1.00 47.11 205 VAL A C 1
ATOM 1495 O O . VAL A 1 190 ? -49.126 -36.380 2.780 1.00 49.38 205 VAL A O 1
ATOM 1499 N N . VAL A 1 191 ? -51.097 -36.511 3.891 1.00 48.92 206 VAL A N 1
ATOM 1500 C CA . VAL A 1 191 ? -51.735 -35.322 3.327 1.00 53.16 206 VAL A CA 1
ATOM 1501 C C . VAL A 1 191 ? -51.793 -34.219 4.380 1.00 54.51 206 VAL A C 1
ATOM 1502 O O . VAL A 1 191 ? -51.956 -34.504 5.571 1.00 57.81 206 VAL A O 1
ATOM 1506 N N . ARG A 1 192 ? -51.654 -32.960 3.948 1.00 56.76 207 ARG A N 1
ATOM 1507 C CA . ARG A 1 192 ? -52.004 -31.818 4.791 1.00 59.87 207 ARG A CA 1
ATOM 1508 C C . ARG A 1 192 ? -52.643 -30.725 3.947 1.00 62.94 207 ARG A C 1
ATOM 1509 O O . ARG A 1 192 ? -52.568 -30.741 2.714 1.00 61.55 207 ARG A O 1
ATOM 1517 N N . GLY A 1 193 ? -53.266 -29.763 4.638 1.00 66.01 208 GLY A N 1
ATOM 1518 C CA . GLY A 1 193 ? -53.848 -28.582 4.010 1.00 63.61 208 GLY A CA 1
ATOM 1519 C C . GLY A 1 193 ? -52.893 -27.415 3.785 1.00 65.73 208 GLY A C 1
ATOM 1520 O O . GLY A 1 193 ? -53.305 -26.316 3.375 1.00 76.40 208 GLY A O 1
ATOM 1521 N N . GLY A 1 203 ? -58.255 -22.772 0.419 1.00 69.46 218 GLY A N 1
ATOM 1522 C CA . GLY A 1 203 ? -58.978 -23.803 1.148 1.00 70.89 218 GLY A CA 1
ATOM 1523 C C . GLY A 1 203 ? -58.990 -25.172 0.477 1.00 73.73 218 GLY A C 1
ATOM 1524 O O . GLY A 1 203 ? -59.377 -26.172 1.098 1.00 77.08 218 GLY A O 1
ATOM 1525 N N . ASN A 1 204 ? -58.560 -25.223 -0.791 1.00 73.74 219 ASN A N 1
ATOM 1526 C CA . ASN A 1 204 ? -58.638 -26.431 -1.612 1.00 68.34 219 ASN A CA 1
ATOM 1527 C C . ASN A 1 204 ? -57.262 -26.963 -2.003 1.00 64.85 219 ASN A C 1
ATOM 1528 O O . ASN A 1 204 ? -57.142 -27.701 -2.987 1.00 63.95 219 ASN A O 1
ATOM 1533 N N . ILE A 1 205 ? -56.227 -26.620 -1.243 1.00 65.66 220 ILE A N 1
ATOM 1534 C CA . ILE A 1 205 ? -54.842 -26.956 -1.559 1.00 58.93 220 ILE A CA 1
ATOM 1535 C C . ILE A 1 205 ? -54.380 -28.069 -0.627 1.00 62.01 220 ILE A C 1
ATOM 1536 O O . ILE A 1 205 ? -54.421 -27.907 0.604 1.00 62.65 220 ILE A O 1
ATOM 1541 N N . PHE A 1 206 ? -53.896 -29.177 -1.207 1.00 59.53 221 PHE A N 1
ATOM 1542 C CA . PHE A 1 206 ? -53.341 -30.277 -0.424 1.00 61.16 221 PHE A CA 1
ATOM 1543 C C . PHE A 1 206 ? -51.905 -30.560 -0.818 1.00 57.16 221 PHE A C 1
ATOM 1544 O O . PHE A 1 206 ? -51.510 -30.411 -1.981 1.00 56.30 221 PHE A O 1
ATOM 1552 N N . GLN A 1 207 ? -51.122 -30.949 0.181 1.00 56.34 222 GLN A N 1
ATOM 1553 C CA . GLN A 1 207 ? -49.746 -31.357 -0.032 1.00 52.71 222 GLN A CA 1
ATOM 1554 C C . GLN A 1 207 ? -49.582 -32.799 0.418 1.00 51.18 222 GLN A C 1
ATOM 1555 O O . GLN A 1 207 ? -50.036 -33.171 1.506 1.00 54.08 222 GLN A O 1
ATOM 1561 N N . ILE A 1 208 ? -48.959 -33.610 -0.436 1.00 51.57 223 ILE A N 1
ATOM 1562 C CA . ILE A 1 208 ? -48.869 -35.056 -0.261 1.00 51.13 223 ILE A CA 1
ATOM 1563 C C . ILE A 1 208 ? -47.402 -35.438 -0.234 1.00 41.26 223 ILE A C 1
ATOM 1564 O O . ILE A 1 208 ? -46.664 -35.109 -1.161 1.00 45.37 223 ILE A O 1
ATOM 1569 N N . SER A 1 209 ? -46.982 -36.158 0.797 1.00 47.10 224 SER A N 1
ATOM 1570 C CA . SER A 1 209 ? -45.581 -36.528 0.919 1.00 43.09 224 SER A CA 1
ATOM 1571 C C . SER A 1 209 ? -45.444 -37.971 1.364 1.00 46.59 224 SER A C 1
ATOM 1572 O O . SER A 1 209 ? -46.394 -38.584 1.849 1.00 46.75 224 SER A O 1
ATOM 1575 N N . ASN A 1 210 ? -44.226 -38.492 1.241 1.00 45.67 225 ASN A N 1
ATOM 1576 C CA . ASN A 1 210 ? -43.957 -39.833 1.729 1.00 43.16 225 ASN A CA 1
ATOM 1577 C C . ASN A 1 210 ? -43.933 -39.860 3.252 1.00 48.64 225 ASN A C 1
ATOM 1578 O O . ASN A 1 210 ? -43.527 -38.897 3.909 1.00 44.36 225 ASN A O 1
ATOM 1583 N N . GLN A 1 211 ? -44.420 -40.974 3.806 1.00 59.79 226 GLN A N 1
ATOM 1584 C CA . GLN A 1 211 ? -44.441 -41.169 5.252 1.00 56.53 226 GLN A CA 1
ATOM 1585 C C . GLN A 1 211 ? -43.061 -41.514 5.787 1.00 49.84 226 GLN A C 1
ATOM 1586 O O . GLN A 1 211 ? -42.651 -41.000 6.830 1.00 53.48 226 GLN A O 1
ATOM 1592 N N . ILE A 1 212 ? -42.337 -42.399 5.108 1.00 46.62 227 ILE A N 1
ATOM 1593 C CA . ILE A 1 212 ? -41.161 -43.014 5.705 1.00 51.70 227 ILE A CA 1
ATOM 1594 C C . ILE A 1 212 ? -39.940 -42.760 4.827 1.00 47.01 227 ILE A C 1
ATOM 1595 O O . ILE A 1 212 ? -40.056 -42.392 3.660 1.00 48.39 227 ILE A O 1
ATOM 1600 N N . THR A 1 213 ? -38.746 -42.938 5.418 1.00 44.67 228 THR A N 1
ATOM 1601 C CA . THR A 1 213 ? -37.494 -42.672 4.729 1.00 40.85 228 THR A CA 1
ATOM 1602 C C . THR A 1 213 ? -36.480 -43.811 4.840 1.00 51.61 228 THR A C 1
ATOM 1603 O O . THR A 1 213 ? -35.371 -43.678 4.299 1.00 48.34 228 THR A O 1
ATOM 1607 N N . LEU A 1 214 ? -36.835 -44.926 5.503 1.00 52.04 229 LEU A N 1
ATOM 1608 C CA . LEU A 1 214 ? -35.973 -46.086 5.719 1.00 47.64 229 LEU A CA 1
ATOM 1609 C C . LEU A 1 214 ? -36.597 -47.344 5.146 1.00 53.63 229 LEU A C 1
ATOM 1610 O O . LEU A 1 214 ? -37.776 -47.628 5.393 1.00 58.96 229 LEU A O 1
ATOM 1615 N N . GLY A 1 215 ? -35.791 -48.130 4.439 1.00 53.90 230 GLY A N 1
ATOM 1616 C CA . GLY A 1 215 ? -36.263 -49.397 3.916 1.00 59.67 230 GLY A CA 1
ATOM 1617 C C . GLY A 1 215 ? -36.818 -49.362 2.511 1.00 49.84 230 GLY A C 1
ATOM 1618 O O . GLY A 1 215 ? -37.113 -50.425 1.965 1.00 57.19 230 GLY A O 1
ATOM 1619 N N . LYS A 1 216 ? -36.994 -48.183 1.922 1.00 47.82 231 LYS A N 1
ATOM 1620 C CA . LYS A 1 216 ? -37.401 -48.026 0.534 1.00 50.47 231 LYS A CA 1
ATOM 1621 C C . LYS A 1 216 ? -36.259 -47.375 -0.239 1.00 50.87 231 LYS A C 1
ATOM 1622 O O . LYS A 1 216 ? -35.406 -46.707 0.344 1.00 53.43 231 LYS A O 1
ATOM 1628 N N . SER A 1 217 ? -36.223 -47.564 -1.551 1.00 55.13 232 SER A N 1
ATOM 1629 C CA . SER A 1 217 ? -35.267 -46.762 -2.298 1.00 52.12 232 SER A CA 1
ATOM 1630 C C . SER A 1 217 ? -35.886 -45.412 -2.630 1.00 50.18 232 SER A C 1
ATOM 1631 O O . SER A 1 217 ? -37.105 -45.245 -2.620 1.00 48.27 232 SER A O 1
ATOM 1634 N N . GLU A 1 218 ? -35.028 -44.454 -2.984 1.00 46.73 233 GLU A N 1
ATOM 1635 C CA . GLU A 1 218 ? -35.525 -43.161 -3.438 1.00 45.20 233 GLU A CA 1
ATOM 1636 C C . GLU A 1 218 ? -36.378 -43.308 -4.693 1.00 48.59 233 GLU A C 1
ATOM 1637 O O . GLU A 1 218 ? -37.396 -42.621 -4.845 1.00 48.53 233 GLU A O 1
ATOM 1643 N N . GLN A 1 219 ? -35.979 -44.188 -5.616 1.00 52.24 234 GLN A N 1
ATOM 1644 C CA . GLN A 1 219 ? -36.849 -44.485 -6.752 1.00 52.22 234 GLN A CA 1
ATOM 1645 C C . GLN A 1 219 ? -38.226 -44.935 -6.280 1.00 56.69 234 GLN A C 1
ATOM 1646 O O . GLN A 1 219 ? -39.249 -44.458 -6.771 1.00 55.36 234 GLN A O 1
ATOM 1652 N N . ASP A 1 220 ? -38.269 -45.858 -5.317 1.00 60.50 235 ASP A N 1
ATOM 1653 C CA . ASP A 1 220 ? -39.549 -46.361 -4.843 1.00 57.85 235 ASP A CA 1
ATOM 1654 C C . ASP A 1 220 ? -40.368 -45.265 -4.184 1.00 54.38 235 ASP A C 1
ATOM 1655 O O . ASP A 1 220 ? -41.595 -45.254 -4.303 1.00 63.30 235 ASP A O 1
ATOM 1660 N N . ILE A 1 221 ? -39.716 -44.352 -3.470 1.00 50.73 236 ILE A N 1
ATOM 1661 C CA . ILE A 1 221 ? -40.429 -43.266 -2.808 1.00 50.69 236 ILE A CA 1
ATOM 1662 C C . ILE A 1 221 ? -41.069 -42.346 -3.842 1.00 54.01 236 ILE A C 1
ATOM 1663 O O . ILE A 1 221 ? -42.283 -42.107 -3.828 1.00 52.44 236 ILE A O 1
ATOM 1668 N N . VAL A 1 222 ? -40.260 -41.831 -4.766 1.00 50.78 237 VAL A N 1
ATOM 1669 C CA . VAL A 1 222 ? -40.778 -40.934 -5.787 1.00 47.48 237 VAL A CA 1
ATOM 1670 C C . VAL A 1 222 ? -41.779 -41.655 -6.674 1.00 46.79 237 VAL A C 1
ATOM 1671 O O . VAL A 1 222 ? -42.815 -41.094 -7.038 1.00 49.46 237 VAL A O 1
ATOM 1675 N N . GLU A 1 223 ? -41.506 -42.922 -6.988 1.00 50.23 238 GLU A N 1
ATOM 1676 C CA . GLU A 1 223 ? -42.392 -43.734 -7.816 1.00 53.99 238 GLU A CA 1
ATOM 1677 C C . GLU A 1 223 ? -43.796 -43.794 -7.237 1.00 52.46 238 GLU A C 1
ATOM 1678 O O . GLU A 1 223 ? -44.784 -43.527 -7.936 1.00 54.76 238 GLU A O 1
ATOM 1684 N N . ASP A 1 224 ? -43.904 -44.178 -5.963 1.00 55.81 239 ASP A N 1
ATOM 1685 C CA . ASP A 1 224 ? -45.220 -44.366 -5.369 1.00 52.16 239 ASP A CA 1
ATOM 1686 C C . ASP A 1 224 ? -45.911 -43.021 -5.215 1.00 51.00 239 ASP A C 1
ATOM 1687 O O . ASP A 1 224 ? -47.072 -42.868 -5.619 1.00 52.39 239 ASP A O 1
ATOM 1692 N N . LEU A 1 225 ? -45.184 -42.008 -4.723 1.00 46.91 240 LEU A N 1
ATOM 1693 C CA . LEU A 1 225 ? -45.786 -40.683 -4.598 1.00 48.34 240 LEU A CA 1
ATOM 1694 C C . LEU A 1 225 ? -46.298 -40.201 -5.946 1.00 50.66 240 LEU A C 1
ATOM 1695 O O . LEU A 1 225 ? -47.408 -39.658 -6.047 1.00 48.98 240 LEU A O 1
ATOM 1700 N N . ASN A 1 226 ? -45.492 -40.403 -6.992 1.00 50.80 241 ASN A N 1
ATOM 1701 C CA . ASN A 1 226 ? -45.857 -39.997 -8.341 1.00 42.73 241 ASN A CA 1
ATOM 1702 C C . ASN A 1 226 ? -47.098 -40.737 -8.816 1.00 50.42 241 ASN A C 1
ATOM 1703 O O . ASN A 1 226 ? -48.042 -40.124 -9.332 1.00 45.52 241 ASN A O 1
ATOM 1708 N N . SER A 1 227 ? -47.113 -42.066 -8.649 1.00 50.82 242 SER A N 1
ATOM 1709 C CA . SER A 1 227 ? -48.261 -42.851 -9.074 1.00 46.34 242 SER A CA 1
ATOM 1710 C C . SER A 1 227 ? -49.540 -42.302 -8.470 1.00 53.78 242 SER A C 1
ATOM 1711 O O . SER A 1 227 ? -50.486 -41.986 -9.201 1.00 59.29 242 SER A O 1
ATOM 1714 N N . VAL A 1 228 ? -49.566 -42.129 -7.138 1.00 53.76 243 VAL A N 1
ATOM 1715 C CA . VAL A 1 228 ? -50.787 -41.674 -6.471 1.00 47.65 243 VAL A CA 1
ATOM 1716 C C . VAL A 1 228 ? -51.165 -40.271 -6.929 1.00 49.27 243 VAL A C 1
ATOM 1717 O O . VAL A 1 228 ? -52.329 -40.006 -7.262 1.00 50.53 243 VAL A O 1
ATOM 1721 N N . ALA A 1 229 ? -50.192 -39.354 -6.969 1.00 54.20 244 ALA A N 1
ATOM 1722 C CA . ALA A 1 229 ? -50.451 -38.014 -7.497 1.00 50.87 244 ALA A CA 1
ATOM 1723 C C . ALA A 1 229 ? -51.013 -38.068 -8.916 1.00 57.92 244 ALA A C 1
ATOM 1724 O O . ALA A 1 229 ? -51.905 -37.281 -9.269 1.00 56.58 244 ALA A O 1
ATOM 1726 N N . ALA A 1 230 ? -50.519 -38.998 -9.745 1.00 55.55 245 ALA A N 1
ATOM 1727 C CA . ALA A 1 230 ? -51.034 -39.095 -11.109 1.00 50.83 245 ALA A CA 1
ATOM 1728 C C . ALA A 1 230 ? -52.521 -39.438 -11.110 1.00 56.91 245 ALA A C 1
ATOM 1729 O O . ALA A 1 230 ? -53.312 -38.788 -11.803 1.00 60.26 245 ALA A O 1
ATOM 1731 N N . GLN A 1 231 ? -52.931 -40.426 -10.302 1.00 51.49 246 GLN A N 1
ATOM 1732 C CA . GLN A 1 231 ? -54.345 -40.794 -10.257 1.00 59.07 246 GLN A CA 1
ATOM 1733 C C . GLN A 1 231 ? -55.213 -39.665 -9.708 1.00 61.88 246 GLN A C 1
ATOM 1734 O O . GLN A 1 231 ? -56.323 -39.431 -10.207 1.00 61.12 246 GLN A O 1
ATOM 1740 N N . LEU A 1 232 ? -54.732 -38.941 -8.695 1.00 58.21 247 LEU A N 1
ATOM 1741 C CA . LEU A 1 232 ? -55.463 -37.748 -8.274 1.00 60.51 247 LEU A CA 1
ATOM 1742 C C . LEU A 1 232 ? -55.638 -36.761 -9.429 1.00 61.61 247 LEU A C 1
ATOM 1743 O O . LEU A 1 232 ? -56.722 -36.195 -9.600 1.00 61.29 247 LEU A O 1
ATOM 1748 N N . ILE A 1 233 ? -54.592 -36.558 -10.246 1.00 61.65 248 ILE A N 1
ATOM 1749 C CA . ILE A 1 233 ? -54.679 -35.632 -11.383 1.00 62.86 248 ILE A CA 1
ATOM 1750 C C . ILE A 1 233 ? -55.786 -36.041 -12.344 1.00 65.02 248 ILE A C 1
ATOM 1751 O O . ILE A 1 233 ? -56.492 -35.192 -12.905 1.00 63.95 248 ILE A O 1
ATOM 1756 N N . GLU A 1 234 ? -55.944 -37.344 -12.567 1.00 68.80 249 GLU A N 1
ATOM 1757 C CA . GLU A 1 234 ? -56.964 -37.811 -13.495 1.00 69.37 249 GLU A CA 1
ATOM 1758 C C . GLU A 1 234 ? -58.350 -37.698 -12.885 1.00 69.20 249 GLU A C 1
ATOM 1759 O O . GLU A 1 234 ? -59.314 -37.380 -13.591 1.00 71.57 249 GLU A O 1
ATOM 1765 N N . GLN A 1 235 ? -58.450 -37.887 -11.569 1.00 66.22 250 GLN A N 1
ATOM 1766 C CA . GLN A 1 235 ? -59.734 -37.743 -10.891 1.00 67.02 250 GLN A CA 1
ATOM 1767 C C . GLN A 1 235 ? -60.207 -36.291 -10.852 1.00 69.23 250 GLN A C 1
ATOM 1768 O O . GLN A 1 235 ? -61.390 -36.016 -11.101 1.00 71.85 250 GLN A O 1
ATOM 1774 N N . GLU A 1 236 ? -59.318 -35.354 -10.504 1.00 64.82 251 GLU A N 1
ATOM 1775 C CA . GLU A 1 236 ? -59.704 -33.943 -10.506 1.00 68.42 251 GLU A CA 1
ATOM 1776 C C . GLU A 1 236 ? -60.114 -33.492 -11.899 1.00 71.30 251 GLU A C 1
ATOM 1777 O O . GLU A 1 236 ? -61.110 -32.778 -12.044 1.00 72.24 251 GLU A O 1
ATOM 1783 N N . ARG A 1 237 ? -59.382 -33.922 -12.936 1.00 66.44 252 ARG A N 1
ATOM 1784 C CA . ARG A 1 237 ? -59.749 -33.561 -14.302 1.00 66.19 252 ARG A CA 1
ATOM 1785 C C . ARG A 1 237 ? -61.113 -34.140 -14.683 1.00 77.50 252 ARG A C 1
ATOM 1786 O O . ARG A 1 237 ? -61.935 -33.455 -15.310 1.00 82.86 252 ARG A O 1
ATOM 1794 N N . SER A 1 238 ? -61.382 -35.393 -14.296 1.00 71.26 253 SER A N 1
ATOM 1795 C CA . SER A 1 238 ? -62.695 -35.988 -14.537 1.00 72.88 253 SER A CA 1
ATOM 1796 C C . SER A 1 238 ? -63.794 -35.303 -13.738 1.00 82.46 253 SER A C 1
ATOM 1797 O O . SER A 1 238 ? -64.931 -35.205 -14.210 1.00 89.37 253 SER A O 1
ATOM 1800 N N . ALA A 1 239 ? -63.498 -34.851 -12.523 1.00 81.60 254 ALA A N 1
ATOM 1801 C CA . ALA A 1 239 ? -64.515 -34.135 -11.767 1.00 80.48 254 ALA A CA 1
ATOM 1802 C C . ALA A 1 239 ? -64.801 -32.756 -12.365 1.00 84.82 254 ALA A C 1
ATOM 1803 O O . ALA A 1 239 ? -65.942 -32.290 -12.291 1.00 88.64 254 ALA A O 1
ATOM 1805 N N . ARG A 1 240 ? -63.799 -32.095 -12.970 1.00 84.94 255 ARG A N 1
ATOM 1806 C CA . ARG A 1 240 ? -64.043 -30.806 -13.625 1.00 80.12 255 ARG A CA 1
ATOM 1807 C C . ARG A 1 240 ? -64.922 -30.972 -14.858 1.00 89.21 255 ARG A C 1
ATOM 1808 O O . ARG A 1 240 ? -65.835 -30.170 -15.089 1.00 95.24 255 ARG A O 1
ATOM 1816 N N . GLU A 1 241 ? -64.649 -32.001 -15.673 1.00 91.44 256 GLU A N 1
ATOM 1817 C CA . GLU A 1 241 ? -65.481 -32.263 -16.846 1.00 94.85 256 GLU A CA 1
ATOM 1818 C C . GLU A 1 241 ? -66.942 -32.493 -16.454 1.00 96.42 256 GLU A C 1
ATOM 1819 O O . GLU A 1 241 ? -67.853 -32.111 -17.200 1.00 95.71 256 GLU A O 1
ATOM 1825 N N . ALA A 1 242 ? -67.186 -33.073 -15.278 1.00 96.34 257 ALA A N 1
ATOM 1826 C CA . ALA A 1 242 ? -68.530 -33.115 -14.698 1.00 98.33 257 ALA A CA 1
ATOM 1827 C C . ALA A 1 242 ? -69.053 -31.696 -14.420 1.00 94.47 257 ALA A C 1
ATOM 1828 O O . ALA A 1 242 ? -69.671 -31.432 -13.384 1.00 95.90 257 ALA A O 1
ATOM 1830 N N . GLN B 2 79 ? -24.878 -52.078 27.607 1.00 83.16 77 GLN B N 1
ATOM 1831 C CA . GLN B 2 79 ? -25.210 -51.305 28.805 1.00 94.24 77 GLN B CA 1
ATOM 1832 C C . GLN B 2 79 ? -25.676 -49.857 28.497 1.00 96.33 77 GLN B C 1
ATOM 1833 O O . GLN B 2 79 ? -26.318 -49.592 27.464 1.00 84.31 77 GLN B O 1
ATOM 1839 N N . ILE B 2 80 ? -25.365 -48.932 29.410 1.00 100.78 78 ILE B N 1
ATOM 1840 C CA . ILE B 2 80 ? -25.799 -47.538 29.327 1.00 90.44 78 ILE B CA 1
ATOM 1841 C C . ILE B 2 80 ? -24.555 -46.660 29.300 1.00 84.54 78 ILE B C 1
ATOM 1842 O O . ILE B 2 80 ? -23.951 -46.360 30.342 1.00 81.09 78 ILE B O 1
ATOM 1847 N N . SER B 2 81 ? -24.172 -46.242 28.102 1.00 76.97 79 SER B N 1
ATOM 1848 C CA . SER B 2 81 ? -23.019 -45.390 27.891 1.00 75.48 79 SER B CA 1
ATOM 1849 C C . SER B 2 81 ? -23.480 -44.051 27.335 1.00 68.32 79 SER B C 1
ATOM 1850 O O . SER B 2 81 ? -24.679 -43.810 27.159 1.00 66.13 79 SER B O 1
ATOM 1853 N N . ALA B 2 82 ? -22.498 -43.173 27.099 1.00 62.90 80 ALA B N 1
ATOM 1854 C CA . ALA B 2 82 ? -22.655 -41.886 26.436 1.00 59.19 80 ALA B CA 1
ATOM 1855 C C . ALA B 2 82 ? -21.876 -41.891 25.129 1.00 64.16 80 ALA B C 1
ATOM 1856 O O . ALA B 2 82 ? -21.034 -42.763 24.890 1.00 68.55 80 ALA B O 1
ATOM 1858 N N . CYS B 2 83 ? -22.164 -40.910 24.281 1.00 60.65 81 CYS B N 1
ATOM 1859 C CA . CYS B 2 83 ? -21.471 -40.793 22.999 1.00 59.06 81 CYS B CA 1
ATOM 1860 C C . CYS B 2 83 ? -20.081 -40.201 23.229 1.00 58.40 81 CYS B C 1
ATOM 1861 O O . CYS B 2 83 ? -19.968 -39.125 23.828 1.00 60.61 81 CYS B O 1
ATOM 1864 N N . PRO B 2 84 ? -19.006 -40.860 22.807 1.00 54.28 82 PRO B N 1
ATOM 1865 C CA . PRO B 2 84 ? -17.672 -40.252 22.970 1.00 54.22 82 PRO B CA 1
ATOM 1866 C C . PRO B 2 84 ? -17.485 -38.944 22.242 1.00 59.95 82 PRO B C 1
ATOM 1867 O O . PRO B 2 84 ? -16.521 -38.230 22.535 1.00 68.53 82 PRO B O 1
ATOM 1871 N N . LYS B 2 85 ? -18.351 -38.598 21.295 1.00 65.85 83 LYS B N 1
ATOM 1872 C CA . LYS B 2 85 ? -18.196 -37.328 20.604 1.00 66.22 83 LYS B CA 1
ATOM 1873 C C . LYS B 2 85 ? -19.315 -36.332 20.933 1.00 65.72 83 LYS B C 1
ATOM 1874 O O . LYS B 2 85 ? -19.023 -35.219 21.375 1.00 61.94 83 LYS B O 1
ATOM 1880 N N . CYS B 2 86 ? -20.593 -36.703 20.753 1.00 68.02 84 CYS B N 1
ATOM 1881 C CA . CYS B 2 86 ? -21.676 -35.801 21.146 1.00 54.36 84 CYS B CA 1
ATOM 1882 C C . CYS B 2 86 ? -21.571 -35.491 22.633 1.00 57.16 84 CYS B C 1
ATOM 1883 O O . CYS B 2 86 ? -21.729 -34.333 23.044 1.00 59.92 84 CYS B O 1
ATOM 1886 N N . GLY B 2 87 ? -21.217 -36.507 23.436 1.00 58.57 85 GLY B N 1
ATOM 1887 C CA . GLY B 2 87 ? -21.429 -36.521 24.870 1.00 47.86 85 GLY B CA 1
ATOM 1888 C C . GLY B 2 87 ? -22.787 -37.023 25.293 1.00 49.11 85 GLY B C 1
ATOM 1889 O O . GLY B 2 87 ? -22.937 -37.500 26.415 1.00 59.82 85 GLY B O 1
ATOM 1890 N N . MET B 2 88 ? -23.768 -36.960 24.413 1.00 56.88 86 MET B N 1
ATOM 1891 C CA . MET B 2 88 ? -25.154 -37.230 24.748 1.00 53.53 86 MET B CA 1
ATOM 1892 C C . MET B 2 88 ? -25.344 -38.661 25.223 1.00 56.99 86 MET B C 1
ATOM 1893 O O . MET B 2 88 ? -24.827 -39.600 24.612 1.00 58.31 86 MET B O 1
ATOM 1898 N N . THR B 2 89 ? -26.071 -38.825 26.336 1.00 61.16 87 THR B N 1
ATOM 1899 C CA . THR B 2 89 ? -26.416 -40.139 26.866 1.00 62.65 87 THR B CA 1
ATOM 1900 C C . THR B 2 89 ? -27.830 -40.484 26.442 1.00 61.64 87 THR B C 1
ATOM 1901 O O . THR B 2 89 ? -28.615 -39.598 26.105 1.00 66.02 87 THR B O 1
ATOM 1905 N N . PHE B 2 90 ? -28.169 -41.778 26.514 1.00 62.85 88 PHE B N 1
ATOM 1906 C CA . PHE B 2 90 ? -29.437 -42.229 25.933 1.00 66.91 88 PHE B CA 1
ATOM 1907 C C . PHE B 2 90 ? -30.635 -41.501 26.535 1.00 64.37 88 PHE B C 1
ATOM 1908 O O . PHE B 2 90 ? -31.595 -41.173 25.823 1.00 62.68 88 PHE B O 1
ATOM 1916 N N . GLN B 2 91 ? -30.596 -41.230 27.843 1.00 68.00 89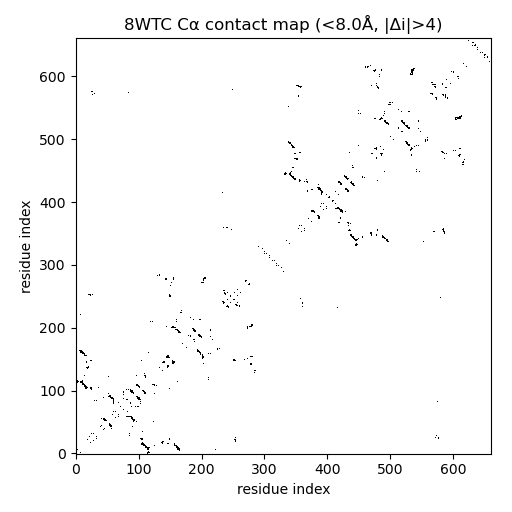 GLN B N 1
ATOM 1917 C CA . GLN B 2 91 ? -31.732 -40.568 28.475 1.00 69.23 89 GLN B CA 1
ATOM 1918 C C . GLN B 2 91 ? -31.875 -39.143 27.971 1.00 65.48 89 GLN B C 1
ATOM 1919 O O . GLN B 2 91 ? -33.000 -38.641 27.833 1.00 64.85 89 GLN B O 1
ATOM 1925 N N . GLN B 2 92 ? -30.756 -38.487 27.667 1.00 60.96 90 GLN B N 1
ATOM 1926 C CA . GLN B 2 92 ? -30.840 -37.207 26.980 1.00 62.94 90 GLN B CA 1
ATOM 1927 C C . GLN B 2 92 ? -31.567 -37.377 25.661 1.00 62.56 90 GLN B C 1
ATOM 1928 O O . GLN B 2 92 ? -32.530 -36.655 25.375 1.00 59.51 90 GLN B O 1
ATOM 1934 N N . PHE B 2 93 ? -31.154 -38.380 24.877 1.00 59.54 91 PHE B N 1
ATOM 1935 C CA . PHE B 2 93 ? -31.774 -38.617 23.580 1.00 64.30 91 PHE B CA 1
ATOM 1936 C C . PHE B 2 93 ? -33.275 -38.819 23.716 1.00 62.89 91 PHE B C 1
ATOM 1937 O O . PHE B 2 93 ? -34.047 -38.341 22.874 1.00 55.66 91 PHE B O 1
ATOM 1945 N N . ARG B 2 94 ? -33.704 -39.531 24.769 1.00 68.90 92 ARG B N 1
ATOM 1946 C CA . ARG B 2 94 ? -35.133 -39.736 25.010 1.00 65.53 92 ARG B CA 1
ATOM 1947 C C . ARG B 2 94 ? -35.856 -38.406 25.193 1.00 56.22 92 ARG B C 1
ATOM 1948 O O . ARG B 2 94 ? -36.916 -38.181 24.605 1.00 60.68 92 ARG B O 1
ATOM 1956 N N . LYS B 2 95 ? -35.303 -37.505 26.007 1.00 61.09 93 LYS B N 1
ATOM 1957 C CA . LYS B 2 95 ? -35.950 -36.209 26.212 1.00 68.11 93 LYS B CA 1
ATOM 1958 C C . LYS B 2 95 ? -35.951 -35.386 24.923 1.00 64.03 93 LYS B C 1
ATOM 1959 O O . LYS B 2 95 ? -37.006 -34.977 24.423 1.00 58.05 93 LYS B O 1
ATOM 1965 N N . ILE B 2 96 ? -34.757 -35.147 24.372 1.00 66.25 94 ILE B N 1
ATOM 1966 C CA . ILE B 2 96 ? -34.545 -34.227 23.257 1.00 58.81 94 ILE B CA 1
ATOM 1967 C C . ILE B 2 96 ? -35.116 -34.783 21.949 1.00 55.85 94 ILE B C 1
ATOM 1968 O O . ILE B 2 96 ? -35.685 -34.043 21.137 1.00 57.05 94 ILE B O 1
ATOM 1973 N N . GLY B 2 97 ? -34.962 -36.085 21.710 1.00 62.84 95 GLY B N 1
ATOM 1974 C CA . GLY B 2 97 ? -35.519 -36.704 20.511 1.00 57.92 95 GLY B CA 1
ATOM 1975 C C . GLY B 2 97 ? -34.744 -36.468 19.233 1.00 61.07 95 GLY B C 1
ATOM 1976 O O . GLY B 2 97 ? -35.252 -36.794 18.151 1.00 63.86 95 GLY B O 1
ATOM 1977 N N . ARG B 2 98 ? -33.533 -35.912 19.334 1.00 60.96 96 ARG B N 1
ATOM 1978 C CA . ARG B 2 98 ? -32.663 -35.573 18.219 1.00 54.74 96 ARG B CA 1
ATOM 1979 C C . ARG B 2 98 ? -31.256 -36.044 18.551 1.00 54.15 96 ARG B C 1
ATOM 1980 O O . ARG B 2 98 ? -30.792 -35.880 19.675 1.00 58.77 96 ARG B O 1
ATOM 1988 N N . PHE B 2 99 ? -30.567 -36.601 17.572 1.00 56.97 97 PHE B N 1
ATOM 1989 C CA . PHE B 2 99 ? -29.250 -37.189 17.787 1.00 50.38 97 PHE B CA 1
ATOM 1990 C C . PHE B 2 99 ? -28.156 -36.137 17.895 1.00 50.71 97 PHE B C 1
ATOM 1991 O O . PHE B 2 99 ? -28.216 -35.071 17.266 1.00 49.19 97 PHE B O 1
ATOM 1999 N N . GLY B 2 100 ? -27.111 -36.484 18.648 1.00 49.75 98 GLY B N 1
ATOM 2000 C CA . GLY B 2 100 ? -25.941 -35.633 18.803 1.00 44.79 98 GLY B CA 1
ATOM 2001 C C . GLY B 2 100 ? -24.946 -35.547 17.646 1.00 49.75 98 GLY B C 1
ATOM 2002 O O . GLY B 2 100 ? -24.499 -34.449 17.292 1.00 47.51 98 GLY B O 1
ATOM 2003 N N . CYS B 2 101 ? -24.569 -36.674 17.054 1.00 46.98 99 CYS B N 1
ATOM 2004 C CA . CYS B 2 101 ? -23.574 -36.688 15.983 1.00 44.63 99 CYS B CA 1
ATOM 2005 C C . CYS B 2 101 ? -23.720 -38.015 15.271 1.00 50.15 99 CYS B C 1
ATOM 2006 O O . CYS B 2 101 ? -24.554 -38.841 15.654 1.00 51.10 99 CYS B O 1
ATOM 2009 N N . SER B 2 102 ? -22.866 -38.235 14.264 1.00 54.75 100 SER B N 1
ATOM 2010 C CA . SER B 2 102 ? -22.802 -39.530 13.580 1.00 51.64 100 SER B CA 1
ATOM 2011 C C . SER B 2 102 ? -22.758 -40.680 14.572 1.00 56.79 100 SER B C 1
ATOM 2012 O O . SER B 2 102 ? -23.490 -41.665 14.436 1.00 59.89 100 SER B O 1
ATOM 2015 N N . GLU B 2 103 ? -21.901 -40.569 15.588 1.00 52.66 101 GLU B N 1
ATOM 2016 C CA . GLU B 2 103 ? -21.620 -41.718 16.432 1.00 60.04 101 GLU B CA 1
ATOM 2017 C C . GLU B 2 103 ? -22.710 -42.041 17.447 1.00 61.42 101 GLU B C 1
ATOM 2018 O O . GLU B 2 103 ? -22.614 -43.079 18.113 1.00 60.80 101 GLU B O 1
ATOM 2024 N N . CYS B 2 104 ? -23.728 -41.201 17.596 1.00 56.20 102 CYS B N 1
ATOM 2025 C CA . CYS B 2 104 ? -24.839 -41.587 18.447 1.00 50.82 102 CYS B CA 1
ATOM 2026 C C . CYS B 2 104 ? -25.563 -42.800 17.880 1.00 56.23 102 CYS B C 1
ATOM 2027 O O . CYS B 2 104 ? -26.053 -43.636 18.655 1.00 63.86 102 CYS B O 1
ATOM 2030 N N . TYR B 2 105 ? -25.619 -42.935 16.543 1.00 54.32 103 TYR B N 1
ATOM 2031 C CA . TYR B 2 105 ? -26.225 -44.135 15.967 1.00 52.18 103 TYR B CA 1
ATOM 2032 C C . TYR B 2 105 ? -25.411 -45.349 16.352 1.00 53.43 103 TYR B C 1
ATOM 2033 O O . TYR B 2 105 ? -25.968 -46.434 16.580 1.00 52.99 103 TYR B O 1
ATOM 2042 N N . LYS B 2 106 ? -24.096 -45.159 16.465 1.00 52.74 104 LYS B N 1
ATOM 2043 C CA . LYS B 2 106 ? -23.196 -46.241 16.834 1.00 55.14 104 LYS B CA 1
ATOM 2044 C C . LYS B 2 106 ? -23.405 -46.636 18.287 1.00 60.95 104 LYS B C 1
ATOM 2045 O O . LYS B 2 106 ? -23.541 -47.826 18.604 1.00 64.61 104 LYS B O 1
ATOM 2051 N N . THR B 2 107 ? -23.493 -45.637 19.173 1.00 60.92 105 THR B N 1
ATOM 2052 C CA . THR B 2 107 ? -23.601 -45.843 20.611 1.00 54.14 105 THR B CA 1
ATOM 2053 C C . THR B 2 107 ? -24.964 -46.361 21.047 1.00 57.76 105 THR B C 1
ATOM 2054 O O . THR B 2 107 ? -25.047 -47.071 22.049 1.00 60.08 105 THR B O 1
ATOM 2058 N N . PHE B 2 108 ? -26.027 -46.057 20.311 1.00 58.90 106 PHE B N 1
ATOM 2059 C CA . PHE B 2 108 ? -27.375 -46.453 20.689 1.00 59.81 106 PHE B CA 1
ATOM 2060 C C . PHE B 2 108 ? -27.973 -47.444 19.714 1.00 61.32 106 PHE B C 1
ATOM 2061 O O . PHE B 2 108 ? -29.197 -47.617 19.688 1.00 63.65 106 PHE B O 1
ATOM 2069 N N . HIS B 2 109 ? -27.121 -48.098 18.921 1.00 59.55 107 HIS B N 1
ATOM 2070 C CA . HIS B 2 109 ? -27.558 -48.998 17.865 1.00 58.11 107 HIS B CA 1
ATOM 2071 C C . HIS B 2 109 ? -28.666 -49.932 18.332 1.00 57.72 107 HIS B C 1
ATOM 2072 O O . HIS B 2 109 ? -29.751 -49.999 17.745 1.00 57.22 107 HIS B O 1
ATOM 2079 N N . SER B 2 110 ? -28.389 -50.660 19.405 1.00 56.98 108 SER B N 1
ATOM 2080 C CA . SER B 2 110 ? -29.375 -51.561 19.977 1.00 56.23 108 SER B CA 1
ATOM 2081 C C . SER B 2 110 ? -30.678 -50.832 20.298 1.00 62.41 108 SER B C 1
ATOM 2082 O O . SER B 2 110 ? -31.768 -51.302 19.940 1.00 64.87 108 SER B O 1
ATOM 2085 N N . ASN B 2 111 ? -30.587 -49.664 20.940 1.00 59.74 109 ASN B N 1
ATOM 2086 C CA . ASN B 2 111 ? -31.786 -48.951 21.376 1.00 56.95 109 ASN B CA 1
ATOM 2087 C C . ASN B 2 111 ? -32.539 -48.280 20.230 1.00 61.26 109 ASN B C 1
ATOM 2088 O O . ASN B 2 111 ? -33.755 -48.070 20.325 1.00 58.67 109 ASN B O 1
ATOM 2093 N N . ILE B 2 112 ? -31.827 -47.883 19.175 1.00 59.35 110 ILE B N 1
ATOM 2094 C CA . ILE B 2 112 ? -32.458 -47.164 18.075 1.00 60.35 110 ILE B CA 1
ATOM 2095 C C . ILE B 2 112 ? -33.400 -48.079 17.306 1.00 62.74 110 ILE B C 1
ATOM 2096 O O . ILE B 2 112 ? -34.490 -47.664 16.899 1.00 60.52 110 ILE B O 1
ATOM 2101 N N . THR B 2 113 ? -33.009 -49.340 17.111 1.00 63.65 111 THR B N 1
ATOM 2102 C CA . THR B 2 113 ? -33.741 -50.191 16.179 1.00 62.12 111 THR B CA 1
ATOM 2103 C C . THR B 2 113 ? -35.223 -50.302 16.505 1.00 62.13 111 THR B C 1
ATOM 2104 O O . THR B 2 113 ? -36.037 -50.183 15.570 1.00 58.90 111 THR B O 1
ATOM 2108 N N . PRO B 2 114 ? -35.641 -50.462 17.766 1.00 65.77 112 PRO B N 1
ATOM 2109 C CA . PRO B 2 114 ? -37.090 -50.400 18.059 1.00 60.60 112 PRO B CA 1
ATOM 2110 C C . PRO B 2 114 ? -37.714 -49.086 17.672 1.00 58.50 112 PRO B C 1
ATOM 2111 O O . PRO B 2 114 ? -38.907 -49.045 17.350 1.00 60.23 112 PRO B O 1
ATOM 2115 N N . ILE B 2 115 ? -36.937 -47.998 17.728 1.00 58.99 113 ILE B N 1
ATOM 2116 C CA . ILE B 2 115 ? -37.443 -46.675 17.362 1.00 59.10 113 ILE B CA 1
ATOM 2117 C C . ILE B 2 115 ? -37.702 -46.597 15.863 1.00 60.99 113 ILE B C 1
ATOM 2118 O O . ILE B 2 115 ? -38.769 -46.153 15.412 1.00 58.17 113 ILE B O 1
ATOM 2123 N N . LEU B 2 116 ? -36.722 -47.015 15.065 1.00 56.42 114 LEU B N 1
ATOM 2124 C CA . LEU B 2 116 ? -36.913 -47.004 13.626 1.00 56.88 114 LEU B CA 1
ATOM 2125 C C . LEU B 2 116 ? -38.045 -47.945 13.203 1.00 61.25 114 LEU B C 1
ATOM 2126 O O . LEU B 2 116 ? -38.941 -47.534 12.454 1.00 62.41 114 LEU B O 1
ATOM 2131 N N . ARG B 2 117 ? -38.042 -49.205 13.686 1.00 62.77 115 ARG B N 1
ATOM 2132 C CA . ARG B 2 117 ? -39.138 -50.141 13.408 1.00 61.46 115 ARG B CA 1
ATOM 2133 C C . ARG B 2 117 ? -40.473 -49.415 13.541 1.00 61.86 115 ARG B C 1
ATOM 2134 O O . ARG B 2 117 ? -41.355 -49.541 12.682 1.00 59.81 115 ARG B O 1
ATOM 2142 N N . LYS B 2 118 ? -40.600 -48.598 14.589 1.00 59.11 116 LYS B N 1
ATOM 2143 C CA . LYS B 2 118 ? -41.877 -47.960 14.880 1.00 59.59 116 LYS B CA 1
ATOM 2144 C C . LYS B 2 118 ? -42.173 -46.795 13.940 1.00 62.82 116 LYS B C 1
ATOM 2145 O O . LYS B 2 118 ? -43.330 -46.577 13.574 1.00 66.23 116 LYS B O 1
ATOM 2151 N N . VAL B 2 119 ? -41.157 -46.036 13.525 1.00 62.32 117 VAL B N 1
ATOM 2152 C CA . VAL B 2 119 ? -41.430 -44.838 12.730 1.00 62.50 117 VAL B CA 1
ATOM 2153 C C . VAL B 2 119 ? -41.691 -45.186 11.264 1.00 64.70 117 VAL B C 1
ATOM 2154 O O . VAL B 2 119 ? -42.530 -44.551 10.608 1.00 68.00 117 VAL B O 1
ATOM 2158 N N . HIS B 2 120 ? -41.014 -46.219 10.741 1.00 65.78 118 HIS B N 1
ATOM 2159 C CA . HIS B 2 120 ? -41.002 -46.560 9.318 1.00 60.10 118 HIS B CA 1
ATOM 2160 C C . HIS B 2 120 ? -41.655 -47.911 9.023 1.00 61.25 118 HIS B C 1
ATOM 2161 O O . HIS B 2 120 ? -41.141 -48.710 8.234 1.00 60.12 118 HIS B O 1
ATOM 2168 N N . SER B 2 121 ? -42.777 -48.194 9.688 1.00 67.98 119 SER B N 1
ATOM 2169 C CA . SER B 2 121 ? -43.639 -49.332 9.352 1.00 69.77 119 SER B CA 1
ATOM 2170 C C . SER B 2 121 ? -42.895 -50.670 9.451 1.00 69.63 119 SER B C 1
ATOM 2171 O O . SER B 2 121 ? -42.978 -51.509 8.550 1.00 75.33 119 SER B O 1
ATOM 2174 N N . GLY B 2 122 ? -42.165 -50.870 10.562 1.00 71.75 120 GLY B N 1
ATOM 2175 C CA . GLY B 2 122 ? -41.340 -52.045 10.801 1.00 64.39 120 GLY B CA 1
ATOM 2176 C C . GLY B 2 122 ? -39.974 -52.062 10.124 1.00 62.35 120 GLY B C 1
ATOM 2177 O O . GLY B 2 122 ? -39.163 -52.956 10.405 1.00 66.81 120 GLY B O 1
ATOM 2178 N N . ASN B 2 123 ? -39.686 -51.119 9.239 1.00 67.32 121 ASN B N 1
ATOM 2179 C CA . ASN B 2 123 ? -38.442 -51.156 8.480 1.00 69.27 121 ASN B CA 1
ATOM 2180 C C . ASN B 2 123 ? -37.259 -50.670 9.314 1.00 62.23 121 ASN B C 1
ATOM 2181 O O . ASN B 2 123 ? -37.395 -49.768 10.142 1.00 65.01 121 ASN B O 1
ATOM 2186 N N . THR B 2 124 ? -36.076 -51.247 9.058 1.00 60.57 122 THR B N 1
ATOM 2187 C CA . THR B 2 124 ? -34.903 -50.894 9.856 1.00 54.46 122 THR B CA 1
ATOM 2188 C C . THR B 2 124 ? -33.598 -50.828 9.089 1.00 61.20 122 THR B C 1
ATOM 2189 O O . THR B 2 124 ? -32.566 -50.577 9.716 1.00 66.28 122 THR B O 1
ATOM 2193 N N . VAL B 2 125 ? -33.575 -51.083 7.790 1.00 62.52 123 VAL B N 1
ATOM 2194 C CA . VAL B 2 125 ? -32.319 -51.169 7.055 1.00 62.47 123 VAL B CA 1
ATOM 2195 C C . VAL B 2 125 ? -32.430 -50.348 5.779 1.00 60.46 123 VAL B C 1
ATOM 2196 O O . VAL B 2 125 ? -33.448 -50.391 5.076 1.00 57.22 123 VAL B O 1
ATOM 2200 N N . HIS B 2 126 ? -31.380 -49.599 5.486 1.00 53.84 124 HIS B N 1
ATOM 2201 C CA . HIS B 2 126 ? -31.388 -48.724 4.324 1.00 57.58 124 HIS B CA 1
ATOM 2202 C C . HIS B 2 126 ? -31.419 -49.532 3.025 1.00 54.54 124 HIS B C 1
ATOM 2203 O O . HIS B 2 126 ? -30.432 -50.177 2.658 1.00 56.61 124 HIS B O 1
ATOM 2210 N N . ALA B 2 127 ? -32.523 -49.485 2.295 1.00 55.32 125 ALA B N 1
ATOM 2211 C CA . ALA B 2 127 ? -32.520 -50.064 0.945 1.00 55.52 125 ALA B CA 1
ATOM 2212 C C . ALA B 2 127 ? -32.310 -48.991 -0.104 1.00 54.39 125 ALA B C 1
ATOM 2213 O O . ALA B 2 127 ? -33.045 -48.923 -1.076 1.00 63.01 125 ALA B O 1
ATOM 2215 N N . GLY B 2 128 ? -31.317 -48.125 0.060 1.00 57.32 126 GLY B N 1
ATOM 2216 C CA . GLY B 2 128 ? -31.337 -46.930 -0.765 1.00 49.30 126 GLY B CA 1
ATOM 2217 C C . GLY B 2 128 ? -30.108 -46.617 -1.594 1.00 52.52 126 GLY B C 1
ATOM 2218 O O . GLY B 2 128 ? -29.783 -47.325 -2.553 1.00 70.10 126 GLY B O 1
ATOM 2219 N N . LYS B 2 129 ? -29.449 -45.515 -1.271 1.00 46.12 127 LYS B N 1
ATOM 2220 C CA . LYS B 2 129 ? -28.405 -44.971 -2.114 1.00 46.84 127 LYS B CA 1
ATOM 2221 C C . LYS B 2 129 ? -27.085 -45.007 -1.376 1.00 53.93 127 LYS B C 1
ATOM 2222 O O . LYS B 2 129 ? -27.016 -44.721 -0.178 1.00 54.60 127 LYS B O 1
ATOM 2228 N N . ILE B 2 130 ? -26.038 -45.338 -2.111 1.00 57.69 128 ILE B N 1
ATOM 2229 C CA . ILE B 2 130 ? -24.671 -45.335 -1.609 1.00 49.85 128 ILE B CA 1
ATOM 2230 C C . ILE B 2 130 ? -23.987 -44.120 -2.203 1.00 50.59 128 ILE B C 1
ATOM 2231 O O . ILE B 2 130 ? -24.021 -43.946 -3.425 1.00 61.73 128 ILE B O 1
ATOM 2236 N N . PRO B 2 131 ? -23.389 -43.250 -1.407 1.00 51.98 129 PRO B N 1
ATOM 2237 C CA . PRO B 2 131 ? -22.713 -42.097 -1.997 1.00 57.73 129 PRO B CA 1
ATOM 2238 C C . PRO B 2 131 ? -21.541 -42.536 -2.865 1.00 58.75 129 PRO B C 1
ATOM 2239 O O . PRO B 2 131 ? -20.996 -43.624 -2.685 1.00 65.84 129 PRO B O 1
ATOM 2243 N N . LYS B 2 132 ? -21.166 -41.676 -3.828 1.00 66.21 130 LYS B N 1
ATOM 2244 C CA . LYS B 2 132 ? -20.204 -42.060 -4.868 1.00 61.18 130 LYS B CA 1
ATOM 2245 C C . LYS B 2 132 ? -18.803 -42.236 -4.305 1.00 65.26 130 LYS B C 1
ATOM 2246 O O . LYS B 2 132 ? -18.226 -43.329 -4.372 1.00 75.20 130 LYS B O 1
ATOM 2252 N N . ARG B 2 133 ? -18.235 -41.158 -3.760 1.00 62.98 131 ARG B N 1
ATOM 2253 C CA . ARG B 2 133 ? -16.841 -41.183 -3.339 1.00 64.43 131 ARG B CA 1
ATOM 2254 C C . ARG B 2 133 ? -16.614 -42.212 -2.242 1.00 70.90 131 ARG B C 1
ATOM 2255 O O . ARG B 2 133 ? -15.881 -43.188 -2.431 1.00 78.02 131 ARG B O 1
ATOM 2263 N N . ILE B 2 134 ? -17.231 -42.011 -1.075 1.00 73.63 132 ILE B N 1
ATOM 2264 C CA . ILE B 2 134 ? -16.915 -42.895 0.046 1.00 74.55 132 ILE B CA 1
ATOM 2265 C C . ILE B 2 134 ? -17.578 -44.254 -0.077 1.00 72.76 132 ILE B C 1
ATOM 2266 O O . ILE B 2 134 ? -17.325 -45.126 0.758 1.00 77.99 132 ILE B O 1
ATOM 2271 N N . GLY B 2 135 ? -18.422 -44.461 -1.083 1.00 67.93 133 GLY B N 1
ATOM 2272 C CA . GLY B 2 135 ? -19.039 -45.763 -1.238 1.00 75.21 133 GLY B CA 1
ATOM 2273 C C . GLY B 2 135 ? -18.022 -46.846 -1.544 1.00 78.30 133 GLY B C 1
ATOM 2274 O O . GLY B 2 135 ? -18.130 -47.976 -1.052 1.00 76.96 133 GLY B O 1
ATOM 2275 N N . GLY B 2 136 ? -17.018 -46.511 -2.361 1.00 78.53 134 GLY B N 1
ATOM 2276 C CA . GLY B 2 136 ? -15.986 -47.478 -2.692 1.00 80.07 134 GLY B CA 1
ATOM 2277 C C . GLY B 2 136 ? -15.060 -47.768 -1.523 1.00 83.17 134 GLY B C 1
ATOM 2278 O O . GLY B 2 136 ? -14.579 -48.893 -1.363 1.00 81.73 134 GLY B O 1
ATOM 2279 N N . ASN B 2 137 ? -14.781 -46.755 -0.698 1.00 86.26 135 ASN B N 1
ATOM 2280 C CA . ASN B 2 137 ? -13.965 -46.999 0.483 1.00 82.90 135 ASN B CA 1
ATOM 2281 C C . ASN B 2 137 ? -14.712 -47.845 1.496 1.00 76.85 135 ASN B C 1
ATOM 2282 O O . ASN B 2 137 ? -14.095 -48.493 2.344 1.00 79.59 135 ASN B O 1
ATOM 2287 N N . LEU B 2 138 ? -16.025 -47.858 1.419 1.00 74.83 136 LEU B N 1
ATOM 2288 C CA . LEU B 2 138 ? -16.789 -48.679 2.331 1.00 77.68 136 LEU B CA 1
ATOM 2289 C C . LEU B 2 138 ? -16.902 -50.103 1.807 1.00 78.09 136 LEU B C 1
ATOM 2290 O O . LEU B 2 138 ? -17.040 -51.039 2.596 1.00 81.72 136 LEU B O 1
ATOM 2295 N N . HIS B 2 139 ? -16.797 -50.291 0.492 1.00 79.83 137 HIS B N 1
ATOM 2296 C CA . HIS B 2 139 ? -16.692 -51.636 -0.064 1.00 79.71 137 HIS B CA 1
ATOM 2297 C C . HIS B 2 139 ? -15.342 -52.271 0.284 1.00 80.24 137 HIS B C 1
ATOM 2298 O O . HIS B 2 139 ? -15.267 -53.475 0.568 1.00 73.55 137 HIS B O 1
ATOM 2305 N N . VAL B 2 140 ? -14.271 -51.470 0.284 1.00 81.11 138 VAL B N 1
ATOM 2306 C CA . VAL B 2 140 ? -12.948 -51.973 0.647 1.00 72.80 138 VAL B CA 1
ATOM 2307 C C . VAL B 2 140 ? -12.943 -52.457 2.094 1.00 71.47 138 VAL B C 1
ATOM 2308 O O . VAL B 2 140 ? -12.447 -53.549 2.390 1.00 77.37 138 VAL B O 1
ATOM 2312 N N . ARG B 2 141 ? -13.552 -51.695 3.011 1.00 74.41 139 ARG B N 1
ATOM 2313 C CA . ARG B 2 141 ? -13.623 -52.152 4.398 1.00 73.89 139 ARG B CA 1
ATOM 2314 C C . ARG B 2 141 ? -14.448 -53.424 4.528 1.00 74.50 139 ARG B C 1
ATOM 2315 O O . ARG B 2 141 ? -14.204 -54.231 5.424 1.00 83.26 139 ARG B O 1
ATOM 2323 N N . ARG B 2 142 ? -15.413 -53.637 3.645 1.00 77.50 140 ARG B N 1
ATOM 2324 C CA . ARG B 2 142 ? -16.099 -54.925 3.617 1.00 78.49 140 ARG B CA 1
ATOM 2325 C C . ARG B 2 142 ? -15.157 -56.049 3.181 1.00 74.92 140 ARG B C 1
ATOM 2326 O O . ARG B 2 142 ? -15.111 -57.105 3.818 1.00 77.99 140 ARG B O 1
ATOM 2334 N N . GLN B 2 143 ? -14.417 -55.856 2.082 1.00 73.00 141 GLN B N 1
ATOM 2335 C CA . GLN B 2 143 ? -13.418 -56.847 1.693 1.00 73.48 141 GLN B CA 1
ATOM 2336 C C . GLN B 2 143 ? -12.492 -57.147 2.863 1.00 76.16 141 GLN B C 1
ATOM 2337 O O . GLN B 2 143 ? -12.300 -58.310 3.238 1.00 75.37 141 GLN B O 1
ATOM 2343 N N . ILE B 2 144 ? -11.923 -56.092 3.458 1.00 68.87 142 ILE B N 1
ATOM 2344 C CA . ILE B 2 144 ? -10.998 -56.249 4.575 1.00 69.54 142 ILE B CA 1
ATOM 2345 C C . ILE B 2 144 ? -11.577 -57.199 5.612 1.00 76.88 142 ILE B C 1
ATOM 2346 O O . ILE B 2 144 ? -10.916 -58.142 6.057 1.00 80.40 142 ILE B O 1
ATOM 2351 N N . ASP B 2 145 ? -12.843 -57.004 5.967 1.00 76.84 143 ASP B N 1
ATOM 2352 C CA . ASP B 2 145 ? -13.395 -57.709 7.115 1.00 75.67 143 ASP B CA 1
ATOM 2353 C C . ASP B 2 145 ? -13.780 -59.136 6.777 1.00 77.85 143 ASP B C 1
ATOM 2354 O O . ASP B 2 145 ? -13.637 -60.040 7.609 1.00 82.75 143 ASP B O 1
ATOM 2359 N N . MET B 2 146 ? -14.292 -59.352 5.576 1.00 78.60 144 MET B N 1
ATOM 2360 C CA . MET B 2 146 ? -14.376 -60.711 5.077 1.00 82.69 144 MET B CA 1
ATOM 2361 C C . MET B 2 146 ? -13.008 -61.381 5.109 1.00 84.70 144 MET B C 1
ATOM 2362 O O . MET B 2 146 ? -12.867 -62.501 5.618 1.00 89.04 144 MET B O 1
ATOM 2367 N N . LEU B 2 147 ? -11.983 -60.685 4.614 1.00 83.48 145 LEU B N 1
ATOM 2368 C CA . LEU B 2 147 ? -10.639 -61.243 4.574 1.00 75.11 145 LEU B CA 1
ATOM 2369 C C . LEU B 2 147 ? -10.120 -61.517 5.983 1.00 82.47 145 LEU B C 1
ATOM 2370 O O . LEU B 2 147 ? -9.453 -62.531 6.217 1.00 83.07 145 LEU B O 1
ATOM 2375 N N . LYS B 2 148 ? -10.463 -60.647 6.949 1.00 83.96 146 LYS B N 1
ATOM 2376 C CA . LYS B 2 148 ? -10.066 -60.860 8.343 1.00 74.34 146 LYS B CA 1
ATOM 2377 C C . LYS B 2 148 ? -10.663 -62.132 8.909 1.00 75.05 146 LYS B C 1
ATOM 2378 O O . LYS B 2 148 ? -10.089 -62.736 9.823 1.00 83.59 146 LYS B O 1
ATOM 2384 N N . LYS B 2 149 ? -11.804 -62.556 8.375 1.00 74.80 147 LYS B N 1
ATOM 2385 C CA . LYS B 2 149 ? -12.434 -63.786 8.825 1.00 79.95 147 LYS B CA 1
ATOM 2386 C C . LYS B 2 149 ? -11.830 -65.011 8.140 1.00 82.45 147 LYS B C 1
ATOM 2387 O O . LYS B 2 149 ? -11.644 -66.051 8.787 1.00 82.64 147 LYS B O 1
ATOM 2393 N N . GLU B 2 150 ? -11.536 -64.924 6.836 1.00 79.48 148 GLU B N 1
ATOM 2394 C CA . GLU B 2 150 ? -10.850 -66.032 6.177 1.00 79.50 148 GLU B CA 1
ATOM 2395 C C . GLU B 2 150 ? -9.540 -66.324 6.892 1.00 83.16 148 GLU B C 1
ATOM 2396 O O . GLU B 2 150 ? -9.166 -67.491 7.069 1.00 90.53 148 GLU B O 1
ATOM 2402 N N . LEU B 2 151 ? -8.859 -65.273 7.365 1.00 81.49 149 LEU B N 1
ATOM 2403 C CA . LEU B 2 151 ? -7.617 -65.471 8.100 1.00 83.28 149 LEU B CA 1
ATOM 2404 C C . LEU B 2 151 ? -7.869 -66.268 9.360 1.00 83.27 149 LEU B C 1
ATOM 2405 O O . LEU B 2 151 ? -7.116 -67.191 9.670 1.00 86.84 149 LEU B O 1
ATOM 2410 N N . GLU B 2 152 ? -8.974 -65.986 10.051 1.00 85.71 150 GLU B N 1
ATOM 2411 C CA . GLU B 2 152 ? -9.224 -66.608 11.347 1.00 83.86 150 GLU B CA 1
ATOM 2412 C C . GLU B 2 152 ? -9.477 -68.105 11.215 1.00 85.09 150 GLU B C 1
ATOM 2413 O O . GLU B 2 152 ? -8.886 -68.904 11.947 1.00 90.98 150 GLU B O 1
ATOM 2419 N N . SER B 2 153 ? -10.364 -68.506 10.301 1.00 83.16 151 SER B N 1
ATOM 2420 C CA . SER B 2 153 ? -10.519 -69.927 10.003 1.00 79.71 151 SER B CA 1
ATOM 2421 C C . SER B 2 153 ? -9.184 -70.557 9.680 1.00 88.62 151 SER B C 1
ATOM 2422 O O . SER B 2 153 ? -8.831 -71.609 10.221 1.00 93.85 151 SER B O 1
ATOM 2425 N N . LEU B 2 154 ? -8.432 -69.927 8.778 1.00 86.56 152 LEU B N 1
ATOM 2426 C CA . LEU B 2 154 ? -7.168 -70.497 8.349 1.00 88.56 152 LEU B CA 1
ATOM 2427 C C . LEU B 2 154 ? -6.212 -70.660 9.528 1.00 85.91 152 LEU B C 1
ATOM 2428 O O . LEU B 2 154 ? -5.332 -71.524 9.492 1.00 93.13 152 LEU B O 1
ATOM 2433 N N . ILE B 2 155 ? -6.384 -69.866 10.590 1.00 83.98 153 ILE B N 1
ATOM 2434 C CA . ILE B 2 155 ? -5.518 -69.991 11.760 1.00 84.63 153 ILE B CA 1
ATOM 2435 C C . ILE B 2 155 ? -6.017 -71.071 12.694 1.00 93.36 153 ILE B C 1
ATOM 2436 O O . ILE B 2 155 ? -5.227 -71.739 13.371 1.00 91.28 153 ILE B O 1
ATOM 2441 N N . HIS B 2 156 ? -7.332 -71.239 12.765 1.00 93.71 154 HIS B N 1
ATOM 2442 C CA . HIS B 2 156 ? -7.896 -72.346 13.516 1.00 88.32 154 HIS B CA 1
ATOM 2443 C C . HIS B 2 156 ? -7.705 -73.653 12.757 1.00 93.81 154 HIS B C 1
ATOM 2444 O O . HIS B 2 156 ? -7.379 -74.687 13.352 1.00 94.12 154 HIS B O 1
ATOM 2451 N N . GLN B 2 157 ? -7.907 -73.627 11.443 1.00 93.97 155 GLN B N 1
ATOM 2452 C CA . GLN B 2 157 ? -7.254 -74.593 10.582 1.00 89.47 155 GLN B CA 1
ATOM 2453 C C . GLN B 2 157 ? -5.756 -74.358 10.653 1.00 95.56 155 GLN B C 1
ATOM 2454 O O . GLN B 2 157 ? -5.278 -73.462 11.342 1.00 98.53 155 GLN B O 1
ATOM 2460 N N . GLU B 2 158 ? -4.974 -75.129 9.933 1.00 94.30 156 GLU B N 1
ATOM 2461 C CA . GLU B 2 158 ? -3.560 -74.816 10.036 1.00 90.80 156 GLU B CA 1
ATOM 2462 C C . GLU B 2 158 ? -2.944 -74.701 8.657 1.00 95.35 156 GLU B C 1
ATOM 2463 O O . GLU B 2 158 ? -1.888 -75.267 8.372 1.00 95.79 156 GLU B O 1
ATOM 2469 N N . GLU B 2 159 ? -3.625 -73.971 7.772 1.00 95.46 157 GLU B N 1
ATOM 2470 C CA . GLU B 2 159 ? -3.059 -73.617 6.476 1.00 96.45 157 GLU B CA 1
ATOM 2471 C C . GLU B 2 159 ? -2.436 -72.240 6.664 1.00 87.91 157 GLU B C 1
ATOM 2472 O O . GLU B 2 159 ? -3.029 -71.197 6.387 1.00 87.68 157 GLU B O 1
ATOM 2478 N N . PHE B 2 160 ? -1.220 -72.257 7.213 1.00 87.35 158 PHE B N 1
ATOM 2479 C CA . PHE B 2 160 ? -0.562 -71.023 7.611 1.00 79.58 158 PHE B CA 1
ATOM 2480 C C . PHE B 2 160 ? 0.131 -70.341 6.448 1.00 80.72 158 PHE B C 1
ATOM 2481 O O . PHE B 2 160 ? 0.320 -69.127 6.490 1.00 85.47 158 PHE B O 1
ATOM 2489 N N . GLU B 2 161 ? 0.538 -71.084 5.418 1.00 80.76 159 GLU B N 1
ATOM 2490 C CA . GLU B 2 161 ? 1.039 -70.404 4.231 1.00 84.78 159 GLU B CA 1
ATOM 2491 C C . GLU B 2 161 ? -0.026 -69.480 3.657 1.00 84.05 159 GLU B C 1
ATOM 2492 O O . GLU B 2 161 ? 0.297 -68.397 3.152 1.00 83.12 159 GLU B O 1
ATOM 2498 N N . ASN B 2 162 ? -1.302 -69.873 3.777 1.00 82.53 160 ASN B N 1
ATOM 2499 C CA . ASN B 2 162 ? -2.417 -69.094 3.254 1.00 82.52 160 ASN B CA 1
ATOM 2500 C C . ASN B 2 162 ? -2.839 -67.971 4.195 1.00 82.86 160 ASN B C 1
ATOM 2501 O O . ASN B 2 162 ? -3.349 -66.945 3.734 1.00 88.69 160 ASN B O 1
ATOM 2506 N N . ALA B 2 163 ? -2.642 -68.131 5.504 1.00 77.30 161 ALA B N 1
ATOM 2507 C CA . ALA B 2 163 ? -2.881 -67.016 6.414 1.00 78.35 161 ALA B CA 1
ATOM 2508 C C . ALA B 2 163 ? -1.858 -65.910 6.204 1.00 75.01 161 ALA B C 1
ATOM 2509 O O . ALA B 2 163 ? -2.170 -64.726 6.384 1.00 75.23 161 ALA B O 1
ATOM 2511 N N . ALA B 2 164 ? -0.617 -66.288 5.854 1.00 81.40 162 ALA B N 1
ATOM 2512 C CA . ALA B 2 164 ? 0.381 -65.317 5.407 1.00 78.08 162 ALA B CA 1
ATOM 2513 C C . ALA B 2 164 ? -0.132 -64.527 4.225 1.00 76.01 162 ALA B C 1
ATOM 2514 O O . ALA B 2 164 ? 0.122 -63.323 4.115 1.00 78.23 162 ALA B O 1
ATOM 2516 N N . HIS B 2 165 ? -0.867 -65.194 3.334 1.00 78.95 163 HIS B N 1
ATOM 2517 C CA . HIS B 2 165 ? -1.385 -64.524 2.154 1.00 77.11 163 HIS B CA 1
ATOM 2518 C C . HIS B 2 165 ? -2.445 -63.502 2.527 1.00 75.17 163 HIS B C 1
ATOM 2519 O O . HIS B 2 165 ? -2.440 -62.369 2.033 1.00 78.07 163 HIS B O 1
ATOM 2526 N N . VAL B 2 166 ? -3.327 -63.868 3.447 1.00 68.93 164 VAL B N 1
ATOM 2527 C CA . VAL B 2 166 ? -4.400 -62.973 3.837 1.00 69.45 164 VAL B CA 1
ATOM 2528 C C . VAL B 2 166 ? -3.870 -61.793 4.645 1.00 71.55 164 VAL B C 1
ATOM 2529 O O . VAL B 2 166 ? -4.300 -60.650 4.439 1.00 78.90 164 VAL B O 1
ATOM 2533 N N . ARG B 2 167 ? -2.932 -62.043 5.570 1.00 73.18 165 ARG B N 1
ATOM 2534 C CA . ARG B 2 167 ? -2.282 -60.949 6.286 1.00 70.32 165 ARG B CA 1
ATOM 2535 C C . ARG B 2 167 ? -1.841 -59.889 5.285 1.00 74.58 165 ARG B C 1
ATOM 2536 O O . ARG B 2 167 ? -2.162 -58.708 5.428 1.00 78.14 165 ARG B O 1
ATOM 2544 N N . ASP B 2 168 ? -1.144 -60.310 4.230 1.00 71.81 166 ASP B N 1
ATOM 2545 C CA . ASP B 2 168 ? -0.634 -59.354 3.260 1.00 67.84 166 ASP B CA 1
ATOM 2546 C C . ASP B 2 168 ? -1.742 -58.796 2.378 1.00 68.70 166 ASP B C 1
ATOM 2547 O O . ASP B 2 168 ? -1.691 -57.620 2.008 1.00 76.79 166 ASP B O 1
ATOM 2552 N N . GLN B 2 169 ? -2.778 -59.580 2.077 1.00 71.48 167 GLN B N 1
ATOM 2553 C CA . GLN B 2 169 ? -3.920 -59.034 1.340 1.00 67.75 167 GLN B CA 1
ATOM 2554 C C . GLN B 2 169 ? -4.622 -57.928 2.115 1.00 72.23 167 GLN B C 1
ATOM 2555 O O . GLN B 2 169 ? -5.115 -56.962 1.522 1.00 70.85 167 GLN B O 1
ATOM 2561 N N . ILE B 2 170 ? -4.703 -58.065 3.435 1.00 70.37 168 ILE B N 1
ATOM 2562 C CA . ILE B 2 170 ? -5.358 -57.050 4.245 1.00 65.71 168 ILE B CA 1
ATOM 2563 C C . ILE B 2 170 ? -4.519 -55.786 4.304 1.00 69.82 168 ILE B C 1
ATOM 2564 O O . ILE B 2 170 ? -5.036 -54.684 4.113 1.00 76.26 168 ILE B O 1
ATOM 2569 N N . ARG B 2 171 ? -3.222 -55.926 4.589 1.00 70.46 169 ARG B N 1
ATOM 2570 C CA . ARG B 2 171 ? -2.304 -54.799 4.475 1.00 71.45 169 ARG B CA 1
ATOM 2571 C C . ARG B 2 171 ? -2.494 -54.074 3.147 1.00 72.73 169 ARG B C 1
ATOM 2572 O O . ARG B 2 171 ? -2.544 -52.841 3.102 1.00 73.33 169 ARG B O 1
ATOM 2580 N N . LEU B 2 172 ? -2.627 -54.828 2.058 1.00 72.79 170 LEU B N 1
ATOM 2581 C CA . LEU B 2 172 ? -2.838 -54.228 0.745 1.00 74.64 170 LEU B CA 1
ATOM 2582 C C . LEU B 2 172 ? -4.044 -53.297 0.750 1.00 76.86 170 LEU B C 1
ATOM 2583 O O . LEU B 2 172 ? -3.966 -52.141 0.315 1.00 83.44 170 LEU B O 1
ATOM 2588 N N . LEU B 2 173 ? -5.158 -53.773 1.291 1.00 74.24 171 LEU B N 1
ATOM 2589 C CA . LEU B 2 173 ? -6.396 -53.024 1.187 1.00 73.52 171 LEU B CA 1
ATOM 2590 C C . LEU B 2 173 ? -6.393 -51.810 2.102 1.00 75.85 171 LEU B C 1
ATOM 2591 O O . LEU B 2 173 ? -7.031 -50.801 1.794 1.00 84.35 171 LEU B O 1
ATOM 2596 N N . GLU B 2 174 ? -5.654 -51.867 3.201 1.00 77.29 172 GLU B N 1
ATOM 2597 C CA . GLU B 2 174 ? -5.570 -50.701 4.068 1.00 81.05 172 GLU B CA 1
ATOM 2598 C C . GLU B 2 174 ? -4.597 -49.668 3.527 1.00 85.95 172 GLU B C 1
ATOM 2599 O O . GLU B 2 174 ? -4.809 -48.466 3.713 1.00 88.98 172 GLU B O 1
ATOM 2605 N N . GLN B 2 175 ? -3.507 -50.115 2.894 1.00 88.54 173 GLN B N 1
ATOM 2606 C CA . GLN B 2 175 ? -2.605 -49.165 2.258 1.00 89.80 173 GLN B CA 1
ATOM 2607 C C . GLN B 2 175 ? -3.302 -48.424 1.133 1.00 90.09 173 GLN B C 1
ATOM 2608 O O . GLN B 2 175 ? -2.964 -47.267 0.860 1.00 96.08 173 GLN B O 1
ATOM 2614 N N . SER B 2 176 ? -4.283 -49.057 0.475 1.00 85.12 174 SER B N 1
ATOM 2615 C CA . SER B 2 176 ? -5.006 -48.343 -0.573 1.00 90.39 174 SER B CA 1
ATOM 2616 C C . SER B 2 176 ? -5.873 -47.242 0.013 1.00 89.42 174 SER B C 1
ATOM 2617 O O . SER B 2 176 ? -6.148 -46.245 -0.662 1.00 100.27 174 SER B O 1
ATOM 2620 N N . LEU B 2 177 ? -6.313 -47.407 1.258 1.00 88.98 175 LEU B N 1
ATOM 2621 C CA . LEU B 2 177 ? -7.061 -46.350 1.929 1.00 90.52 175 LEU B CA 1
ATOM 2622 C C . LEU B 2 177 ? -6.156 -45.169 2.273 1.00 96.05 175 LEU B C 1
ATOM 2623 O O . LEU B 2 177 ? -6.612 -44.020 2.313 1.00 95.28 175 LEU B O 1
ATOM 2628 N N . LYS B 2 178 ? -4.878 -45.436 2.523 1.00 102.39 176 LYS B N 1
ATOM 2629 C CA . LYS B 2 178 ? -3.895 -44.418 2.881 1.00 101.99 176 LYS B CA 1
ATOM 2630 C C . LYS B 2 178 ? -3.358 -43.648 1.664 1.00 103.45 176 LYS B C 1
ATOM 2631 O O . LYS B 2 178 ? -3.980 -43.588 0.597 1.00 102.01 176 LYS B O 1
ATOM 2637 N N . LYS C 1 3 ? -58.913 -39.678 52.998 1.00 76.37 18 LYS C N 1
ATOM 2638 C CA . LYS C 1 3 ? -59.459 -38.813 54.046 1.00 84.40 18 LYS C CA 1
ATOM 2639 C C . LYS C 1 3 ? -59.106 -37.325 53.790 1.00 84.97 18 LYS C C 1
ATOM 2640 O O . LYS C 1 3 ? -59.182 -36.881 52.639 1.00 82.98 18 LYS C O 1
ATOM 2646 N N . GLY C 1 4 ? -58.730 -36.568 54.839 1.00 75.68 19 GLY C N 1
ATOM 2647 C CA . GLY C 1 4 ? -58.431 -35.154 54.723 1.00 64.50 19 GLY C CA 1
ATOM 2648 C C . GLY C 1 4 ? -59.654 -34.254 54.847 1.00 74.67 19 GLY C C 1
ATOM 2649 O O . GLY C 1 4 ? -60.795 -34.729 54.947 1.00 83.19 19 GLY C O 1
ATOM 2650 N N . PRO C 1 5 ? -59.432 -32.926 54.833 1.00 74.82 20 PRO C N 1
ATOM 2651 C CA . PRO C 1 5 ? -60.536 -31.974 55.115 1.00 81.01 20 PRO C CA 1
ATOM 2652 C C . PRO C 1 5 ? -61.806 -32.172 54.309 1.00 85.17 20 PRO C C 1
ATOM 2653 O O . PRO C 1 5 ? -62.906 -32.189 54.889 1.00 90.18 20 PRO C O 1
ATOM 2657 N N . GLU C 1 6 ? -61.692 -32.309 52.988 1.00 74.01 21 GLU C N 1
ATOM 2658 C CA . GLU C 1 6 ? -62.839 -32.566 52.127 1.00 77.82 21 GLU C CA 1
ATOM 2659 C C . GLU C 1 6 ? -62.577 -33.818 51.309 1.00 81.55 21 GLU C C 1
ATOM 2660 O O . GLU C 1 6 ? -62.526 -33.777 50.077 1.00 81.99 21 GLU C O 1
ATOM 2666 N N . SER C 1 7 ? -62.390 -34.945 52.014 1.00 80.09 22 SER C N 1
ATOM 2667 C CA . SER C 1 7 ? -62.378 -36.235 51.337 1.00 80.63 22 SER C CA 1
ATOM 2668 C C . SER C 1 7 ? -63.578 -36.372 50.408 1.00 84.28 22 SER C C 1
ATOM 2669 O O . SER C 1 7 ? -63.511 -37.109 49.418 1.00 80.94 22 SER C O 1
ATOM 2671 N N . ASP C 1 8 ? -64.653 -35.625 50.689 1.00 85.15 23 ASP C N 1
ATOM 2672 C CA . ASP C 1 8 ? -65.858 -35.642 49.867 1.00 82.38 23 ASP C CA 1
ATOM 2673 C C . ASP C 1 8 ? -65.557 -35.161 48.445 1.00 78.38 23 ASP C C 1
ATOM 2674 O O . ASP C 1 8 ? -65.943 -35.811 47.465 1.00 78.46 23 ASP C O 1
ATOM 2679 N N . ILE C 1 9 ? -64.818 -34.052 48.319 1.00 73.54 24 ILE C N 1
ATOM 2680 C CA . ILE C 1 9 ? -64.690 -33.300 47.070 1.00 67.09 24 ILE C CA 1
ATOM 2681 C C . ILE C 1 9 ? -63.263 -33.344 46.522 1.00 69.63 24 ILE C C 1
ATOM 2682 O O . ILE C 1 9 ? -63.046 -33.579 45.330 1.00 72.19 24 ILE C O 1
ATOM 2687 N N . VAL C 1 10 ? -62.283 -33.065 47.371 1.00 68.83 25 VAL C N 1
ATOM 2688 C CA . VAL C 1 10 ? -60.895 -32.913 46.960 1.00 60.69 25 VAL C CA 1
ATOM 2689 C C . VAL C 1 10 ? -60.203 -34.252 47.177 1.00 61.10 25 VAL C C 1
ATOM 2690 O O . VAL C 1 10 ? -60.083 -34.735 48.310 1.00 66.85 25 VAL C O 1
ATOM 2694 N N . LEU C 1 11 ? -59.779 -34.882 46.082 1.00 60.28 26 LEU C N 1
ATOM 2695 C CA . LEU C 1 11 ? -59.160 -36.192 46.226 1.00 57.40 26 LEU C CA 1
ATOM 2696 C C . LEU C 1 11 ? -57.768 -36.056 46.816 1.00 58.19 26 LEU C C 1
ATOM 2697 O O . LEU C 1 11 ? -57.348 -36.897 47.618 1.00 59.46 26 LEU C O 1
ATOM 2702 N N . SER C 1 12 ? -57.051 -34.991 46.447 1.00 57.69 27 SER C N 1
ATOM 2703 C CA . SER C 1 12 ? -55.662 -34.807 46.850 1.00 54.88 27 SER C CA 1
ATOM 2704 C C . SER C 1 12 ? -55.228 -33.373 46.586 1.00 50.62 27 SER C C 1
ATOM 2705 O O . SER C 1 12 ? -55.819 -32.665 45.771 1.00 52.35 27 SER C O 1
ATOM 2708 N N . SER C 1 13 ? -54.191 -32.956 47.314 1.00 52.90 28 SER C N 1
ATOM 2709 C CA . SER C 1 13 ? -53.504 -31.680 47.124 1.00 52.31 28 SER C CA 1
ATOM 2710 C C . SER C 1 13 ? -52.028 -31.943 46.872 1.00 49.66 28 SER C C 1
ATOM 2711 O O . SER C 1 13 ? -51.382 -32.662 47.643 1.00 47.90 28 SER C O 1
ATOM 2714 N N . ARG C 1 14 ? -51.484 -31.336 45.815 1.00 47.21 29 ARG C N 1
ATOM 2715 C CA . ARG C 1 14 ? -50.102 -31.583 45.445 1.00 46.56 29 ARG C CA 1
ATOM 2716 C C . ARG C 1 14 ? -49.300 -30.290 45.384 1.00 48.98 29 ARG C C 1
ATOM 2717 O O . ARG C 1 14 ? -49.782 -29.247 44.928 1.00 45.64 29 ARG C O 1
ATOM 2725 N N . ILE C 1 15 ? -48.063 -30.394 45.843 1.00 43.45 30 ILE C N 1
ATOM 2726 C CA . ILE C 1 15 ? -47.084 -29.333 45.791 1.00 42.11 30 ILE C CA 1
ATOM 2727 C C . ILE C 1 15 ? -45.817 -29.927 45.212 1.00 43.98 30 ILE C C 1
ATOM 2728 O O . ILE C 1 15 ? -45.402 -31.026 45.595 1.00 45.89 30 ILE C O 1
ATOM 2733 N N . ARG C 1 16 ? -45.199 -29.205 44.288 1.00 49.76 31 ARG C N 1
ATOM 2734 C CA . ARG C 1 16 ? -44.012 -29.702 43.612 1.00 49.08 31 ARG C CA 1
ATOM 2735 C C . ARG C 1 16 ? -42.993 -28.575 43.523 1.00 50.09 31 ARG C C 1
ATOM 2736 O O . ARG C 1 16 ? -43.301 -27.485 43.016 1.00 48.52 31 ARG C O 1
ATOM 2744 N N . LEU C 1 17 ? -41.799 -28.822 44.053 1.00 43.45 32 LEU C N 1
ATOM 2745 C CA . LEU C 1 17 ? -40.709 -27.856 44.022 1.00 43.78 32 LEU C CA 1
ATOM 2746 C C . LEU C 1 17 ? -39.589 -28.402 43.147 1.00 45.16 32 LEU C C 1
ATOM 2747 O O . LEU C 1 17 ? -39.021 -29.450 43.466 1.00 51.22 32 LEU C O 1
ATOM 2752 N N . ALA C 1 18 ? -39.281 -27.698 42.049 1.00 42.23 33 ALA C N 1
ATOM 2753 C CA . ALA C 1 18 ? -38.219 -28.095 41.134 1.00 38.89 33 ALA C CA 1
ATOM 2754 C C . ALA C 1 18 ? -36.937 -27.379 41.514 1.00 38.60 33 ALA C C 1
ATOM 2755 O O . ALA C 1 18 ? -36.961 -26.190 41.837 1.00 41.05 33 ALA C O 1
ATOM 2757 N N . ARG C 1 19 ? -35.824 -28.116 41.500 1.00 37.75 34 ARG C N 1
ATOM 2758 C CA . ARG C 1 19 ? -34.549 -27.619 42.012 1.00 48.28 34 ARG C CA 1
ATOM 2759 C C . ARG C 1 19 ? -33.380 -28.292 41.297 1.00 43.12 34 ARG C C 1
ATOM 2760 O O . ARG C 1 19 ? -33.439 -29.480 40.981 1.00 44.18 34 ARG C O 1
ATOM 2768 N N . ASN C 1 20 ? -32.301 -27.550 41.088 1.00 48.52 35 ASN C N 1
ATOM 2769 C CA . ASN C 1 20 ? -31.133 -28.089 40.399 1.00 49.50 35 ASN C CA 1
ATOM 2770 C C . ASN C 1 20 ? -29.854 -27.717 41.159 1.00 49.87 35 ASN C C 1
ATOM 2771 O O . ASN C 1 20 ? -29.783 -26.700 41.864 1.00 45.58 35 ASN C O 1
ATOM 2776 N N . PHE C 1 21 ? -28.840 -28.560 41.028 1.00 46.80 36 PHE C N 1
ATOM 2777 C CA . PHE C 1 21 ? -27.546 -28.231 41.597 1.00 46.08 36 PHE C CA 1
ATOM 2778 C C . PHE C 1 21 ? -26.984 -27.010 40.879 1.00 52.49 36 PHE C C 1
ATOM 2779 O O . PHE C 1 21 ? -27.049 -26.906 39.652 1.00 54.71 36 PHE C O 1
ATOM 2787 N N . GLU C 1 22 ? -26.449 -26.068 41.646 1.00 56.49 37 GLU C N 1
ATOM 2788 C CA . GLU C 1 22 ? -25.767 -24.931 41.044 1.00 52.10 37 GLU C CA 1
ATOM 2789 C C . GLU C 1 22 ? -24.603 -25.380 40.158 1.00 57.65 37 GLU C C 1
ATOM 2790 O O . GLU C 1 22 ? -24.488 -24.971 38.998 1.00 61.73 37 GLU C O 1
ATOM 2796 N N . HIS C 1 23 ? -23.759 -26.264 40.677 1.00 59.93 38 HIS C N 1
ATOM 2797 C CA . HIS C 1 23 ? -22.451 -26.555 40.094 1.00 59.31 38 HIS C CA 1
ATOM 2798 C C . HIS C 1 23 ? -22.461 -27.727 39.129 1.00 52.01 38 HIS C C 1
ATOM 2799 O O . HIS C 1 23 ? -21.464 -27.954 38.443 1.00 59.30 38 HIS C O 1
ATOM 2806 N N . ILE C 1 24 ? -23.527 -28.448 39.044 1.00 54.76 39 ILE C N 1
ATOM 2807 C CA . ILE C 1 24 ? -23.656 -29.524 38.073 1.00 56.51 39 ILE C CA 1
ATOM 2808 C C . ILE C 1 24 ? -24.587 -29.093 36.944 1.00 48.82 39 ILE C C 1
ATOM 2809 O O . ILE C 1 24 ? -25.503 -28.276 37.121 1.00 43.65 39 ILE C O 1
ATOM 2814 N N . ARG C 1 25 ? -24.311 -29.598 35.750 1.00 49.11 40 ARG C N 1
ATOM 2815 C CA . ARG C 1 25 ? -25.149 -29.248 34.623 1.00 50.36 40 ARG C CA 1
ATOM 2816 C C . ARG C 1 25 ? -26.526 -29.864 34.810 1.00 47.74 40 ARG C C 1
ATOM 2817 O O . ARG C 1 25 ? -26.680 -30.869 35.509 1.00 49.51 40 ARG C O 1
ATOM 2825 N N . PHE C 1 26 ? -27.533 -29.252 34.180 1.00 42.85 41 PHE C N 1
ATOM 2826 C CA . PHE C 1 26 ? -28.890 -29.766 34.292 1.00 43.19 41 PHE C CA 1
ATOM 2827 C C . PHE C 1 26 ? -29.019 -31.092 33.535 1.00 42.35 41 PHE C C 1
ATOM 2828 O O . PHE C 1 26 ? -28.113 -31.488 32.795 1.00 42.62 41 PHE C O 1
ATOM 2836 N N . PRO C 1 27 ? -30.104 -31.840 33.757 1.00 45.07 42 PRO C N 1
ATOM 2837 C CA . PRO C 1 27 ? -30.191 -33.194 33.176 1.00 44.41 42 PRO C CA 1
ATOM 2838 C C . PRO C 1 27 ? -30.128 -33.236 31.657 1.00 47.05 42 PRO C C 1
ATOM 2839 O O . PRO C 1 27 ? -29.983 -34.306 31.068 1.00 52.22 42 PRO C O 1
ATOM 2843 N N . THR C 1 28 ? -30.240 -32.065 31.034 1.00 46.41 43 THR C N 1
ATOM 2844 C CA . THR C 1 28 ? -30.146 -31.922 29.590 1.00 44.56 43 THR C CA 1
ATOM 2845 C C . THR C 1 28 ? -28.738 -32.162 29.076 1.00 46.46 43 THR C C 1
ATOM 2846 O O . THR C 1 28 ? -28.572 -32.692 27.974 1.00 46.74 43 THR C O 1
ATOM 2850 N N . ARG C 1 29 ? -27.714 -31.749 29.843 1.00 49.07 44 ARG C N 1
ATOM 2851 C CA . ARG C 1 29 ? -26.319 -31.868 29.432 1.00 45.84 44 ARG C CA 1
ATOM 2852 C C . ARG C 1 29 ? -25.391 -32.577 30.402 1.00 46.24 44 ARG C C 1
ATOM 2853 O O . ARG C 1 29 ? -24.208 -32.707 30.092 1.00 46.47 44 ARG C O 1
ATOM 2861 N N . TYR C 1 30 ? -25.860 -33.041 31.550 1.00 55.07 45 TYR C N 1
ATOM 2862 C CA . TYR C 1 30 ? -24.910 -33.631 32.484 1.00 51.00 45 TYR C CA 1
ATOM 2863 C C . TYR C 1 30 ? -24.515 -35.041 32.022 1.00 48.87 45 TYR C C 1
ATOM 2864 O O . TYR C 1 30 ? -25.158 -35.649 31.147 1.00 46.91 45 TYR C O 1
ATOM 2873 N N . SER C 1 31 ? -23.400 -35.522 32.574 1.00 48.62 46 SER C N 1
ATOM 2874 C CA . SER C 1 31 ? -22.794 -36.807 32.264 1.00 42.43 46 SER C CA 1
ATOM 2875 C C . SER C 1 31 ? -23.332 -37.896 33.179 1.00 51.84 46 SER C C 1
ATOM 2876 O O . SER C 1 31 ? -23.886 -37.630 34.247 1.00 53.90 46 SER C O 1
ATOM 2879 N N . ASN C 1 32 ? -23.098 -39.146 32.784 1.00 55.76 47 ASN C N 1
ATOM 2880 C CA . ASN C 1 32 ? -23.569 -40.263 33.592 1.00 51.93 47 ASN C CA 1
ATOM 2881 C C . ASN C 1 32 ? -22.913 -40.254 34.964 1.00 51.83 47 ASN C C 1
ATOM 2882 O O . ASN C 1 32 ? -23.583 -40.434 35.986 1.00 49.17 47 ASN C O 1
ATOM 2887 N N . GLU C 1 33 ? -21.609 -39.999 35.007 1.00 55.73 48 GLU C N 1
ATOM 2888 C CA . GLU C 1 33 ? -20.914 -39.911 36.283 1.00 53.78 48 GLU C CA 1
ATOM 2889 C C . GLU C 1 33 ? -21.475 -38.791 37.137 1.00 50.58 48 GLU C C 1
ATOM 2890 O O . GLU C 1 33 ? -21.630 -38.953 38.355 1.00 57.98 48 GLU C O 1
ATOM 2896 N N . GLU C 1 34 ? -21.798 -37.652 36.519 1.00 46.13 49 GLU C N 1
ATOM 2897 C CA . GLU C 1 34 ? -22.409 -36.565 37.282 1.00 48.71 49 GLU C CA 1
ATOM 2898 C C . GLU C 1 34 ? -23.729 -37.011 37.896 1.00 47.69 49 GLU C C 1
ATOM 2899 O O . GLU C 1 34 ? -23.992 -36.750 39.071 1.00 51.75 49 GLU C O 1
ATOM 2905 N N . ALA C 1 35 ? -24.553 -37.717 37.124 1.00 49.03 50 ALA C N 1
ATOM 2906 C CA . ALA C 1 35 ? -25.827 -38.212 37.621 1.00 44.79 50 ALA C CA 1
ATOM 2907 C C . ALA C 1 35 ? -25.636 -39.161 38.802 1.00 49.02 50 ALA C C 1
ATOM 2908 O O . ALA C 1 35 ? -26.306 -39.021 39.838 1.00 48.43 50 ALA C O 1
ATOM 2910 N N . SER C 1 36 ? -24.721 -40.123 38.659 1.00 53.52 51 SER C N 1
ATOM 2911 C CA . SER C 1 36 ? -24.412 -41.079 39.721 1.00 50.52 51 SER C CA 1
ATOM 2912 C C . SER C 1 36 ? -24.102 -40.365 41.026 1.00 51.27 51 SER C C 1
ATOM 2913 O O . SER C 1 36 ? -24.652 -40.702 42.086 1.00 50.08 51 SER C O 1
ATOM 2916 N N . SER C 1 37 ? -23.214 -39.365 40.964 1.00 51.09 52 SER C N 1
ATOM 2917 C CA . SER C 1 37 ? -22.798 -38.688 42.186 1.00 51.98 52 SER C CA 1
ATOM 2918 C C . SER C 1 37 ? -23.971 -37.974 42.834 1.00 49.18 52 SER C C 1
ATOM 2919 O O . SER C 1 37 ? -24.069 -37.930 44.063 1.00 54.14 52 SER C O 1
ATOM 2922 N N . ILE C 1 38 ? -24.869 -37.405 42.030 1.00 50.00 53 ILE C N 1
ATOM 2923 C CA . ILE C 1 38 ? -26.081 -36.825 42.598 1.00 51.17 53 ILE C CA 1
ATOM 2924 C C . ILE C 1 38 ? -26.866 -37.874 43.361 1.00 50.33 53 ILE C C 1
ATOM 2925 O O . ILE C 1 38 ? -27.249 -37.663 44.518 1.00 50.93 53 ILE C O 1
ATOM 2930 N N . ILE C 1 39 ? -27.147 -39.017 42.728 1.00 51.94 54 ILE C N 1
ATOM 2931 C CA . ILE C 1 39 ? -27.978 -39.981 43.438 1.00 53.51 54 ILE C CA 1
ATOM 2932 C C . ILE C 1 39 ? -27.207 -40.591 44.602 1.00 56.34 54 ILE C C 1
ATOM 2933 O O . ILE C 1 39 ? -27.775 -40.830 45.679 1.00 54.97 54 ILE C O 1
ATOM 2938 N N . GLN C 1 40 ? -25.892 -40.771 44.444 1.00 52.08 55 GLN C N 1
ATOM 2939 C CA . GLN C 1 40 ? -25.115 -41.258 45.576 1.00 57.11 55 GLN C CA 1
ATOM 2940 C C . GLN C 1 40 ? -25.148 -40.270 46.744 1.00 50.89 55 GLN C C 1
ATOM 2941 O O . GLN C 1 40 ? -25.291 -40.688 47.898 1.00 56.65 55 GLN C O 1
ATOM 2947 N N . GLN C 1 41 ? -25.054 -38.962 46.471 1.00 45.29 56 GLN C N 1
ATOM 2948 C CA . GLN C 1 41 ? -25.146 -37.975 47.548 1.00 50.11 56 GLN C CA 1
ATOM 2949 C C . GLN C 1 41 ? -26.424 -38.133 48.361 1.00 59.48 56 GLN C C 1
ATOM 2950 O O . GLN C 1 41 ? -26.403 -37.964 49.585 1.00 58.51 56 GLN C O 1
ATOM 2956 N N . PHE C 1 42 ? -27.562 -38.409 47.705 1.00 58.28 57 PHE C N 1
ATOM 2957 C CA . PHE C 1 42 ? -28.788 -38.565 48.486 1.00 54.41 57 PHE C CA 1
ATOM 2958 C C . PHE C 1 42 ? -28.763 -39.849 49.296 1.00 49.28 57 PHE C C 1
ATOM 2959 O O . PHE C 1 42 ? -29.242 -39.879 50.435 1.00 57.44 57 PHE C O 1
ATOM 2967 N N . GLU C 1 43 ? -28.200 -40.917 48.738 1.00 54.00 58 GLU C N 1
ATOM 2968 C CA . GLU C 1 43 ? -27.977 -42.109 49.544 1.00 61.50 58 GLU C CA 1
ATOM 2969 C C . GLU C 1 43 ? -27.128 -41.790 50.770 1.00 58.61 58 GLU C C 1
ATOM 2970 O O . GLU C 1 43 ? -27.425 -42.261 51.868 1.00 57.82 58 GLU C O 1
ATOM 2976 N N . ASP C 1 44 ? -26.100 -40.954 50.616 1.00 56.52 59 ASP C N 1
ATOM 2977 C CA . ASP C 1 44 ? -25.179 -40.694 51.722 1.00 53.94 59 ASP C CA 1
ATOM 2978 C C . ASP C 1 44 ? -25.859 -39.955 52.873 1.00 58.64 59 ASP C C 1
ATOM 2979 O O . ASP C 1 44 ? -25.849 -40.418 54.018 1.00 61.65 59 ASP C O 1
ATOM 2984 N N . GLN C 1 45 ? -26.441 -38.798 52.603 1.00 56.81 60 GLN C N 1
ATOM 2985 C CA . GLN C 1 45 ? -26.865 -37.945 53.691 1.00 59.15 60 GLN C CA 1
ATOM 2986 C C . GLN C 1 45 ? -28.365 -37.844 53.884 1.00 56.12 60 GLN C C 1
ATOM 2987 O O . GLN C 1 45 ? -28.801 -37.062 54.735 1.00 57.00 60 GLN C O 1
ATOM 2993 N N . PHE C 1 46 ? -29.170 -38.615 53.154 1.00 54.14 61 PHE C N 1
ATOM 2994 C CA . PHE C 1 46 ? -30.607 -38.562 53.353 1.00 49.39 61 PHE C CA 1
ATOM 2995 C C . PHE C 1 46 ? -31.278 -39.910 53.465 1.00 52.08 61 PHE C C 1
ATOM 2996 O O . PHE C 1 46 ? -32.437 -39.951 53.878 1.00 52.34 61 PHE C O 1
ATOM 3004 N N . SER C 1 47 ? -30.587 -41.009 53.150 1.00 63.19 62 SER C N 1
ATOM 3005 C CA . SER C 1 47 ? -31.268 -42.279 52.914 1.00 61.57 62 SER C CA 1
ATOM 3006 C C . SER C 1 47 ? -31.904 -42.884 54.163 1.00 59.49 62 SER C C 1
ATOM 3007 O O . SER C 1 47 ? -32.874 -43.628 54.034 1.00 67.93 62 SER C O 1
ATOM 3010 N N . GLU C 1 48 ? -31.380 -42.671 55.355 1.00 50.33 63 GLU C N 1
ATOM 3011 C CA . GLU C 1 48 ? -32.111 -43.219 56.495 1.00 57.39 63 GLU C CA 1
ATOM 3012 C C . GLU C 1 48 ? -32.359 -42.176 57.578 1.00 56.44 63 GLU C C 1
ATOM 3013 O O . GLU C 1 48 ? -32.789 -42.529 58.682 1.00 59.50 63 GLU C O 1
ATOM 3019 N N . GLN C 1 49 ? -32.160 -40.902 57.251 1.00 59.34 64 GLN C N 1
ATOM 3020 C CA . GLN C 1 49 ? -32.410 -39.764 58.111 1.00 56.57 64 GLN C CA 1
ATOM 3021 C C . GLN C 1 49 ? -33.897 -39.485 58.219 1.00 56.37 64 GLN C C 1
ATOM 3022 O O . GLN C 1 49 ? -34.724 -40.051 57.505 1.00 55.75 64 GLN C O 1
ATOM 3028 N N . GLU C 1 50 ? -34.221 -38.561 59.116 1.00 65.90 65 GLU C N 1
ATOM 3029 C CA . GLU C 1 50 ? -35.592 -38.330 59.549 1.00 69.76 65 GLU C CA 1
ATOM 3030 C C . GLU C 1 50 ? -35.745 -36.869 59.936 1.00 70.16 65 GLU C C 1
ATOM 3031 O O . GLU C 1 50 ? -35.052 -36.383 60.837 1.00 78.57 65 GLU C O 1
ATOM 3037 N N . ILE C 1 51 ? -36.642 -36.167 59.268 1.00 64.85 66 ILE C N 1
ATOM 3038 C CA . ILE C 1 51 ? -37.043 -34.829 59.677 1.00 70.46 66 ILE C CA 1
ATOM 3039 C C . ILE C 1 51 ? -38.325 -34.961 60.514 1.00 73.96 66 ILE C C 1
ATOM 3040 O O . ILE C 1 51 ? -39.241 -35.694 60.106 1.00 69.54 66 ILE C O 1
ATOM 3045 N N . PRO C 1 52 ? -38.391 -34.338 61.684 1.00 73.57 67 PRO C N 1
ATOM 3046 C CA . PRO C 1 52 ? -39.503 -34.616 62.595 1.00 63.26 67 PRO C CA 1
ATOM 3047 C C . PRO C 1 52 ? -40.817 -34.087 62.061 1.00 66.29 67 PRO C C 1
ATOM 3048 O O . PRO C 1 52 ? -40.876 -33.054 61.390 1.00 71.84 67 PRO C O 1
ATOM 3052 N N . GLY C 1 53 ? -41.881 -34.825 62.370 1.00 64.72 68 GLY C N 1
ATOM 3053 C CA . GLY C 1 53 ? -43.198 -34.564 61.853 1.00 55.47 68 GLY C CA 1
ATOM 3054 C C . GLY C 1 53 ? -43.504 -35.237 60.536 1.00 62.80 68 GLY C C 1
ATOM 3055 O O . GLY C 1 53 ? -44.679 -35.459 60.227 1.00 72.71 68 GLY C O 1
ATOM 3056 N N . ILE C 1 54 ? -42.485 -35.586 59.758 1.00 66.47 69 ILE C N 1
ATOM 3057 C CA . ILE C 1 54 ? -42.653 -35.985 58.365 1.00 68.59 69 ILE C CA 1
ATOM 3058 C C . ILE C 1 54 ? -42.334 -37.460 58.164 1.00 64.14 69 ILE C C 1
ATOM 3059 O O . ILE C 1 54 ? -43.097 -38.196 57.525 1.00 64.05 69 ILE C O 1
ATOM 3064 N N . GLY C 1 55 ? -41.210 -37.898 58.684 1.00 52.71 70 GLY C N 1
ATOM 3065 C CA . GLY C 1 55 ? -40.929 -39.301 58.759 1.00 54.35 70 GLY C CA 1
ATOM 3066 C C . GLY C 1 55 ? -39.491 -39.576 58.426 1.00 58.38 70 GLY C C 1
ATOM 3067 O O . GLY C 1 55 ? -38.629 -38.696 58.484 1.00 59.36 70 GLY C O 1
ATOM 3068 N N . LYS C 1 56 ? -39.256 -40.835 58.088 1.00 57.30 71 LYS C N 1
ATOM 3069 C CA . LYS C 1 56 ? -37.956 -41.337 57.694 1.00 59.94 71 LYS C CA 1
ATOM 3070 C C . LYS C 1 56 ? -37.994 -41.532 56.184 1.00 56.50 71 LYS C C 1
ATOM 3071 O O . LYS C 1 56 ? -38.901 -42.189 55.656 1.00 52.49 71 LYS C O 1
ATOM 3077 N N . PHE C 1 57 ? -37.045 -40.918 55.495 1.00 55.47 72 PHE C N 1
ATOM 3078 C CA . PHE C 1 57 ? -36.887 -41.087 54.060 1.00 53.62 72 PHE C CA 1
ATOM 3079 C C . PHE C 1 57 ? -36.004 -42.289 53.765 1.00 50.89 72 PHE C C 1
ATOM 3080 O O . PHE C 1 57 ? -34.962 -42.454 54.394 1.00 53.19 72 PHE C O 1
ATOM 3088 N N . VAL C 1 58 ? -36.435 -43.139 52.841 1.00 49.81 73 VAL C N 1
ATOM 3089 C CA . VAL C 1 58 ? -35.590 -44.189 52.278 1.00 54.85 73 VAL C CA 1
ATOM 3090 C C . VAL C 1 58 ? -35.429 -43.942 50.789 1.00 56.68 73 VAL C C 1
ATOM 3091 O O . VAL C 1 58 ? -36.401 -43.638 50.083 1.00 57.52 73 VAL C O 1
ATOM 3095 N N . LEU C 1 59 ? -34.197 -44.067 50.314 1.00 54.74 74 LEU C N 1
ATOM 3096 C CA . LEU C 1 59 ? -33.914 -43.831 48.909 1.00 51.10 74 LEU C CA 1
ATOM 3097 C C . LEU C 1 59 ? -34.125 -45.112 48.120 1.00 51.01 74 LEU C C 1
ATOM 3098 O O . LEU C 1 59 ? -33.547 -46.155 48.441 1.00 54.04 74 LEU C O 1
ATOM 3103 N N . ILE C 1 60 ? -34.955 -45.023 47.092 1.00 53.84 75 ILE C N 1
ATOM 3104 C CA . ILE C 1 60 ? -35.166 -46.098 46.133 1.00 53.95 75 ILE C CA 1
ATOM 3105 C C . ILE C 1 60 ? -34.380 -45.766 44.871 1.00 52.22 75 ILE C C 1
ATOM 3106 O O . ILE C 1 60 ? -34.769 -44.871 44.113 1.00 53.60 75 ILE C O 1
ATOM 3111 N N . ARG C 1 61 ? -33.286 -46.482 44.623 1.00 54.38 76 ARG C N 1
ATOM 3112 C CA . ARG C 1 61 ? -32.567 -46.360 43.357 1.00 52.40 76 ARG C CA 1
ATOM 3113 C C . ARG C 1 61 ? -33.311 -47.161 42.289 1.00 51.21 76 ARG C C 1
ATOM 3114 O O . ARG C 1 61 ? -33.699 -48.300 42.538 1.00 61.65 76 ARG C O 1
ATOM 3122 N N . MET C 1 62 ? -33.548 -46.558 41.116 1.00 54.33 77 MET C N 1
ATOM 3123 C CA . MET C 1 62 ? -34.230 -47.262 40.020 1.00 51.38 77 MET C CA 1
ATOM 3124 C C . MET C 1 62 ? -33.426 -48.454 39.516 1.00 50.19 77 MET C C 1
ATOM 3125 O O . MET C 1 62 ? -33.996 -49.507 39.210 1.00 49.12 77 MET C O 1
ATOM 3130 N N . ASN C 1 63 ? -32.105 -48.301 39.400 1.00 55.55 78 ASN C N 1
ATOM 3131 C CA . ASN C 1 63 ? -31.254 -49.422 39.023 1.00 57.78 78 ASN C CA 1
ATOM 3132 C C . ASN C 1 63 ? -31.532 -50.654 39.871 1.00 58.58 78 ASN C C 1
ATOM 3133 O O . ASN C 1 63 ? -31.449 -51.783 39.379 1.00 57.55 78 ASN C O 1
ATOM 3138 N N . ASP C 1 64 ? -31.869 -50.461 41.133 1.00 54.76 79 ASP C N 1
ATOM 3139 C CA . ASP C 1 64 ? -32.097 -51.578 42.032 1.00 58.02 79 ASP C CA 1
ATOM 3140 C C . ASP C 1 64 ? -33.548 -52.023 42.056 1.00 56.17 79 ASP C C 1
ATOM 3141 O O . ASP C 1 64 ? -33.871 -52.984 42.759 1.00 60.71 79 ASP C O 1
ATOM 3146 N N . ALA C 1 65 ? -34.441 -51.325 41.369 1.00 56.12 80 ALA C N 1
ATOM 3147 C CA . ALA C 1 65 ? -35.868 -51.474 41.623 1.00 58.85 80 ALA C CA 1
ATOM 3148 C C . ALA C 1 65 ? -36.469 -52.508 40.692 1.00 57.87 80 ALA C C 1
ATOM 3149 O O . ALA C 1 65 ? -36.128 -52.565 39.505 1.00 63.94 80 ALA C O 1
ATOM 3151 N N . GLN C 1 66 ? -37.338 -53.331 41.259 1.00 58.68 81 GLN C N 1
ATOM 3152 C CA . GLN C 1 66 ? -38.022 -54.313 40.456 1.00 61.62 81 GLN C CA 1
ATOM 3153 C C . GLN C 1 66 ? -38.986 -53.620 39.479 1.00 64.22 81 GLN C C 1
ATOM 3154 O O . GLN C 1 66 ? -39.577 -52.649 39.837 1.00 65.85 81 GLN C O 1
ATOM 3160 N N . PRO C 1 67 ? -39.175 -54.127 38.232 1.00 60.91 82 PRO C N 1
ATOM 3161 C CA . PRO C 1 67 ? -40.078 -53.437 37.279 1.00 58.74 82 PRO C CA 1
ATOM 3162 C C . PRO C 1 67 ? -41.505 -53.305 37.762 1.00 59.38 82 PRO C C 1
ATOM 3163 O O . PRO C 1 67 ? -42.144 -52.334 37.392 1.00 57.84 82 PRO C O 1
ATOM 3167 N N . LEU C 1 68 ? -42.049 -54.256 38.511 1.00 64.32 83 LEU C N 1
ATOM 3168 C CA . LEU C 1 68 ? -43.378 -54.063 39.080 1.00 58.55 83 LEU C CA 1
ATOM 3169 C C . LEU C 1 68 ? -43.346 -53.043 40.213 1.00 55.21 83 LEU C C 1
ATOM 3170 O O . LEU C 1 68 ? -44.295 -52.262 40.383 1.00 56.26 83 LEU C O 1
ATOM 3175 N N . GLU C 1 69 ? -42.272 -53.033 41.008 1.00 57.03 84 GLU C N 1
ATOM 3176 C CA . GLU C 1 69 ? -42.137 -52.008 42.038 1.00 55.29 84 GLU C CA 1
ATOM 3177 C C . GLU C 1 69 ? -42.172 -50.615 41.420 1.00 56.12 84 GLU C C 1
ATOM 3178 O O . GLU C 1 69 ? -42.817 -49.710 41.962 1.00 57.87 84 GLU C O 1
ATOM 3184 N N . LYS C 1 70 ? -41.516 -50.430 40.264 1.00 57.47 85 LYS C N 1
ATOM 3185 C CA . LYS C 1 70 ? -41.590 -49.143 39.566 1.00 53.04 85 LYS C CA 1
ATOM 3186 C C . LYS C 1 70 ? -43.012 -48.852 39.083 1.00 53.47 85 LYS C C 1
ATOM 3187 O O . LYS C 1 70 ? -43.470 -47.707 39.166 1.00 55.21 85 LYS C O 1
ATOM 3193 N N . ARG C 1 71 ? -43.728 -49.874 38.580 1.00 55.95 86 ARG C N 1
ATOM 3194 C CA . ARG C 1 71 ? -45.121 -49.695 38.158 1.00 54.07 86 ARG C CA 1
ATOM 3195 C C . ARG C 1 71 ? -45.956 -49.105 39.284 1.00 55.58 86 ARG C C 1
ATOM 3196 O O . ARG C 1 71 ? -46.742 -48.178 39.070 1.00 54.11 86 ARG C O 1
ATOM 3204 N N . VAL C 1 72 ? -45.794 -49.640 40.498 1.00 53.93 87 VAL C N 1
ATOM 3205 C CA . VAL C 1 72 ? -46.486 -49.083 41.658 1.00 55.49 87 VAL C CA 1
ATOM 3206 C C . VAL C 1 72 ? -46.066 -47.635 41.903 1.00 57.19 87 VAL C C 1
ATOM 3207 O O . VAL C 1 72 ? -46.904 -46.774 42.203 1.00 57.17 87 VAL C O 1
ATOM 3211 N N . LEU C 1 73 ? -44.773 -47.338 41.765 1.00 48.78 88 LEU C N 1
ATOM 3212 C CA . LEU C 1 73 ? -44.327 -45.969 41.978 1.00 50.98 88 LEU C CA 1
ATOM 3213 C C . LEU C 1 73 ? -44.998 -45.011 41.003 1.00 53.55 88 LEU C C 1
ATOM 3214 O O . LEU C 1 73 ? -45.307 -43.866 41.369 1.00 53.01 88 LEU C O 1
ATOM 3219 N N . VAL C 1 74 ? -45.273 -45.475 39.778 1.00 51.06 89 VAL C N 1
ATOM 3220 C CA . VAL C 1 74 ? -45.896 -44.622 38.770 1.00 52.37 89 VAL C CA 1
ATOM 3221 C C . VAL C 1 74 ? -47.345 -44.346 39.136 1.00 50.27 89 VAL C C 1
ATOM 3222 O O . VAL C 1 74 ? -47.808 -43.201 39.076 1.00 50.64 89 VAL C O 1
ATOM 3226 N N . GLU C 1 75 ? -48.072 -45.380 39.555 1.00 50.87 90 GLU C N 1
ATOM 3227 C CA . GLU C 1 75 ? -49.490 -45.206 39.856 1.00 57.61 90 GLU C CA 1
ATOM 3228 C C . GLU C 1 75 ? -49.712 -44.377 41.112 1.00 59.47 90 GLU C C 1
ATOM 3229 O O . GLU C 1 75 ? -50.765 -43.740 41.257 1.00 62.05 90 GLU C O 1
ATOM 3235 N N . LYS C 1 76 ? -48.758 -44.382 42.030 1.00 53.05 91 LYS C N 1
ATOM 3236 C CA . LYS C 1 76 ? -48.852 -43.498 43.177 1.00 54.47 91 LYS C CA 1
ATOM 3237 C C . LYS C 1 76 ? -48.320 -42.101 42.886 1.00 55.92 91 LYS C C 1
ATOM 3238 O O . LYS C 1 76 ? -48.257 -41.283 43.813 1.00 60.59 91 LYS C O 1
ATOM 3244 N N . HIS C 1 77 ? -47.943 -41.804 41.640 1.00 54.21 92 HIS C N 1
ATOM 3245 C CA . HIS C 1 77 ? -47.378 -40.515 41.240 1.00 56.87 92 HIS C CA 1
ATOM 3246 C C . HIS C 1 77 ? -46.085 -40.194 41.957 1.00 54.26 92 HIS C C 1
ATOM 3247 O O . HIS C 1 77 ? -45.633 -39.041 41.925 1.00 49.92 92 HIS C O 1
ATOM 3254 N N . LEU C 1 78 ? -45.489 -41.186 42.618 1.00 52.90 93 LEU C N 1
ATOM 3255 C CA . LEU C 1 78 ? -44.252 -40.949 43.340 1.00 55.29 93 LEU C CA 1
ATOM 3256 C C . LEU C 1 78 ? -43.145 -40.601 42.377 1.00 53.77 93 LEU C C 1
ATOM 3257 O O . LEU C 1 78 ? -42.250 -39.807 42.688 1.00 59.54 93 LEU C O 1
ATOM 3262 N N . ILE C 1 79 ? -43.205 -41.184 41.193 1.00 51.90 94 ILE C N 1
ATOM 3263 C CA . ILE C 1 79 ? -42.267 -40.945 40.124 1.00 48.06 94 ILE C CA 1
ATOM 3264 C C . ILE C 1 79 ? -43.095 -40.867 38.856 1.00 52.01 94 ILE C C 1
ATOM 3265 O O . ILE C 1 79 ? -44.277 -41.221 38.842 1.00 56.05 94 ILE C O 1
ATOM 3270 N N . SER C 1 80 ? -42.464 -40.417 37.790 1.00 59.90 95 SER C N 1
ATOM 3271 C CA . SER C 1 80 ? -43.086 -40.303 36.483 1.00 57.70 95 SER C CA 1
ATOM 3272 C C . SER C 1 80 ? -42.547 -41.377 35.543 1.00 51.27 95 SER C C 1
ATOM 3273 O O . SER C 1 80 ? -41.436 -41.873 35.750 1.00 57.08 95 SER C O 1
ATOM 3276 N N . PRO C 1 81 ? -43.294 -41.741 34.492 1.00 59.00 96 PRO C N 1
ATOM 3277 C CA . PRO C 1 81 ? -42.847 -42.834 33.597 1.00 60.76 96 PRO C CA 1
ATOM 3278 C C . PRO C 1 81 ? -41.484 -42.637 32.972 1.00 60.05 96 PRO C C 1
ATOM 3279 O O . PRO C 1 81 ? -40.749 -43.616 32.812 1.00 65.00 96 PRO C O 1
ATOM 3283 N N . ASN C 1 82 ? -41.139 -41.412 32.583 1.00 59.47 97 ASN C N 1
ATOM 3284 C CA . ASN C 1 82 ? -39.836 -41.134 31.985 1.00 69.28 97 ASN C CA 1
ATOM 3285 C C . ASN C 1 82 ? -38.736 -41.761 32.831 1.00 65.55 97 ASN C C 1
ATOM 3286 O O . ASN C 1 82 ? -37.756 -42.307 32.315 1.00 73.09 97 ASN C O 1
ATOM 3291 N N . LEU C 1 83 ? -38.920 -41.707 34.143 1.00 62.75 98 LEU C N 1
ATOM 3292 C CA . LEU C 1 83 ? -37.882 -42.125 35.069 1.00 66.57 98 LEU C CA 1
ATOM 3293 C C . LEU C 1 83 ? -37.676 -43.640 35.100 1.00 65.66 98 LEU C C 1
ATOM 3294 O O . LEU C 1 83 ? -36.613 -44.070 35.545 1.00 66.28 98 LEU C O 1
ATOM 3299 N N . THR C 1 84 ? -38.624 -44.460 34.614 1.00 64.16 99 THR C N 1
ATOM 3300 C CA . THR C 1 84 ? -38.590 -45.895 34.945 1.00 68.77 99 THR C CA 1
ATOM 3301 C C . THR C 1 84 ? -37.357 -46.607 34.396 1.00 72.96 99 THR C C 1
ATOM 3302 O O . THR C 1 84 ? -36.774 -47.471 35.067 1.00 72.84 99 THR C O 1
ATOM 3306 N N . GLU C 1 85 ? -36.955 -46.296 33.175 1.00 72.70 100 GLU C N 1
ATOM 3307 C CA . GLU C 1 85 ? -35.691 -46.825 32.702 1.00 81.11 100 GLU C CA 1
ATOM 3308 C C . GLU C 1 85 ? -34.610 -45.746 32.686 1.00 78.88 100 GLU C C 1
ATOM 3309 O O . GLU C 1 85 ? -33.650 -45.845 31.914 1.00 84.06 100 GLU C O 1
ATOM 3315 N N . SER C 1 86 ? -34.763 -44.712 33.523 1.00 72.28 101 SER C N 1
ATOM 3316 C CA . SER C 1 86 ? -33.672 -43.773 33.838 1.00 71.61 101 SER C CA 1
ATOM 3317 C C . SER C 1 86 ? -32.582 -44.460 34.648 1.00 70.93 101 SER C C 1
ATOM 3318 O O . SER C 1 86 ? -32.850 -44.892 35.772 1.00 67.05 101 SER C O 1
ATOM 3321 N N . PRO C 1 87 ? -31.338 -44.518 34.168 1.00 72.38 102 PRO C N 1
ATOM 3322 C CA . PRO C 1 87 ? -30.371 -45.398 34.830 1.00 70.61 102 PRO C CA 1
ATOM 3323 C C . PRO C 1 87 ? -29.941 -44.882 36.189 1.00 65.30 102 PRO C C 1
ATOM 3324 O O . PRO C 1 87 ? -29.511 -45.675 37.034 1.00 57.96 102 PRO C O 1
ATOM 3328 N N . PHE C 1 88 ? -30.031 -43.574 36.423 1.00 58.33 103 PHE C N 1
ATOM 3329 C CA . PHE C 1 88 ? -29.608 -43.005 37.696 1.00 62.88 103 PHE C CA 1
ATOM 3330 C C . PHE C 1 88 ? -30.722 -42.219 38.372 1.00 58.29 103 PHE C C 1
ATOM 3331 O O . PHE C 1 88 ? -30.461 -41.413 39.272 1.00 55.44 103 PHE C O 1
ATOM 3339 N N . GLY C 1 89 ? -31.963 -42.471 37.984 1.00 53.60 104 GLY C N 1
ATOM 3340 C CA . GLY C 1 89 ? -33.073 -41.908 38.700 1.00 50.39 104 GLY C CA 1
ATOM 3341 C C . GLY C 1 89 ? -33.312 -42.622 40.007 1.00 51.25 104 GLY C C 1
ATOM 3342 O O . GLY C 1 89 ? -32.914 -43.779 40.209 1.00 47.85 104 GLY C O 1
ATOM 3343 N N . GLY C 1 90 ? -33.975 -41.905 40.900 1.00 43.86 105 GLY C N 1
ATOM 3344 C CA . GLY C 1 90 ? -34.300 -42.469 42.189 1.00 46.34 105 GLY C CA 1
ATOM 3345 C C . GLY C 1 90 ? -35.375 -41.644 42.844 1.00 47.39 105 GLY C C 1
ATOM 3346 O O . GLY C 1 90 ? -35.774 -40.592 42.345 1.00 48.41 105 GLY C O 1
ATOM 3347 N N . CYS C 1 91 ? -35.834 -42.135 43.989 1.00 56.17 106 CYS C N 1
ATOM 3348 C CA . CYS C 1 91 ? -36.953 -41.504 44.677 1.00 50.14 106 CYS C CA 1
ATOM 3349 C C . CYS C 1 91 ? -36.717 -41.633 46.169 1.00 44.79 106 CYS C C 1
ATOM 3350 O O . CYS C 1 91 ? -36.553 -42.750 46.663 1.00 49.35 106 CYS C O 1
ATOM 3353 N N . LEU C 1 92 ? -36.641 -40.499 46.858 1.00 44.25 107 LEU C N 1
ATOM 3354 C CA . LEU C 1 92 ? -36.505 -40.445 48.317 1.00 51.94 107 LEU C CA 1
ATOM 3355 C C . LEU C 1 92 ? -37.892 -40.500 48.951 1.00 51.43 107 LEU C C 1
ATOM 3356 O O . LEU C 1 92 ? -38.609 -39.497 48.957 1.00 57.85 107 LEU C O 1
ATOM 3361 N N . LEU C 1 93 ? -38.287 -41.646 49.507 1.00 49.34 108 LEU C N 1
ATOM 3362 C CA . LEU C 1 93 ? -39.642 -41.805 50.037 1.00 54.24 108 LEU C CA 1
ATOM 3363 C C . LEU C 1 93 ? -39.675 -41.764 51.550 1.00 49.73 108 LEU C C 1
ATOM 3364 O O . LEU C 1 93 ? -38.974 -42.542 52.203 1.00 53.21 108 LEU C O 1
ATOM 3369 N N . SER C 1 94 ? -40.564 -40.939 52.100 1.00 50.80 109 SER C N 1
ATOM 3370 C CA . SER C 1 94 ? -40.852 -41.031 53.526 1.00 53.73 109 SER C CA 1
ATOM 3371 C C . SER C 1 94 ? -41.712 -42.256 53.768 1.00 54.57 109 SER C C 1
ATOM 3372 O O . SER C 1 94 ? -42.523 -42.628 52.917 1.00 58.58 109 SER C O 1
ATOM 3375 N N . GLU C 1 95 ? -41.515 -42.903 54.920 1.00 58.46 110 GLU C N 1
ATOM 3376 C CA . GLU C 1 95 ? -42.197 -44.174 55.147 1.00 59.72 110 GLU C CA 1
ATOM 3377 C C . GLU C 1 95 ? -43.695 -43.996 54.978 1.00 57.14 110 GLU C C 1
ATOM 3378 O O . GLU C 1 95 ? -44.368 -44.809 54.341 1.00 59.07 110 GLU C O 1
ATOM 3384 N N . ASN C 1 96 ? -44.209 -42.885 55.482 1.00 62.70 111 ASN C N 1
ATOM 3385 C CA . ASN C 1 96 ? -45.579 -42.440 55.270 1.00 58.01 111 ASN C CA 1
ATOM 3386 C C . ASN C 1 96 ? -45.979 -42.414 53.789 1.00 58.14 111 ASN C C 1
ATOM 3387 O O . ASN C 1 96 ? -47.173 -42.552 53.477 1.00 58.40 111 ASN C O 1
ATOM 3392 N N . GLU C 1 97 ? -45.009 -42.329 52.879 1.00 60.15 112 GLU C N 1
ATOM 3393 C CA . GLU C 1 97 ? -45.228 -41.879 51.491 1.00 56.97 112 GLU C CA 1
ATOM 3394 C C . GLU C 1 97 ? -45.670 -40.419 51.616 1.00 62.73 112 GLU C C 1
ATOM 3395 O O . GLU C 1 97 ? -45.292 -39.751 52.593 1.00 65.73 112 GLU C O 1
ATOM 3401 N N . GLU C 1 98 ? -46.438 -39.905 50.659 1.00 54.62 113 GLU C N 1
ATOM 3402 C CA . GLU C 1 98 ? -46.970 -38.549 50.790 1.00 57.88 113 GLU C CA 1
ATOM 3403 C C . GLU C 1 98 ? -45.920 -37.468 50.578 1.00 56.48 113 GLU C C 1
ATOM 3404 O O . GLU C 1 98 ? -46.214 -36.441 49.957 1.00 55.23 113 GLU C O 1
ATOM 3410 N N . VAL C 1 99 ? -44.713 -37.647 51.101 1.00 51.20 114 VAL C N 1
ATOM 3411 C CA . VAL C 1 99 ? -43.623 -36.726 50.815 1.00 50.71 114 VAL C CA 1
ATOM 3412 C C . VAL C 1 99 ? -42.455 -37.506 50.205 1.00 51.92 114 VAL C C 1
ATOM 3413 O O . VAL C 1 99 ? -41.988 -38.507 50.763 1.00 57.56 114 VAL C O 1
ATOM 3417 N N . SER C 1 100 ? -42.055 -37.099 49.008 1.00 56.15 115 SER C N 1
ATOM 3418 C CA . SER C 1 100 ? -41.101 -37.824 48.180 1.00 48.72 115 SER C CA 1
ATOM 3419 C C . SER C 1 100 ? -40.262 -36.814 47.421 1.00 49.98 115 SER C C 1
ATOM 3420 O O . SER C 1 100 ? -40.710 -35.699 47.127 1.00 50.54 115 SER C O 1
ATOM 3423 N N . VAL C 1 101 ? -39.037 -37.202 47.100 1.00 51.23 116 VAL C N 1
ATOM 3424 C CA . VAL C 1 101 ? -38.132 -36.341 46.342 1.00 48.81 116 VAL C CA 1
ATOM 3425 C C . VAL C 1 101 ? -37.608 -37.136 45.164 1.00 45.69 116 VAL C C 1
ATOM 3426 O O . VAL C 1 101 ? -36.795 -38.050 45.337 1.00 50.10 116 VAL C O 1
ATOM 3430 N N . MET C 1 102 ? -38.082 -36.809 43.973 1.00 47.57 117 MET C N 1
ATOM 3431 C CA . MET C 1 102 ? -37.647 -37.500 42.770 1.00 43.17 117 MET C CA 1
ATOM 3432 C C . MET C 1 102 ? -36.321 -36.923 42.306 1.00 44.00 117 MET C C 1
ATOM 3433 O O . MET C 1 102 ? -36.161 -35.705 42.235 1.00 47.93 117 MET C O 1
ATOM 3438 N N . LEU C 1 103 ? -35.394 -37.788 41.917 1.00 42.96 118 LEU C N 1
ATOM 3439 C CA . LEU C 1 103 ? -34.055 -37.371 41.528 1.00 38.60 118 LEU C CA 1
ATOM 3440 C C . LEU C 1 103 ? -33.759 -37.771 40.085 1.00 47.50 118 LEU C C 1
ATOM 3441 O O . LEU C 1 103 ? -34.035 -38.913 39.690 1.00 45.74 118 LEU C O 1
ATOM 3446 N N . ASN C 1 104 ? -33.218 -36.807 39.297 1.00 49.83 119 ASN C N 1
ATOM 3447 C CA . ASN C 1 104 ? -32.562 -37.050 37.995 1.00 42.81 119 ASN C CA 1
ATOM 3448 C C . ASN C 1 104 ? -33.562 -37.355 36.870 1.00 47.55 119 ASN C C 1
ATOM 3449 O O . ASN C 1 104 ? -33.294 -38.139 35.965 1.00 53.41 119 ASN C O 1
ATOM 3454 N N . GLU C 1 105 ? -34.715 -36.706 36.910 1.00 44.55 120 GLU C N 1
ATOM 3455 C CA . GLU C 1 105 ? -35.632 -36.639 35.778 1.00 39.11 120 GLU C CA 1
ATOM 3456 C C . GLU C 1 105 ? -35.421 -35.294 35.081 1.00 40.58 120 GLU C C 1
ATOM 3457 O O . GLU C 1 105 ? -34.274 -34.973 34.777 1.00 41.96 120 GLU C O 1
ATOM 3463 N N . GLU C 1 106 ? -36.447 -34.470 34.842 1.00 40.63 121 GLU C N 1
ATOM 3464 C CA . GLU C 1 106 ? -36.244 -33.201 34.147 1.00 36.15 121 GLU C CA 1
ATOM 3465 C C . GLU C 1 106 ? -35.287 -32.296 34.912 1.00 45.77 121 GLU C C 1
ATOM 3466 O O . GLU C 1 106 ? -34.427 -31.629 34.333 1.00 43.60 121 GLU C O 1
ATOM 3472 N N . ASP C 1 107 ? -35.455 -32.222 36.215 1.00 47.45 122 ASP C N 1
ATOM 3473 C CA . ASP C 1 107 ? -34.512 -31.517 37.055 1.00 39.64 122 ASP C CA 1
ATOM 3474 C C . ASP C 1 107 ? -33.834 -32.537 37.952 1.00 42.95 122 ASP C C 1
ATOM 3475 O O . ASP C 1 107 ? -34.260 -33.696 38.044 1.00 45.36 122 ASP C O 1
ATOM 3480 N N . HIS C 1 108 ? -32.751 -32.109 38.596 1.00 42.67 123 HIS C N 1
ATOM 3481 C CA . HIS C 1 108 ? -32.114 -33.001 39.547 1.00 41.87 123 HIS C CA 1
ATOM 3482 C C . HIS C 1 108 ? -33.069 -33.384 40.658 1.00 45.08 123 HIS C C 1
ATOM 3483 O O . HIS C 1 108 ? -32.995 -34.498 41.178 1.00 44.23 123 HIS C O 1
ATOM 3490 N N . ILE C 1 109 ? -33.982 -32.487 41.025 1.00 47.82 124 ILE C N 1
ATOM 3491 C CA . ILE C 1 109 ? -34.747 -32.599 42.267 1.00 44.12 124 ILE C CA 1
ATOM 3492 C C . ILE C 1 109 ? -36.159 -32.073 42.032 1.00 41.42 124 ILE C C 1
ATOM 3493 O O . ILE C 1 109 ? -36.344 -30.988 41.484 1.00 42.29 124 ILE C O 1
ATOM 3498 N N . ARG C 1 110 ? -37.150 -32.852 42.429 1.00 39.52 125 ARG C N 1
ATOM 3499 C CA . ARG C 1 110 ? -38.557 -32.517 42.290 1.00 38.61 125 ARG C CA 1
ATOM 3500 C C . ARG C 1 110 ? -39.137 -32.936 43.628 1.00 47.95 125 ARG C C 1
ATOM 3501 O O . ARG C 1 110 ? -39.552 -34.086 43.790 1.00 49.98 125 ARG C O 1
ATOM 3509 N N . ILE C 1 111 ? -39.129 -32.026 44.596 1.00 50.60 126 ILE C N 1
ATOM 3510 C CA . ILE C 1 111 ? -39.774 -32.298 45.873 1.00 49.79 126 ILE C CA 1
ATOM 3511 C C . ILE C 1 111 ? -41.268 -32.381 45.647 1.00 49.59 126 ILE C C 1
ATOM 3512 O O . ILE C 1 111 ? -41.843 -31.535 44.947 1.00 50.97 126 ILE C O 1
ATOM 3517 N N . GLN C 1 112 ? -41.900 -33.424 46.191 1.00 50.57 127 GLN C N 1
ATOM 3518 C CA . GLN C 1 112 ? -43.339 -33.587 46.023 1.00 51.35 127 GLN C CA 1
ATOM 3519 C C . GLN C 1 112 ? -43.995 -33.862 47.364 1.00 49.50 127 GLN C C 1
ATOM 3520 O O . GLN C 1 112 ? -43.493 -34.642 48.174 1.00 50.59 127 GLN C O 1
ATOM 3526 N N . CYS C 1 113 ? -45.124 -33.211 47.595 1.00 51.57 128 CYS C N 1
ATOM 3527 C CA . CYS C 1 113 ? -45.987 -33.547 48.716 1.00 48.10 128 CYS C CA 1
ATOM 3528 C C . CYS C 1 113 ? -47.389 -33.784 48.186 1.00 49.35 128 CYS C C 1
ATOM 3529 O O . CYS C 1 113 ? -48.066 -32.840 47.765 1.00 51.34 128 CYS C O 1
ATOM 3532 N N . LEU C 1 114 ? -47.818 -35.049 48.205 1.00 48.25 129 LEU C N 1
ATOM 3533 C CA . LEU C 1 114 ? -49.167 -35.436 47.823 1.00 48.88 129 LEU C CA 1
ATOM 3534 C C . LEU C 1 114 ? -49.903 -35.876 49.081 1.00 50.13 129 LEU C C 1
ATOM 3535 O O . LEU C 1 114 ? -49.648 -36.970 49.597 1.00 49.15 129 LEU C O 1
ATOM 3540 N N . PHE C 1 115 ? -50.857 -34.997 49.581 1.00 48.88 130 PHE C N 1
ATOM 3541 C CA . PHE C 1 115 ? -51.679 -35.146 50.768 1.00 52.40 130 PHE C CA 1
ATOM 3542 C C . PHE C 1 115 ? -53.115 -35.486 50.387 1.00 61.67 130 PHE C C 1
ATOM 3543 O O . PHE C 1 115 ? -53.588 -35.120 49.300 1.00 56.63 130 PHE C O 1
ATOM 3551 N N . PRO C 1 116 ? -53.831 -36.182 51.279 1.00 68.49 131 PRO C N 1
ATOM 3552 C CA . PRO C 1 116 ? -55.176 -36.658 50.929 1.00 63.18 131 PRO C CA 1
ATOM 3553 C C . PRO C 1 116 ? -56.212 -35.551 50.717 1.00 65.39 131 PRO C C 1
ATOM 3554 O O . PRO C 1 116 ? -56.879 -35.511 49.676 1.00 66.59 131 PRO C O 1
ATOM 3558 N N . GLY C 1 117 ? -56.373 -34.641 51.663 1.00 58.19 132 GLY C N 1
ATOM 3559 C CA . GLY C 1 117 ? -57.532 -33.775 51.676 1.00 69.76 132 GLY C CA 1
ATOM 3560 C C . GLY C 1 117 ? -57.440 -32.536 50.812 1.00 66.41 132 GLY C C 1
ATOM 3561 O O . GLY C 1 117 ? -56.766 -32.493 49.778 1.00 59.57 132 GLY C O 1
ATOM 3562 N N . PHE C 1 118 ? -58.192 -31.525 51.231 1.00 64.12 133 PHE C N 1
ATOM 3563 C CA . PHE C 1 118 ? -58.034 -30.175 50.705 1.00 62.26 133 PHE C CA 1
ATOM 3564 C C . PHE C 1 118 ? -57.113 -29.412 51.653 1.00 63.95 133 PHE C C 1
ATOM 3565 O O . PHE C 1 118 ? -57.530 -28.571 52.448 1.00 69.32 133 PHE C O 1
ATOM 3573 N N . GLN C 1 119 ? -55.826 -29.747 51.575 1.00 62.27 134 GLN C N 1
ATOM 3574 C CA . GLN C 1 119 ? -54.850 -29.268 52.549 1.00 60.60 134 GLN C CA 1
ATOM 3575 C C . GLN C 1 119 ? -53.557 -28.785 51.851 1.00 57.71 134 GLN C C 1
ATOM 3576 O O . GLN C 1 119 ? -52.437 -29.219 52.130 1.00 51.32 134 GLN C O 1
ATOM 3582 N N . LEU C 1 120 ? -53.712 -27.773 50.999 1.00 60.95 135 LEU C N 1
ATOM 3583 C CA . LEU C 1 120 ? -52.588 -27.214 50.248 1.00 55.32 135 LEU C CA 1
ATOM 3584 C C . LEU C 1 120 ? -51.516 -26.615 51.157 1.00 55.98 135 LEU C C 1
ATOM 3585 O O . LEU C 1 120 ? -50.317 -26.776 50.902 1.00 51.90 135 LEU C O 1
ATOM 3590 N N . LEU C 1 121 ? -51.926 -25.886 52.198 1.00 54.27 136 LEU C N 1
ATOM 3591 C CA . LEU C 1 121 ? -50.955 -25.099 52.943 1.00 50.72 136 LEU C CA 1
ATOM 3592 C C . LEU C 1 121 ? -50.057 -25.997 53.777 1.00 54.41 136 LEU C C 1
ATOM 3593 O O . LEU C 1 121 ? -48.867 -25.711 53.954 1.00 48.37 136 LEU C O 1
ATOM 3598 N N . GLU C 1 122 ? -50.595 -27.105 54.276 1.00 62.10 137 GLU C N 1
ATOM 3599 C CA . GLU C 1 122 ? -49.747 -28.052 54.991 1.00 59.77 137 GLU C CA 1
ATOM 3600 C C . GLU C 1 122 ? -48.814 -28.775 54.036 1.00 54.97 137 GLU C C 1
ATOM 3601 O O . GLU C 1 122 ? -47.640 -28.989 54.363 1.00 54.04 137 GLU C O 1
ATOM 3607 N N . ALA C 1 123 ? -49.297 -29.120 52.843 1.00 55.52 138 ALA C N 1
ATOM 3608 C CA . ALA C 1 123 ? -48.384 -29.553 51.789 1.00 48.30 138 ALA C CA 1
ATOM 3609 C C . ALA C 1 123 ? -47.283 -28.524 51.561 1.00 44.84 138 ALA C C 1
ATOM 3610 O O . ALA C 1 123 ? -46.101 -28.879 51.478 1.00 48.39 138 ALA C O 1
ATOM 3612 N N . MET C 1 124 ? -47.644 -27.243 51.468 1.00 43.21 139 MET C N 1
ATOM 3613 C CA . MET C 1 124 ? -46.635 -26.231 51.189 1.00 46.90 139 MET C CA 1
ATOM 3614 C C . MET C 1 124 ? -45.640 -26.092 52.337 1.00 50.96 139 MET C C 1
ATOM 3615 O O . MET C 1 124 ? -44.419 -26.100 52.111 1.00 46.80 139 MET C O 1
ATOM 3620 N N . LYS C 1 125 ? -46.140 -25.954 53.576 1.00 55.99 140 LYS C N 1
ATOM 3621 C CA . LYS C 1 125 ? -45.262 -26.002 54.742 1.00 48.38 140 LYS C CA 1
ATOM 3622 C C . LYS C 1 125 ? -44.271 -27.155 54.606 1.00 48.84 140 LYS C C 1
ATOM 3623 O O . LYS C 1 125 ? -43.051 -26.960 54.688 1.00 50.23 140 LYS C O 1
ATOM 3629 N N . ALA C 1 126 ? -44.782 -28.355 54.313 1.00 45.83 141 ALA C N 1
ATOM 3630 C CA . ALA C 1 126 ? -43.940 -29.548 54.344 1.00 49.51 141 ALA C CA 1
ATOM 3631 C C . ALA C 1 126 ? -42.893 -29.539 53.236 1.00 47.89 141 ALA C C 1
ATOM 3632 O O . ALA C 1 126 ? -41.728 -29.900 53.468 1.00 43.86 141 ALA C O 1
ATOM 3634 N N . ALA C 1 127 ? -43.289 -29.153 52.019 1.00 51.05 142 ALA C N 1
ATOM 3635 C CA . ALA C 1 127 ? -42.310 -29.070 50.937 1.00 48.98 142 ALA C CA 1
ATOM 3636 C C . ALA C 1 127 ? -41.167 -28.147 51.325 1.00 44.78 142 ALA C C 1
ATOM 3637 O O . ALA C 1 127 ? -39.995 -28.480 51.138 1.00 40.83 142 ALA C O 1
ATOM 3639 N N . ASN C 1 128 ? -41.489 -27.011 51.936 1.00 48.61 143 ASN C N 1
ATOM 3640 C CA . ASN C 1 128 ? -40.433 -26.092 52.326 1.00 44.97 143 ASN C CA 1
ATOM 3641 C C . ASN C 1 128 ? -39.586 -26.665 53.453 1.00 49.87 143 ASN C C 1
ATOM 3642 O O . ASN C 1 128 ? -38.400 -26.332 53.567 1.00 48.44 143 ASN C O 1
ATOM 3647 N N . GLN C 1 129 ? -40.175 -27.500 54.313 1.00 52.22 144 GLN C N 1
ATOM 3648 C CA . GLN C 1 129 ? -39.357 -28.247 55.258 1.00 45.83 144 GLN C CA 1
ATOM 3649 C C . GLN C 1 129 ? -38.334 -29.089 54.509 1.00 47.14 144 GLN C C 1
ATOM 3650 O O . GLN C 1 129 ? -37.120 -28.926 54.687 1.00 49.20 144 GLN C O 1
ATOM 3656 N N . VAL C 1 130 ? -38.812 -29.967 53.622 1.00 46.67 145 VAL C N 1
ATOM 3657 C CA . VAL C 1 130 ? -37.903 -30.794 52.830 1.00 48.26 145 VAL C CA 1
ATOM 3658 C C . VAL C 1 130 ? -36.922 -29.920 52.054 1.00 51.77 145 VAL C C 1
ATOM 3659 O O . VAL C 1 130 ? -35.711 -30.195 52.016 1.00 49.31 145 VAL C O 1
ATOM 3663 N N . ASP C 1 131 ? -37.427 -28.834 51.450 1.00 46.78 146 ASP C N 1
ATOM 3664 C CA . ASP C 1 131 ? -36.585 -27.923 50.679 1.00 44.47 146 ASP C CA 1
ATOM 3665 C C . ASP C 1 131 ? -35.395 -27.426 51.502 1.00 48.50 146 ASP C C 1
ATOM 3666 O O . ASP C 1 131 ? -34.235 -27.579 51.102 1.00 40.80 146 ASP C O 1
ATOM 3671 N N . ASP C 1 132 ? -35.673 -26.799 52.651 1.00 55.18 147 ASP C N 1
ATOM 3672 C CA . ASP C 1 132 ? -34.596 -26.303 53.499 1.00 48.85 147 ASP C CA 1
ATOM 3673 C C . ASP C 1 132 ? -33.666 -27.434 53.921 1.00 50.97 147 ASP C C 1
ATOM 3674 O O . ASP C 1 132 ? -32.445 -27.244 54.003 1.00 50.43 147 ASP C O 1
ATOM 3679 N N . TRP C 1 133 ? -34.222 -28.621 54.156 1.00 45.61 148 TRP C N 1
ATOM 3680 C CA . TRP C 1 133 ? -33.416 -29.766 54.547 1.00 46.24 148 TRP C CA 1
ATOM 3681 C C . TRP C 1 133 ? -32.375 -30.094 53.495 1.00 50.75 148 TRP C C 1
ATOM 3682 O O . TRP C 1 133 ? -31.171 -30.118 53.769 1.00 54.35 148 TRP C O 1
ATOM 3693 N N . ILE C 1 134 ? -32.840 -30.426 52.295 1.00 52.09 149 ILE C N 1
ATOM 3694 C CA . ILE C 1 134 ? -31.932 -30.704 51.191 1.00 52.50 149 ILE C CA 1
ATOM 3695 C C . ILE C 1 134 ? -30.947 -29.558 51.024 1.00 55.31 149 ILE C C 1
ATOM 3696 O O . ILE C 1 134 ? -29.740 -29.767 50.814 1.00 56.01 149 ILE C O 1
ATOM 3701 N N . GLU C 1 135 ? -31.445 -28.328 51.169 1.00 51.12 150 GLU C N 1
ATOM 3702 C CA . GLU C 1 135 ? -30.681 -27.136 50.822 1.00 50.52 150 GLU C CA 1
ATOM 3703 C C . GLU C 1 135 ? -29.516 -26.885 51.757 1.00 55.68 150 GLU C C 1
ATOM 3704 O O . GLU C 1 135 ? -28.624 -26.105 51.406 1.00 57.01 150 GLU C O 1
ATOM 3710 N N . GLU C 1 136 ? -29.487 -27.510 52.934 1.00 57.18 151 GLU C N 1
ATOM 3711 C CA . GLU C 1 136 ? -28.369 -27.210 53.808 1.00 57.76 151 GLU C CA 1
ATOM 3712 C C . GLU C 1 136 ? -27.159 -28.030 53.437 1.00 59.89 151 GLU C C 1
ATOM 3713 O O . GLU C 1 136 ? -26.033 -27.642 53.761 1.00 66.85 151 GLU C O 1
ATOM 3719 N N . LYS C 1 137 ? -27.350 -29.100 52.691 1.00 56.88 152 LYS C N 1
ATOM 3720 C CA . LYS C 1 137 ? -26.218 -29.853 52.188 1.00 59.01 152 LYS C CA 1
ATOM 3721 C C . LYS C 1 137 ? -26.047 -29.749 50.664 1.00 61.80 152 LYS C C 1
ATOM 3722 O O . LYS C 1 137 ? -25.085 -30.316 50.130 1.00 52.37 152 LYS C O 1
ATOM 3728 N N . VAL C 1 138 ? -26.924 -29.007 49.960 1.00 59.76 153 VAL C N 1
ATOM 3729 C CA . VAL C 1 138 ? -26.909 -28.879 48.493 1.00 54.69 153 VAL C CA 1
ATOM 3730 C C . VAL C 1 138 ? -27.025 -27.403 48.084 1.00 55.13 153 VAL C C 1
ATOM 3731 O O . VAL C 1 138 ? -28.021 -26.738 48.403 1.00 55.00 153 VAL C O 1
ATOM 3735 N N . ASP C 1 139 ? -26.031 -26.911 47.334 1.00 53.40 154 ASP C N 1
ATOM 3736 C CA . ASP C 1 139 ? -26.008 -25.544 46.802 1.00 54.96 154 ASP C CA 1
ATOM 3737 C C . ASP C 1 139 ? -27.001 -25.404 45.655 1.00 55.53 154 ASP C C 1
ATOM 3738 O O . ASP C 1 139 ? -26.736 -25.897 44.553 1.00 53.47 154 ASP C O 1
ATOM 3743 N N . TYR C 1 140 ? -28.110 -24.701 45.862 1.00 49.03 155 TYR C N 1
ATOM 3744 C CA . TYR C 1 140 ? -29.127 -24.684 44.817 1.00 46.06 155 TYR C CA 1
ATOM 3745 C C . TYR C 1 140 ? -28.730 -23.762 43.676 1.00 55.45 155 TYR C C 1
ATOM 3746 O O . TYR C 1 140 ? -28.083 -22.730 43.878 1.00 57.75 155 TYR C O 1
ATOM 3755 N N . ALA C 1 141 ? -29.116 -24.159 42.463 1.00 55.77 156 ALA C N 1
ATOM 3756 C CA . ALA C 1 141 ? -28.995 -23.324 41.269 1.00 53.32 156 ALA C CA 1
ATOM 3757 C C . ALA C 1 141 ? -30.014 -22.203 41.368 1.00 49.81 156 ALA C C 1
ATOM 3758 O O . ALA C 1 141 ? -31.193 -22.374 41.025 1.00 51.68 156 ALA C O 1
ATOM 3760 N N . PHE C 1 142 ? -29.561 -21.051 41.851 1.00 49.22 157 PHE C N 1
ATOM 3761 C CA . PHE C 1 142 ? -30.466 -19.974 42.224 1.00 53.84 157 PHE C CA 1
ATOM 3762 C C . PHE C 1 142 ? -29.822 -18.647 41.874 1.00 51.77 157 PHE C C 1
ATOM 3763 O O . PHE C 1 142 ? -28.604 -18.542 41.709 1.00 57.74 157 PHE C O 1
ATOM 3771 N N . ASN C 1 143 ? -30.664 -17.623 41.824 1.00 51.53 158 ASN C N 1
ATOM 3772 C CA . ASN C 1 143 ? -30.309 -16.339 41.259 1.00 53.87 158 ASN C CA 1
ATOM 3773 C C . ASN C 1 143 ? -31.271 -15.303 41.815 1.00 64.03 158 ASN C C 1
ATOM 3774 O O . ASN C 1 143 ? -32.475 -15.566 41.915 1.00 61.11 158 ASN C O 1
ATOM 3779 N N . GLU C 1 144 ? -30.740 -14.125 42.172 1.00 69.02 159 GLU C N 1
ATOM 3780 C CA . GLU C 1 144 ? -31.576 -13.141 42.860 1.00 65.81 159 GLU C CA 1
ATOM 3781 C C . GLU C 1 144 ? -32.636 -12.555 41.939 1.00 67.51 159 GLU C C 1
ATOM 3782 O O . GLU C 1 144 ? -33.697 -12.148 42.417 1.00 67.91 159 GLU C O 1
ATOM 3788 N N . GLN C 1 145 ? -32.382 -12.499 40.631 1.00 63.08 160 GLN C N 1
ATOM 3789 C CA . GLN C 1 145 ? -33.335 -11.846 39.741 1.00 63.79 160 GLN C CA 1
ATOM 3790 C C . GLN C 1 145 ? -34.324 -12.842 39.128 1.00 67.59 160 GLN C C 1
ATOM 3791 O O . GLN C 1 145 ? -35.537 -12.585 39.114 1.00 59.93 160 GLN C O 1
ATOM 3797 N N . ARG C 1 146 ? -33.832 -13.994 38.654 1.00 63.48 161 ARG C N 1
ATOM 3798 C CA . ARG C 1 146 ? -34.683 -14.968 37.981 1.00 57.74 161 ARG C CA 1
ATOM 3799 C C . ARG C 1 146 ? -35.259 -16.005 38.927 1.00 59.87 161 ARG C C 1
ATOM 3800 O O . ARG C 1 146 ? -36.261 -16.657 38.591 1.00 59.67 161 ARG C O 1
ATOM 3808 N N . GLY C 1 147 ? -34.614 -16.212 40.064 1.00 59.67 162 GLY C N 1
ATOM 3809 C CA . GLY C 1 147 ? -35.136 -17.100 41.072 1.00 57.04 162 GLY C CA 1
ATOM 3810 C C . GLY C 1 147 ? -34.466 -18.447 41.049 1.00 50.96 162 GLY C C 1
ATOM 3811 O O . GLY C 1 147 ? -33.264 -18.553 40.794 1.00 44.78 162 GLY C O 1
ATOM 3812 N N . TYR C 1 148 ? -35.249 -19.479 41.343 1.00 50.72 163 TYR C N 1
ATOM 3813 C CA . TYR C 1 148 ? -34.779 -20.847 41.222 1.00 49.23 163 TYR C CA 1
ATOM 3814 C C . TYR C 1 148 ? -34.651 -21.212 39.746 1.00 48.74 163 TYR C C 1
ATOM 3815 O O . TYR C 1 148 ? -35.569 -20.966 38.951 1.00 49.01 163 TYR C O 1
ATOM 3824 N N . LEU C 1 149 ? -33.506 -21.774 39.368 1.00 44.55 164 LEU C N 1
ATOM 3825 C CA . LEU C 1 149 ? -33.247 -22.052 37.965 1.00 47.46 164 LEU C CA 1
ATOM 3826 C C . LEU C 1 149 ? -33.534 -23.516 37.671 1.00 48.20 164 LEU C C 1
ATOM 3827 O O . LEU C 1 149 ? -33.063 -24.407 38.392 1.00 52.78 164 LEU C O 1
ATOM 3832 N N . THR C 1 150 ? -34.304 -23.744 36.601 1.00 51.25 165 THR C N 1
ATOM 3833 C CA . THR C 1 150 ? -34.854 -25.034 36.199 1.00 51.13 165 THR C CA 1
ATOM 3834 C C . THR C 1 150 ? -34.594 -25.279 34.721 1.00 43.18 165 THR C C 1
ATOM 3835 O O . THR C 1 150 ? -34.337 -24.352 33.965 1.00 51.23 165 THR C O 1
ATOM 3839 N N . SER C 1 151 ? -34.689 -26.537 34.299 1.00 44.71 166 SER C N 1
ATOM 3840 C CA . SER C 1 151 ? -34.409 -26.862 32.902 1.00 44.85 166 SER C CA 1
ATOM 3841 C C . SER C 1 151 ? -35.397 -26.201 31.951 1.00 46.56 166 SER C C 1
ATOM 3842 O O . SER C 1 151 ? -34.989 -25.680 30.912 1.00 51.45 166 SER C O 1
ATOM 3845 N N . CYS C 1 152 ? -36.741 -26.250 32.269 1.00 43.32 167 CYS C N 1
ATOM 3846 C CA . CYS C 1 152 ? -37.741 -25.553 31.458 1.00 49.93 167 CYS C CA 1
ATOM 3847 C C . CYS C 1 152 ? -37.993 -24.137 31.943 1.00 53.54 167 CYS C C 1
ATOM 3848 O O . CYS C 1 152 ? -38.262 -23.927 33.140 1.00 47.21 167 CYS C O 1
ATOM 3851 N N . PRO C 1 153 ? -38.001 -23.177 31.013 1.00 58.12 168 PRO C N 1
ATOM 3852 C CA . PRO C 1 153 ? -38.504 -21.834 31.336 1.00 48.75 168 PRO C CA 1
ATOM 3853 C C . PRO C 1 153 ? -39.830 -21.828 32.050 1.00 50.50 168 PRO C C 1
ATOM 3854 O O . PRO C 1 153 ? -40.070 -20.895 32.826 1.00 54.77 168 PRO C O 1
ATOM 3858 N N . THR C 1 154 ? -40.693 -22.836 31.848 1.00 50.12 169 THR C N 1
ATOM 3859 C CA . THR C 1 154 ? -42.022 -22.808 32.459 1.00 53.67 169 THR C CA 1
ATOM 3860 C C . THR C 1 154 ? -41.983 -22.992 33.974 1.00 52.89 169 THR C C 1
ATOM 3861 O O . THR C 1 154 ? -43.002 -22.772 34.639 1.00 48.01 169 THR C O 1
ATOM 3865 N N . ASN C 1 155 ? -40.833 -23.371 34.527 1.00 56.13 170 ASN C N 1
ATOM 3866 C CA . ASN C 1 155 ? -40.692 -23.635 35.948 1.00 50.78 170 ASN C CA 1
ATOM 3867 C C . ASN C 1 155 ? -39.802 -22.627 36.662 1.00 51.11 170 ASN C C 1
ATOM 3868 O O . ASN C 1 155 ? -39.767 -22.627 37.893 1.00 54.29 170 ASN C O 1
ATOM 3873 N N . VAL C 1 156 ? -39.103 -21.755 35.933 1.00 49.78 171 VAL C N 1
ATOM 3874 C CA . VAL C 1 156 ? -38.167 -20.837 36.567 1.00 49.61 171 VAL C CA 1
ATOM 3875 C C . VAL C 1 156 ? -38.896 -19.923 37.564 1.00 50.87 171 VAL C C 1
ATOM 3876 O O . VAL C 1 156 ? -40.119 -19.736 37.510 1.00 45.19 171 VAL C O 1
ATOM 3880 N N . GLY C 1 157 ? -38.130 -19.371 38.503 1.00 52.63 172 GLY C N 1
ATOM 3881 C CA . GLY C 1 157 ? -38.721 -18.528 39.525 1.00 53.83 172 GLY C CA 1
ATOM 3882 C C . GLY C 1 157 ? -39.001 -19.250 40.827 1.00 52.06 172 GLY C C 1
ATOM 3883 O O . GLY C 1 157 ? -38.060 -19.578 41.560 1.00 46.73 172 GLY C O 1
ATOM 3884 N N . THR C 1 158 ? -40.284 -19.496 41.134 1.00 48.74 173 THR C N 1
ATOM 3885 C CA . THR C 1 158 ? -40.602 -20.289 42.317 1.00 48.10 173 THR C CA 1
ATOM 3886 C C . THR C 1 158 ? -40.244 -21.749 42.118 1.00 47.50 173 THR C C 1
ATOM 3887 O O . THR C 1 158 ? -39.914 -22.441 43.090 1.00 47.13 173 THR C O 1
ATOM 3891 N N . GLY C 1 159 ? -40.324 -22.247 40.886 1.00 46.07 174 GLY C N 1
ATOM 3892 C CA . GLY C 1 159 ? -40.185 -23.681 40.713 1.00 43.42 174 GLY C CA 1
ATOM 3893 C C . GLY C 1 159 ? -41.288 -24.465 41.379 1.00 43.03 174 GLY C C 1
ATOM 3894 O O . GLY C 1 159 ? -41.130 -25.658 41.640 1.00 42.40 174 GLY C O 1
ATOM 3895 N N . LEU C 1 160 ? -42.404 -23.817 41.672 1.00 40.28 175 LEU C N 1
ATOM 3896 C CA . LEU C 1 160 ? -43.492 -24.427 42.404 1.00 41.89 175 LEU C CA 1
ATOM 3897 C C . LEU C 1 160 ? -44.632 -24.724 41.446 1.00 46.04 175 LEU C C 1
ATOM 3898 O O . LEU C 1 160 ? -45.065 -23.846 40.692 1.00 47.56 175 LEU C O 1
ATOM 3903 N N . ARG C 1 161 ? -45.134 -25.948 41.482 1.00 43.72 176 ARG C N 1
ATOM 3904 C CA . ARG C 1 161 ? -46.346 -26.272 40.752 1.00 42.74 176 ARG C CA 1
ATOM 3905 C C . ARG C 1 161 ? -47.315 -26.837 41.775 1.00 47.73 176 ARG C C 1
ATOM 3906 O O . ARG C 1 161 ? -47.005 -27.837 42.434 1.00 50.68 176 ARG C O 1
ATOM 3914 N N . ALA C 1 162 ? -48.463 -26.178 41.925 1.00 46.51 177 ALA C N 1
ATOM 3915 C CA . ALA C 1 162 ? -49.440 -26.456 42.977 1.00 49.74 177 ALA C CA 1
ATOM 3916 C C . ALA C 1 162 ? -50.728 -26.952 42.338 1.00 42.67 177 ALA C C 1
ATOM 3917 O O . ALA C 1 162 ? -51.345 -26.239 41.546 1.00 46.84 177 ALA C O 1
ATOM 3919 N N . SER C 1 163 ? -51.150 -28.147 42.699 1.00 40.73 178 SER C N 1
ATOM 3920 C CA . SER C 1 163 ? -52.272 -28.768 42.031 1.00 46.79 178 SER C CA 1
ATOM 3921 C C . SER C 1 163 ? -53.312 -29.177 43.055 1.00 44.99 178 SER C C 1
ATOM 3922 O O . SER C 1 163 ? -52.982 -29.538 44.181 1.00 47.50 178 SER C O 1
ATOM 3925 N N . VAL C 1 164 ? -54.567 -29.160 42.645 1.00 48.87 179 VAL C N 1
ATOM 3926 C CA . VAL C 1 164 ? -55.633 -29.716 43.458 1.00 52.67 179 VAL C CA 1
ATOM 3927 C C . VAL C 1 164 ? -56.499 -30.592 42.568 1.00 51.01 179 VAL C C 1
ATOM 3928 O O . VAL C 1 164 ? -56.809 -30.228 41.431 1.00 58.55 179 VAL C O 1
ATOM 3932 N N . MET C 1 165 ? -56.870 -31.755 43.087 1.00 57.15 180 MET C N 1
ATOM 3933 C CA . MET C 1 165 ? -57.661 -32.757 42.382 1.00 61.92 180 MET C CA 1
ATOM 3934 C C . MET C 1 165 ? -59.073 -32.739 42.947 1.00 60.40 180 MET C C 1
ATOM 3935 O O . MET C 1 165 ? -59.260 -32.943 44.153 1.00 56.56 180 MET C O 1
ATOM 3940 N N . MET C 1 166 ? -60.059 -32.487 42.092 1.00 58.32 181 MET C N 1
ATOM 3941 C CA . MET C 1 166 ? -61.420 -32.287 42.565 1.00 61.50 181 MET C CA 1
ATOM 3942 C C . MET C 1 166 ? -62.415 -33.125 41.784 1.00 64.72 181 MET C C 1
ATOM 3943 O O . MET C 1 166 ? -62.398 -33.132 40.547 1.00 65.59 181 MET C O 1
ATOM 3948 N N . HIS C 1 167 ? -63.286 -33.816 42.519 1.00 65.57 182 HIS C N 1
ATOM 3949 C CA . HIS C 1 167 ? -64.379 -34.588 41.944 1.00 70.66 182 HIS C CA 1
ATOM 3950 C C . HIS C 1 167 ? -65.617 -33.698 41.979 1.00 68.95 182 HIS C C 1
ATOM 3951 O O . HIS C 1 167 ? -65.997 -33.219 43.047 1.00 67.41 182 HIS C O 1
ATOM 3958 N N . LEU C 1 168 ? -66.226 -33.436 40.823 1.00 69.52 183 LEU C N 1
ATOM 3959 C CA . LEU C 1 168 ? -67.287 -32.431 40.734 1.00 72.47 183 LEU C CA 1
ATOM 3960 C C . LEU C 1 168 ? -68.431 -32.905 39.841 1.00 72.41 183 LEU C C 1
ATOM 3961 O O . LEU C 1 168 ? -68.722 -32.298 38.803 1.00 70.42 183 LEU C O 1
ATOM 3966 N N . PRO C 1 169 ? -69.156 -33.951 40.261 1.00 72.66 184 PRO C N 1
ATOM 3967 C CA . PRO C 1 169 ? -70.292 -34.417 39.446 1.00 71.37 184 PRO C CA 1
ATOM 3968 C C . PRO C 1 169 ? -71.365 -33.362 39.231 1.00 69.42 184 PRO C C 1
ATOM 3969 O O . PRO C 1 169 ? -71.743 -33.114 38.079 1.00 71.81 184 PRO C O 1
ATOM 3973 N N . ALA C 1 170 ? -71.864 -32.718 40.295 1.00 67.17 185 ALA C N 1
ATOM 3974 C CA . ALA C 1 170 ? -73.040 -31.867 40.125 1.00 67.87 185 ALA C CA 1
ATOM 3975 C C . ALA C 1 170 ? -72.729 -30.642 39.297 1.00 69.71 185 ALA C C 1
ATOM 3976 O O . ALA C 1 170 ? -73.592 -30.159 38.559 1.00 75.54 185 ALA C O 1
ATOM 3978 N N . LEU C 1 171 ? -71.510 -30.135 39.395 1.00 69.25 186 LEU C N 1
ATOM 3979 C CA . LEU C 1 171 ? -71.127 -29.042 38.522 1.00 68.01 186 LEU C CA 1
ATOM 3980 C C . LEU C 1 171 ? -71.168 -29.464 37.056 1.00 67.17 186 LEU C C 1
ATOM 3981 O O . LEU C 1 171 ? -71.512 -28.649 36.193 1.00 70.13 186 LEU C O 1
ATOM 3986 N N . VAL C 1 172 ? -70.861 -30.732 36.756 1.00 67.42 187 VAL C N 1
ATOM 3987 C CA . VAL C 1 172 ? -71.019 -31.235 35.394 1.00 68.57 187 VAL C CA 1
ATOM 3988 C C . VAL C 1 172 ? -72.486 -31.467 35.075 1.00 72.16 187 VAL C C 1
ATOM 3989 O O . VAL C 1 172 ? -72.969 -31.102 33.996 1.00 75.68 187 VAL C O 1
ATOM 3993 N N . LEU C 1 173 ? -73.207 -32.089 36.004 1.00 69.96 188 LEU C N 1
ATOM 3994 C CA . LEU C 1 173 ? -74.595 -32.459 35.763 1.00 76.09 188 LEU C CA 1
ATOM 3995 C C . LEU C 1 173 ? -75.446 -31.236 35.473 1.00 78.82 188 LEU C C 1
ATOM 3996 O O . LEU C 1 173 ? -76.255 -31.238 34.535 1.00 78.14 188 LEU C O 1
ATOM 4001 N N . THR C 1 174 ? -75.260 -30.175 36.254 1.00 70.83 189 THR C N 1
ATOM 4002 C CA . THR C 1 174 ? -76.012 -28.945 36.086 1.00 70.75 189 THR C CA 1
ATOM 4003 C C . THR C 1 174 ? -75.438 -28.034 34.999 1.00 75.09 189 THR C C 1
ATOM 4004 O O . THR C 1 174 ? -75.869 -26.885 34.883 1.00 81.15 189 THR C O 1
ATOM 4008 N N . ARG C 1 175 ? -74.498 -28.517 34.189 1.00 76.01 190 ARG C N 1
ATOM 4009 C CA . ARG C 1 175 ? -73.876 -27.732 33.123 1.00 78.53 190 ARG C CA 1
ATOM 4010 C C . ARG C 1 175 ? -73.252 -26.428 33.636 1.00 78.77 190 ARG C C 1
ATOM 4011 O O . ARG C 1 175 ? -72.973 -25.511 32.855 1.00 80.72 190 ARG C O 1
ATOM 4019 N N . GLN C 1 176 ? -73.010 -26.330 34.948 1.00 75.71 191 GLN C N 1
ATOM 4020 C CA . GLN C 1 176 ? -72.206 -25.233 35.479 1.00 72.26 191 GLN C CA 1
ATOM 4021 C C . GLN C 1 176 ? -70.766 -25.301 34.992 1.00 69.97 191 GLN C C 1
ATOM 4022 O O . GLN C 1 176 ? -70.107 -24.263 34.882 1.00 63.74 191 GLN C O 1
ATOM 4028 N N . ILE C 1 177 ? -70.268 -26.504 34.680 1.00 73.35 192 ILE C N 1
ATOM 4029 C CA . ILE C 1 177 ? -68.851 -26.678 34.360 1.00 68.28 192 ILE C CA 1
ATOM 4030 C C . ILE C 1 177 ? -68.445 -25.912 33.111 1.00 69.50 192 ILE C C 1
ATOM 4031 O O . ILE C 1 177 ? -67.276 -25.535 32.969 1.00 65.60 192 ILE C O 1
ATOM 4036 N N . ASN C 1 178 ? -69.372 -25.688 32.174 1.00 76.58 193 ASN C N 1
ATOM 4037 C CA . ASN C 1 178 ? -68.995 -24.972 30.959 1.00 72.88 193 ASN C CA 1
ATOM 4038 C C . ASN C 1 178 ? -68.548 -23.548 31.251 1.00 65.80 193 ASN C C 1
ATOM 4039 O O . ASN C 1 178 ? -67.631 -23.048 30.599 1.00 67.87 193 ASN C O 1
ATOM 4044 N N . ARG C 1 179 ? -69.196 -22.861 32.198 1.00 65.12 194 ARG C N 1
ATOM 4045 C CA . ARG C 1 179 ? -68.807 -21.477 32.463 1.00 65.86 194 ARG C CA 1
ATOM 4046 C C . ARG C 1 179 ? -67.642 -21.382 33.445 1.00 65.37 194 ARG C C 1
ATOM 4047 O O . ARG C 1 179 ? -66.858 -20.432 33.380 1.00 64.47 194 ARG C O 1
ATOM 4055 N N . ILE C 1 180 ? -67.495 -22.360 34.335 1.00 64.86 195 ILE C N 1
ATOM 4056 C CA . ILE C 1 180 ? -66.488 -22.281 35.390 1.00 58.62 195 ILE C CA 1
ATOM 4057 C C . ILE C 1 180 ? -65.080 -22.410 34.818 1.00 61.49 195 ILE C C 1
ATOM 4058 O O . ILE C 1 180 ? -64.151 -21.725 35.258 1.00 59.58 195 ILE C O 1
ATOM 4063 N N . ILE C 1 181 ? -64.893 -23.292 33.844 1.00 62.33 196 ILE C N 1
ATOM 4064 C CA . ILE C 1 181 ? -63.566 -23.585 33.313 1.00 59.24 196 ILE C CA 1
ATOM 4065 C C . ILE C 1 181 ? -62.986 -22.317 32.675 1.00 61.09 196 ILE C C 1
ATOM 4066 O O . ILE C 1 181 ? -61.876 -21.897 33.048 1.00 58.59 196 ILE C O 1
ATOM 4071 N N . PRO C 1 182 ? -63.673 -21.656 31.729 1.00 62.48 197 PRO C N 1
ATOM 4072 C CA . PRO C 1 182 ? -63.090 -20.425 31.173 1.00 59.84 197 PRO C CA 1
ATOM 4073 C C . PRO C 1 182 ? -62.739 -19.398 32.225 1.00 57.06 197 PRO C C 1
ATOM 4074 O O . PRO C 1 182 ? -61.732 -18.698 32.063 1.00 57.42 197 PRO C O 1
ATOM 4078 N N . ALA C 1 183 ? -63.516 -19.296 33.310 1.00 57.44 198 ALA C N 1
ATOM 4079 C CA . ALA C 1 183 ? -63.189 -18.299 34.325 1.00 59.98 198 ALA C CA 1
ATOM 4080 C C . ALA C 1 183 ? -61.944 -18.697 35.113 1.00 60.38 198 ALA C C 1
ATOM 4081 O O . ALA C 1 183 ? -61.112 -17.840 35.442 1.00 56.29 198 ALA C O 1
ATOM 4083 N N . ILE C 1 184 ? -61.783 -19.993 35.397 1.00 58.23 199 ILE C N 1
ATOM 4084 C CA . ILE C 1 184 ? -60.535 -20.474 35.982 1.00 56.87 199 ILE C CA 1
ATOM 4085 C C . ILE C 1 184 ? -59.348 -20.013 35.144 1.00 54.72 199 ILE C C 1
ATOM 4086 O O . ILE C 1 184 ? -58.380 -19.431 35.655 1.00 50.23 199 ILE C O 1
ATOM 4091 N N . ASN C 1 185 ? -59.413 -20.253 33.839 1.00 57.32 200 ASN C N 1
ATOM 4092 C CA . ASN C 1 185 ? -58.268 -19.937 32.995 1.00 64.16 200 ASN C CA 1
ATOM 4093 C C . ASN C 1 185 ? -57.909 -18.461 33.047 1.00 59.64 200 ASN C C 1
ATOM 4094 O O . ASN C 1 185 ? -56.725 -18.104 32.954 1.00 61.67 200 ASN C O 1
ATOM 4099 N N . GLN C 1 186 ? -58.901 -17.589 33.221 1.00 58.73 201 GLN C N 1
ATOM 4100 C CA . GLN C 1 186 ? -58.592 -16.164 33.228 1.00 57.71 201 GLN C CA 1
ATOM 4101 C C . GLN C 1 186 ? -57.974 -15.713 34.544 1.00 55.59 201 GLN C C 1
ATOM 4102 O O . GLN C 1 186 ? -57.268 -14.704 34.568 1.00 61.37 201 GLN C O 1
ATOM 4108 N N . LEU C 1 187 ? -58.186 -16.442 35.620 1.00 50.01 202 LEU C N 1
ATOM 4109 C CA . LEU C 1 187 ? -57.509 -16.146 36.866 1.00 48.46 202 LEU C CA 1
ATOM 4110 C C . LEU C 1 187 ? -56.084 -16.707 36.936 1.00 52.10 202 LEU C C 1
ATOM 4111 O O . LEU C 1 187 ? -55.542 -16.799 38.031 1.00 56.45 202 LEU C O 1
ATOM 4116 N N . GLY C 1 188 ? -55.450 -17.102 35.837 1.00 56.95 203 GLY C N 1
ATOM 4117 C CA . GLY C 1 188 ? -54.078 -17.578 35.960 1.00 61.61 203 GLY C CA 1
ATOM 4118 C C . GLY C 1 188 ? -53.931 -18.945 36.590 1.00 57.35 203 GLY C C 1
ATOM 4119 O O . GLY C 1 188 ? -52.874 -19.246 37.157 1.00 50.00 203 GLY C O 1
ATOM 4120 N N . LEU C 1 189 ? -54.982 -19.767 36.523 1.00 54.81 204 LEU C N 1
ATOM 4121 C CA . LEU C 1 189 ? -54.983 -21.165 36.922 1.00 54.79 204 LEU C CA 1
ATOM 4122 C C . LEU C 1 189 ? -55.271 -22.036 35.707 1.00 59.95 204 LEU C C 1
ATOM 4123 O O . LEU C 1 189 ? -55.846 -21.582 34.715 1.00 65.40 204 LEU C O 1
ATOM 4128 N N . VAL C 1 190 ? -54.902 -23.307 35.772 1.00 53.39 205 VAL C N 1
ATOM 4129 C CA . VAL C 1 190 ? -55.096 -24.161 34.613 1.00 55.42 205 VAL C CA 1
ATOM 4130 C C . VAL C 1 190 ? -55.827 -25.444 35.022 1.00 54.14 205 VAL C C 1
ATOM 4131 O O . 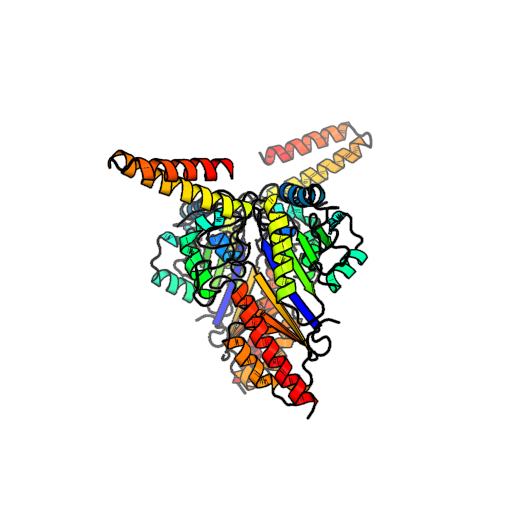VAL C 1 190 ? -55.488 -26.066 36.034 1.00 62.36 205 VAL C O 1
ATOM 4135 N N . VAL C 1 191 ? -56.889 -25.787 34.277 1.00 51.02 206 VAL C N 1
ATOM 4136 C CA . VAL C 1 191 ? -57.662 -26.994 34.505 1.00 54.44 206 VAL C CA 1
ATOM 4137 C C . VAL C 1 191 ? -57.248 -28.017 33.462 1.00 65.76 206 VAL C C 1
ATOM 4138 O O . VAL C 1 191 ? -56.843 -27.676 32.349 1.00 67.80 206 VAL C O 1
ATOM 4142 N N . ARG C 1 192 ? -57.346 -29.297 33.827 1.00 68.28 207 ARG C N 1
ATOM 4143 C CA . ARG C 1 192 ? -57.194 -30.386 32.867 1.00 71.41 207 ARG C CA 1
ATOM 4144 C C . ARG C 1 192 ? -57.751 -31.663 33.465 1.00 73.97 207 ARG C C 1
ATOM 4145 O O . ARG C 1 192 ? -57.018 -32.422 34.100 1.00 81.80 207 ARG C O 1
ATOM 4153 N N . GLY C 1 193 ? -59.034 -31.912 33.283 1.00 71.59 208 GLY C N 1
ATOM 4154 C CA . GLY C 1 193 ? -59.578 -33.177 33.715 1.00 73.60 208 GLY C CA 1
ATOM 4155 C C . GLY C 1 193 ? -59.540 -34.235 32.632 1.00 84.65 208 GLY C C 1
ATOM 4156 O O . GLY C 1 193 ? -60.413 -34.238 31.765 1.00 113.46 208 GLY C O 1
ATOM 4157 N N . GLY C 1 203 ? -64.656 -39.722 35.280 1.00 78.76 218 GLY C N 1
ATOM 4158 C CA . GLY C 1 203 ? -64.792 -38.766 34.199 1.00 76.77 218 GLY C CA 1
ATOM 4159 C C . GLY C 1 203 ? -65.239 -37.384 34.664 1.00 82.04 218 GLY C C 1
ATOM 4160 O O . GLY C 1 203 ? -65.456 -36.486 33.842 1.00 78.48 218 GLY C O 1
ATOM 4161 N N . ASN C 1 204 ? -65.393 -37.213 35.984 1.00 80.34 219 ASN C N 1
ATOM 4162 C CA . ASN C 1 204 ? -65.778 -35.932 36.569 1.00 75.58 219 ASN C CA 1
ATOM 4163 C C . ASN C 1 204 ? -64.654 -35.315 37.385 1.00 76.44 219 ASN C C 1
ATOM 4164 O O . ASN C 1 204 ? -64.902 -34.454 38.241 1.00 71.87 219 ASN C O 1
ATOM 4169 N N . ILE C 1 205 ? -63.422 -35.736 37.130 1.00 74.41 220 ILE C N 1
ATOM 4170 C CA . ILE C 1 205 ? -62.260 -35.303 37.892 1.00 67.59 220 ILE C CA 1
ATOM 4171 C C . ILE C 1 205 ? -61.564 -34.190 37.130 1.00 65.90 220 ILE C C 1
ATOM 4172 O O . ILE C 1 205 ? -61.267 -34.341 35.938 1.00 66.62 220 ILE C O 1
ATOM 4177 N N . PHE C 1 206 ? -61.283 -33.084 37.824 1.00 65.41 221 PHE C N 1
ATOM 4178 C CA . PHE C 1 206 ? -60.528 -31.966 37.271 1.00 63.03 221 PHE C CA 1
ATOM 4179 C C . PHE C 1 206 ? -59.348 -31.634 38.167 1.00 59.25 221 PHE C C 1
ATOM 4180 O O . PHE C 1 206 ? -59.457 -31.664 39.394 1.00 59.34 221 PHE C O 1
ATOM 4188 N N . GLN C 1 207 ? -58.217 -31.314 37.549 1.00 61.83 222 GLN C N 1
ATOM 4189 C CA . GLN C 1 207 ? -57.020 -30.920 38.278 1.00 60.52 222 GLN C CA 1
ATOM 4190 C C . GLN C 1 207 ? -56.690 -29.462 37.986 1.00 62.29 222 GLN C C 1
ATOM 4191 O O . GLN C 1 207 ? -56.555 -29.073 36.820 1.00 67.41 222 GLN C O 1
ATOM 4197 N N . ILE C 1 208 ? -56.500 -28.671 39.037 1.00 55.08 223 ILE C N 1
ATOM 4198 C CA . ILE C 1 208 ? -56.316 -27.232 38.909 1.00 53.70 223 ILE C CA 1
ATOM 4199 C C . ILE C 1 208 ? -54.923 -26.847 39.404 1.00 54.45 223 ILE C C 1
ATOM 4200 O O . ILE C 1 208 ? -54.551 -27.180 40.537 1.00 47.41 223 ILE C O 1
ATOM 4205 N N . SER C 1 209 ? -54.167 -26.128 38.553 1.00 55.87 224 SER C N 1
ATOM 4206 C CA . SER C 1 209 ? -52.771 -25.763 38.794 1.00 53.36 224 SER C CA 1
ATOM 4207 C C . SER C 1 209 ? -52.535 -24.293 38.478 1.00 53.36 224 SER C C 1
ATOM 4208 O O . SER C 1 209 ? -53.278 -23.678 37.711 1.00 52.95 224 SER C O 1
ATOM 4211 N N . ASN C 1 210 ? -51.455 -23.744 39.036 1.00 48.61 225 ASN C N 1
ATOM 4212 C CA . ASN C 1 210 ? -51.053 -22.391 38.673 1.00 51.28 225 ASN C CA 1
ATOM 4213 C C . ASN C 1 210 ? -50.483 -22.398 37.266 1.00 50.54 225 ASN C C 1
ATOM 4214 O O . ASN C 1 210 ? -49.778 -23.327 36.875 1.00 45.30 225 ASN C O 1
ATOM 4219 N N . GLN C 1 211 ? -50.816 -21.363 36.495 1.00 60.61 226 GLN C N 1
ATOM 4220 C CA . GLN C 1 211 ? -50.236 -21.225 35.168 1.00 54.83 226 GLN C CA 1
ATOM 4221 C C . GLN C 1 211 ? -48.773 -20.833 35.261 1.00 52.18 226 GLN C C 1
ATOM 4222 O O . GLN C 1 211 ? -47.907 -21.498 34.691 1.00 58.30 226 GLN C O 1
ATOM 4228 N N . ILE C 1 212 ? -48.474 -19.774 36.000 1.00 52.33 227 ILE C N 1
ATOM 4229 C CA . ILE C 1 212 ? -47.162 -19.155 35.967 1.00 53.61 227 ILE C CA 1
ATOM 4230 C C . ILE C 1 212 ? -46.415 -19.466 37.259 1.00 46.94 227 ILE C C 1
ATOM 4231 O O . ILE C 1 212 ? -46.990 -19.894 38.259 1.00 43.60 227 ILE C O 1
ATOM 4236 N N . THR C 1 213 ? -45.092 -19.269 37.219 1.00 50.70 228 THR C N 1
ATOM 4237 C CA . THR C 1 213 ? -44.220 -19.577 38.351 1.00 49.84 228 THR C CA 1
ATOM 4238 C C . THR C 1 213 ? -43.172 -18.522 38.644 1.00 53.64 228 THR C C 1
ATOM 4239 O O . THR C 1 213 ? -42.327 -18.746 39.525 1.00 49.73 228 THR C O 1
ATOM 4243 N N . LEU C 1 214 ? -43.186 -17.396 37.934 1.00 52.57 229 LEU C N 1
ATOM 4244 C CA . LEU C 1 214 ? -42.140 -16.394 38.083 1.00 53.81 229 LEU C CA 1
ATOM 4245 C C . LEU C 1 214 ? -42.577 -15.160 38.862 1.00 54.68 229 LEU C C 1
ATOM 4246 O O . LEU C 1 214 ? -41.948 -14.824 39.880 1.00 57.79 229 LEU C O 1
ATOM 4251 N N . GLY C 1 215 ? -43.628 -14.472 38.405 1.00 47.99 230 GLY C N 1
ATOM 4252 C CA . GLY C 1 215 ? -43.982 -13.185 38.999 1.00 58.27 230 GLY C CA 1
ATOM 4253 C C . GLY C 1 215 ? -44.277 -13.176 40.498 1.00 54.07 230 GLY C C 1
ATOM 4254 O O . GLY C 1 215 ? -43.979 -12.195 41.191 1.00 50.60 230 GLY C O 1
ATOM 4255 N N . LYS C 1 216 ? -44.839 -14.258 41.022 1.00 57.28 231 LYS C N 1
ATOM 4256 C CA . LYS C 1 216 ? -45.527 -14.290 42.299 1.00 53.62 231 LYS C CA 1
ATOM 4257 C C . LYS C 1 216 ? -44.646 -14.905 43.384 1.00 54.65 231 LYS C C 1
ATOM 4258 O O . LYS C 1 216 ? -43.514 -15.346 43.139 1.00 51.52 231 LYS C O 1
ATOM 4264 N N . SER C 1 217 ? -45.175 -14.909 44.608 1.00 55.88 232 SER C N 1
ATOM 4265 C CA . SER C 1 217 ? -44.599 -15.669 45.705 1.00 52.79 232 SER C CA 1
ATOM 4266 C C . SER C 1 217 ? -45.372 -16.973 45.861 1.00 52.68 232 SER C C 1
ATOM 4267 O O . SER C 1 217 ? -46.544 -17.071 45.478 1.00 53.21 232 SER C O 1
ATOM 4270 N N . GLU C 1 218 ? -44.699 -17.975 46.433 1.00 49.02 233 GLU C N 1
ATOM 4271 C CA . GLU C 1 218 ? -45.339 -19.259 46.697 1.00 52.75 233 GLU C CA 1
ATOM 4272 C C . GLU C 1 218 ? -46.600 -19.075 47.530 1.00 55.12 233 GLU C C 1
ATOM 4273 O O . GLU C 1 218 ? -47.629 -19.722 47.284 1.00 49.64 233 GLU C O 1
ATOM 4279 N N . GLN C 1 219 ? -46.545 -18.183 48.519 1.00 52.59 234 GLN C N 1
ATOM 4280 C CA . GLN C 1 219 ? -47.720 -17.969 49.345 1.00 54.39 234 GLN C CA 1
ATOM 4281 C C . GLN C 1 219 ? -48.879 -17.478 48.506 1.00 55.93 234 GLN C C 1
ATOM 4282 O O . GLN C 1 219 ? -49.997 -17.996 48.607 1.00 56.95 234 GLN C O 1
ATOM 4288 N N . ASP C 1 220 ? -48.634 -16.489 47.657 1.00 56.04 235 ASP C N 1
ATOM 4289 C CA . ASP C 1 220 ? -49.756 -15.993 46.880 1.00 57.55 235 ASP C CA 1
ATOM 4290 C C . ASP C 1 220 ? -50.145 -16.975 45.783 1.00 54.84 235 ASP C C 1
ATOM 4291 O O . ASP C 1 220 ? -51.336 -17.112 45.495 1.00 57.87 235 ASP C O 1
ATOM 4296 N N . ILE C 1 221 ? -49.190 -17.708 45.200 1.00 49.04 236 ILE C N 1
ATOM 4297 C CA . ILE C 1 221 ? -49.576 -18.789 44.294 1.00 51.21 236 ILE C CA 1
ATOM 4298 C C . ILE C 1 221 ? -50.503 -19.759 45.006 1.00 52.32 236 ILE C C 1
ATOM 4299 O O . ILE C 1 221 ? -51.585 -20.091 44.514 1.00 55.43 236 ILE C O 1
ATOM 4304 N N . VAL C 1 222 ? -50.087 -20.237 46.174 1.00 50.14 237 VAL C N 1
ATOM 4305 C CA . VAL C 1 222 ? -50.912 -21.203 46.884 1.00 49.52 237 VAL C CA 1
ATOM 4306 C C . VAL C 1 222 ? -52.202 -20.566 47.379 1.00 53.14 237 VAL C C 1
ATOM 4307 O O . VAL C 1 222 ? -53.275 -21.163 47.258 1.00 55.82 237 VAL C O 1
ATOM 4311 N N . GLU C 1 223 ? -52.131 -19.354 47.945 1.00 53.24 238 GLU C N 1
ATOM 4312 C CA . GLU C 1 223 ? -53.358 -18.691 48.377 1.00 54.38 238 GLU C CA 1
ATOM 4313 C C . GLU C 1 223 ? -54.342 -18.580 47.223 1.00 54.04 238 GLU C C 1
ATOM 4314 O O . GLU C 1 223 ? -55.524 -18.920 47.367 1.00 53.58 238 GLU C O 1
ATOM 4320 N N . ASP C 1 224 ? -53.865 -18.135 46.054 1.00 54.21 239 ASP C N 1
ATOM 4321 C CA . ASP C 1 224 ? -54.781 -17.910 44.939 1.00 55.14 239 ASP C CA 1
ATOM 4322 C C . ASP C 1 224 ? -55.466 -19.207 44.556 1.00 51.89 239 ASP C C 1
ATOM 4323 O O . ASP C 1 224 ? -56.688 -19.250 44.373 1.00 50.72 239 ASP C O 1
ATOM 4328 N N . LEU C 1 225 ? -54.687 -20.287 44.461 1.00 50.47 240 LEU C N 1
ATOM 4329 C CA . LEU C 1 225 ? -55.257 -21.580 44.119 1.00 48.29 240 LEU C CA 1
ATOM 4330 C C . LEU C 1 225 ? -56.186 -22.051 45.218 1.00 52.28 240 LEU C C 1
ATOM 4331 O O . LEU C 1 225 ? -57.311 -22.496 44.954 1.00 51.26 240 LEU C O 1
ATOM 4336 N N . ASN C 1 226 ? -55.729 -21.955 46.464 1.00 55.40 241 ASN C N 1
ATOM 4337 C CA . ASN C 1 226 ? -56.566 -22.363 47.580 1.00 54.27 241 ASN C CA 1
ATOM 4338 C C . ASN C 1 226 ? -57.877 -21.602 47.565 1.00 54.66 241 ASN C C 1
ATOM 4339 O O . ASN C 1 226 ? -58.943 -22.185 47.792 1.00 57.67 241 ASN C O 1
ATOM 4344 N N . SER C 1 227 ? -57.823 -20.307 47.249 1.00 51.55 242 SER C N 1
ATOM 4345 C CA . SER C 1 227 ? -59.035 -19.499 47.255 1.00 48.73 242 SER C CA 1
ATOM 4346 C C . SER C 1 227 ? -60.019 -19.992 46.202 1.00 55.31 242 SER C C 1
ATOM 4347 O O . SER C 1 227 ? -61.202 -20.228 46.496 1.00 53.39 242 SER C O 1
ATOM 4350 N N . VAL C 1 228 ? -59.530 -20.188 44.972 1.00 51.41 243 VAL C N 1
ATOM 4351 C CA . VAL C 1 228 ? -60.387 -20.635 43.883 1.00 49.24 243 VAL C CA 1
ATOM 4352 C C . VAL C 1 228 ? -60.966 -22.015 44.186 1.00 54.36 243 VAL C C 1
ATOM 4353 O O . VAL C 1 228 ? -62.176 -22.247 44.035 1.00 55.04 243 VAL C O 1
ATOM 4357 N N . ALA C 1 229 ? -60.130 -22.944 44.652 1.00 51.90 244 ALA C N 1
ATOM 4358 C CA . ALA C 1 229 ? -60.627 -24.281 44.961 1.00 56.78 244 ALA C CA 1
ATOM 4359 C C . ALA C 1 229 ? -61.711 -24.233 46.032 1.00 60.27 244 ALA C C 1
ATOM 4360 O O . ALA C 1 229 ? -62.736 -24.920 45.927 1.00 61.43 244 ALA C O 1
ATOM 4362 N N . ALA C 1 230 ? -61.509 -23.417 47.072 1.00 60.33 245 ALA C N 1
ATOM 4363 C CA . ALA C 1 230 ? -62.520 -23.328 48.120 1.00 59.02 245 ALA C CA 1
ATOM 4364 C C . ALA C 1 230 ? -63.838 -22.814 47.559 1.00 58.26 245 ALA C C 1
ATOM 4365 O O . ALA C 1 230 ? -64.913 -23.253 47.982 1.00 60.81 245 ALA C O 1
ATOM 4367 N N . GLN C 1 231 ? -63.784 -21.906 46.587 1.00 50.18 246 GLN C N 1
ATOM 4368 C CA . GLN C 1 231 ? -65.032 -21.446 45.994 1.00 61.28 246 GLN C CA 1
ATOM 4369 C C . GLN C 1 231 ? -65.758 -22.567 45.256 1.00 63.18 246 GLN C C 1
ATOM 4370 O O . GLN C 1 231 ? -66.989 -22.669 45.343 1.00 64.94 246 GLN C O 1
ATOM 4376 N N . LEU C 1 232 ? -65.019 -23.425 44.540 1.00 57.70 247 LEU C N 1
ATOM 4377 C CA . LEU C 1 232 ? -65.658 -24.543 43.845 1.00 61.55 247 LEU C CA 1
ATOM 4378 C C . LEU C 1 232 ? -66.271 -25.543 44.815 1.00 65.31 247 LEU C C 1
ATOM 4379 O O . LEU C 1 232 ? -67.341 -26.102 44.542 1.00 65.41 247 LEU C O 1
ATOM 4384 N N . ILE C 1 233 ? -65.610 -25.788 45.944 1.00 65.67 248 ILE C N 1
ATOM 4385 C CA . ILE C 1 233 ? -66.202 -26.631 46.978 1.00 67.49 248 ILE C CA 1
ATOM 4386 C C . ILE C 1 233 ? -67.594 -26.133 47.331 1.00 69.34 248 ILE C C 1
ATOM 4387 O O . ILE C 1 233 ? -68.563 -26.902 47.321 1.00 74.98 248 ILE C O 1
ATOM 4392 N N . GLU C 1 234 ? -67.719 -24.829 47.608 1.00 68.33 249 GLU C N 1
ATOM 4393 C CA . GLU C 1 234 ? -69.003 -24.264 48.017 1.00 76.46 249 GLU C CA 1
ATOM 4394 C C . GLU C 1 234 ? -70.085 -24.511 46.969 1.00 75.90 249 GLU C C 1
ATOM 4395 O O . GLU C 1 234 ? -71.214 -24.893 47.306 1.00 77.90 249 GLU C O 1
ATOM 4401 N N . GLN C 1 235 ? -69.755 -24.315 45.693 1.00 71.42 250 GLN C N 1
ATOM 4402 C CA . GLN C 1 235 ? -70.755 -24.471 44.641 1.00 78.09 250 GLN C CA 1
ATOM 4403 C C . GLN C 1 235 ? -71.142 -25.927 44.438 1.00 75.28 250 GLN C C 1
ATOM 4404 O O . GLN C 1 235 ? -72.293 -26.227 44.101 1.00 77.99 250 GLN C O 1
ATOM 4410 N N . GLU C 1 236 ? -70.185 -26.835 44.592 1.00 70.46 251 GLU C N 1
ATOM 4411 C CA . GLU C 1 236 ? -70.463 -28.251 44.404 1.00 73.60 251 GLU C CA 1
ATOM 4412 C C . GLU C 1 236 ? -71.379 -28.770 45.497 1.00 77.58 251 GLU C C 1
ATOM 4413 O O . GLU C 1 236 ? -72.375 -29.445 45.218 1.00 77.20 251 GLU C O 1
ATOM 4419 N N . ARG C 1 237 ? -71.083 -28.420 46.748 1.00 78.72 252 ARG C N 1
ATOM 4420 C CA . ARG C 1 237 ? -71.934 -28.828 47.852 1.00 73.38 252 ARG C CA 1
ATOM 4421 C C . ARG C 1 237 ? -73.340 -28.262 47.700 1.00 81.81 252 ARG C C 1
ATOM 4422 O O . ARG C 1 237 ? -74.319 -28.956 47.989 1.00 91.47 252 ARG C O 1
ATOM 4430 N N . SER C 1 238 ? -73.463 -27.019 47.208 1.00 80.12 253 SER C N 1
ATOM 4431 C CA . SER C 1 238 ? -74.783 -26.413 47.017 1.00 83.50 253 SER C CA 1
ATOM 4432 C C . SER C 1 238 ? -75.556 -27.081 45.887 1.00 87.01 253 SER C C 1
ATOM 4433 O O . SER C 1 238 ? -76.776 -27.270 45.988 1.00 89.02 253 SER C O 1
ATOM 4436 N N . ALA C 1 239 ? -74.874 -27.418 44.791 1.00 82.68 254 ALA C N 1
ATOM 4437 C CA . ALA C 1 239 ? -75.546 -28.111 43.702 1.00 78.42 254 ALA C CA 1
ATOM 4438 C C . ALA C 1 239 ? -75.917 -29.536 44.086 1.00 88.26 254 ALA C C 1
ATOM 4439 O O . ALA C 1 239 ? -76.880 -30.089 43.539 1.00 94.07 254 ALA C O 1
ATOM 4441 N N . ARG C 1 240 ? -75.177 -30.142 45.024 1.00 86.87 255 ARG C N 1
ATOM 4442 C CA . ARG C 1 240 ? -75.484 -31.503 45.462 1.00 88.51 255 ARG C CA 1
ATOM 4443 C C . ARG C 1 240 ? -76.748 -31.542 46.311 1.00 94.65 255 ARG C C 1
ATOM 4444 O O . ARG C 1 240 ? -77.671 -32.318 46.024 1.00 98.51 255 ARG C O 1
ATOM 4452 N N . GLU C 1 241 ? -76.793 -30.725 47.377 1.00 95.13 256 GLU C N 1
ATOM 4453 C CA . GLU C 1 241 ? -77.973 -30.652 48.239 1.00 98.13 256 GLU C CA 1
ATOM 4454 C C . GLU C 1 241 ? -79.250 -30.487 47.419 1.00 107.31 256 GLU C C 1
ATOM 4455 O O . GLU C 1 241 ? -80.261 -31.152 47.687 1.00 112.24 256 GLU C O 1
ATOM 4461 N N . ALA C 1 242 ? -79.221 -29.610 46.415 1.00 99.83 257 ALA C N 1
ATOM 4462 C CA . ALA C 1 242 ? -80.347 -29.461 45.503 1.00 98.42 257 ALA C CA 1
ATOM 4463 C C . ALA C 1 242 ? -80.613 -30.774 44.762 1.00 97.92 257 ALA C C 1
ATOM 4464 O O . ALA C 1 242 ? -81.729 -31.021 44.300 1.00 96.36 257 ALA C O 1
ATOM 4466 N N . GLN D 2 79 ? -25.413 -10.939 20.750 1.00 93.70 77 GLN D N 1
ATOM 4467 C CA . GLN D 2 79 ? -25.152 -12.260 21.335 1.00 101.12 77 GLN D CA 1
ATOM 4468 C C . GLN D 2 79 ? -23.968 -12.995 20.666 1.00 102.67 77 GLN D C 1
ATOM 4469 O O . GLN D 2 79 ? -22.806 -12.579 20.816 1.00 94.98 77 GLN D O 1
ATOM 4475 N N . ILE D 2 80 ? -24.299 -14.065 19.920 1.00 104.63 78 ILE D N 1
ATOM 4476 C CA . ILE D 2 80 ? -23.374 -15.014 19.294 1.00 96.39 78 ILE D CA 1
ATOM 4477 C C . ILE D 2 80 ? -22.436 -15.551 20.362 1.00 95.50 78 ILE D C 1
ATOM 4478 O O . ILE D 2 80 ? -21.218 -15.328 20.319 1.00 95.73 78 ILE D O 1
ATOM 4483 N N . SER D 2 81 ? -23.006 -16.253 21.329 1.00 83.88 79 SER D N 1
ATOM 4484 C CA . SER D 2 81 ? -22.254 -16.804 22.436 1.00 85.14 79 SER D CA 1
ATOM 4485 C C . SER D 2 81 ? -22.693 -18.242 22.662 1.00 74.52 79 SER D C 1
ATOM 4486 O O . SER D 2 81 ? -23.714 -18.685 22.139 1.00 75.54 79 SER D O 1
ATOM 4489 N N . ALA D 2 82 ? -21.897 -18.974 23.432 1.00 65.79 80 ALA D N 1
ATOM 4490 C CA . ALA D 2 82 ? -22.244 -20.310 23.893 1.00 65.92 80 ALA D CA 1
ATOM 4491 C C . ALA D 2 82 ? -21.945 -20.388 25.383 1.00 65.81 80 ALA D C 1
ATOM 4492 O O . ALA D 2 82 ? -20.970 -19.801 25.860 1.00 64.95 80 ALA D O 1
ATOM 4494 N N . CYS D 2 83 ? -22.795 -21.096 26.121 1.00 63.63 81 CYS D N 1
ATOM 4495 C CA . CYS D 2 83 ? -22.566 -21.248 27.549 1.00 61.54 81 CYS D CA 1
ATOM 4496 C C . CYS D 2 83 ? -21.172 -21.825 27.793 1.00 60.88 81 CYS D C 1
ATOM 4497 O O . CYS D 2 83 ? -20.822 -22.858 27.200 1.00 64.58 81 CYS D O 1
ATOM 4500 N N . PRO D 2 84 ? -20.349 -21.185 28.622 1.00 63.03 82 PRO D N 1
ATOM 4501 C CA . PRO D 2 84 ? -19.023 -21.752 28.926 1.00 59.08 82 PRO D CA 1
ATOM 4502 C C . PRO D 2 84 ? -19.067 -23.084 29.662 1.00 65.92 82 PRO D C 1
ATOM 4503 O O . PRO D 2 84 ? -18.078 -23.821 29.605 1.00 67.32 82 PRO D O 1
ATOM 4507 N N . LYS D 2 85 ? -20.172 -23.429 30.331 1.00 66.16 83 LYS D N 1
ATOM 4508 C CA . LYS D 2 85 ? -20.283 -24.724 30.997 1.00 61.20 83 LYS D CA 1
ATOM 4509 C C . LYS D 2 85 ? -21.096 -25.745 30.206 1.00 64.60 83 LYS D C 1
ATOM 4510 O O . LYS D 2 85 ? -20.621 -26.862 30.013 1.00 62.20 83 LYS D O 1
ATOM 4516 N N . CYS D 2 86 ? -22.325 -25.416 29.773 1.00 65.71 84 CYS D N 1
ATOM 4517 C CA . CYS D 2 86 ? -23.083 -26.377 28.976 1.00 56.81 84 CYS D CA 1
ATOM 4518 C C . CYS D 2 86 ? -22.404 -26.627 27.641 1.00 67.04 84 CYS D C 1
ATOM 4519 O O . CYS D 2 86 ? -22.507 -27.732 27.079 1.00 63.41 84 CYS D O 1
ATOM 4522 N N . GLY D 2 87 ? -21.730 -25.601 27.108 1.00 64.97 85 GLY D N 1
ATOM 4523 C CA . GLY D 2 87 ? -21.454 -25.504 25.692 1.00 57.20 85 GLY D CA 1
ATOM 4524 C C . GLY D 2 87 ? -22.662 -25.180 24.838 1.00 62.19 85 GLY D C 1
ATOM 4525 O O . GLY D 2 87 ? -22.506 -24.966 23.627 1.00 66.67 85 GLY D O 1
ATOM 4526 N N . MET D 2 88 ? -23.860 -25.155 25.417 1.00 61.01 86 MET D N 1
ATOM 4527 C CA . MET D 2 88 ? -25.054 -24.814 24.662 1.00 60.51 86 MET D CA 1
ATOM 4528 C C . MET D 2 88 ? -24.939 -23.436 24.043 1.00 61.45 86 MET D C 1
ATOM 4529 O O . MET D 2 88 ? -24.509 -22.477 24.689 1.00 61.29 86 MET D O 1
ATOM 4534 N N . THR D 2 89 ? -25.383 -23.338 22.803 1.00 60.39 87 THR D N 1
ATOM 4535 C CA . THR D 2 89 ? -25.537 -22.079 22.095 1.00 63.18 87 THR D CA 1
ATOM 4536 C C . THR D 2 89 ? -27.008 -21.682 22.084 1.00 62.68 87 THR D C 1
ATOM 4537 O O . THR D 2 89 ? -27.894 -22.534 22.195 1.00 64.05 87 THR D O 1
ATOM 4541 N N . PHE D 2 90 ? -27.271 -20.377 21.931 1.00 60.36 88 PHE D N 1
ATOM 4542 C CA . PHE D 2 90 ? -28.661 -19.926 22.003 1.00 61.11 88 PHE D CA 1
ATOM 4543 C C . PHE D 2 90 ? -29.545 -20.591 20.950 1.00 61.98 88 PHE D C 1
ATOM 4544 O O . PHE D 2 90 ? -30.727 -20.861 21.203 1.00 56.72 88 PHE D O 1
ATOM 4552 N N . GLN D 2 91 ? -29.007 -20.840 19.754 1.00 64.86 89 GLN D N 1
ATOM 4553 C CA . GLN D 2 91 ? -29.823 -21.450 18.702 1.00 71.35 89 GLN D CA 1
ATOM 4554 C C . GLN D 2 91 ? -30.133 -22.893 19.050 1.00 59.70 89 GLN D C 1
ATOM 4555 O O . GLN D 2 91 ? -31.252 -23.368 18.831 1.00 58.30 89 GLN D O 1
ATOM 4561 N N . GLN D 2 92 ? -29.158 -23.593 19.619 1.00 58.27 90 GLN D N 1
ATOM 4562 C CA . GLN D 2 92 ? -29.445 -24.866 20.256 1.00 54.78 90 GLN D CA 1
ATOM 4563 C C . GLN D 2 92 ? -30.561 -24.718 21.279 1.00 59.32 90 GLN D C 1
ATOM 4564 O O . GLN D 2 92 ? -31.485 -25.539 21.326 1.00 55.40 90 GLN D O 1
ATOM 4570 N N . PHE D 2 93 ? -30.521 -23.650 22.082 1.00 60.91 91 PHE D N 1
ATOM 4571 C CA . PHE D 2 93 ? -31.564 -23.487 23.083 1.00 61.90 91 PHE D CA 1
ATOM 4572 C C . PHE D 2 93 ? -32.917 -23.309 22.421 1.00 57.32 91 PHE D C 1
ATOM 4573 O O . PHE D 2 93 ? -33.911 -23.902 22.853 1.00 58.16 91 PHE D O 1
ATOM 4581 N N . ARG D 2 94 ? -32.978 -22.495 21.363 1.00 66.34 92 ARG D N 1
ATOM 4582 C CA . ARG D 2 94 ? -34.265 -22.270 20.704 1.00 69.67 92 ARG D CA 1
ATOM 4583 C C . ARG D 2 94 ? -34.833 -23.565 20.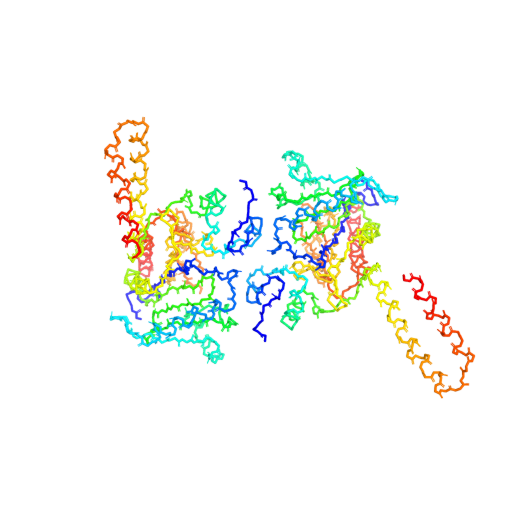149 1.00 60.02 92 ARG D C 1
ATOM 4584 O O . ARG D 2 94 ? -36.049 -23.681 19.970 1.00 52.49 92 ARG D O 1
ATOM 4592 N N . LYS D 2 95 ? -33.977 -24.554 19.902 1.00 60.20 93 LYS D N 1
ATOM 4593 C CA . LYS D 2 95 ? -34.434 -25.815 19.337 1.00 60.10 93 LYS D CA 1
ATOM 4594 C C . LYS D 2 95 ? -34.985 -26.731 20.424 1.00 63.37 93 LYS D C 1
ATOM 4595 O O . LYS D 2 95 ? -36.094 -27.269 20.304 1.00 57.35 93 LYS D O 1
ATOM 4601 N N . ILE D 2 96 ? -34.220 -26.883 21.505 1.00 65.57 94 ILE D N 1
ATOM 4602 C CA . ILE D 2 96 ? -34.478 -27.889 22.526 1.00 56.70 94 ILE D CA 1
ATOM 4603 C C . ILE D 2 96 ? -35.509 -27.398 23.534 1.00 60.14 94 ILE D C 1
ATOM 4604 O O . ILE D 2 96 ? -36.301 -28.198 24.059 1.00 65.30 94 ILE D O 1
ATOM 4609 N N . GLY D 2 97 ? -35.536 -26.092 23.806 1.00 56.84 95 GLY D N 1
ATOM 4610 C CA . GLY D 2 97 ? -36.440 -25.515 24.783 1.00 58.64 95 GLY D CA 1
ATOM 4611 C C . GLY D 2 97 ? -36.053 -25.742 26.224 1.00 58.80 95 GLY D C 1
ATOM 4612 O O . GLY D 2 97 ? -36.825 -25.379 27.124 1.00 60.45 95 GLY D O 1
ATOM 4613 N N . ARG D 2 98 ? -34.892 -26.340 26.469 1.00 59.58 96 ARG D N 1
ATOM 4614 C CA . ARG D 2 98 ? -34.450 -26.711 27.800 1.00 55.47 96 ARG D CA 1
ATOM 4615 C C . ARG D 2 98 ? -33.023 -26.218 27.993 1.00 47.49 96 ARG D C 1
ATOM 4616 O O . ARG D 2 98 ? -32.202 -26.316 27.088 1.00 55.75 96 ARG D O 1
ATOM 4624 N N . PHE D 2 99 ? -32.729 -25.682 29.163 1.00 49.57 97 PHE D N 1
ATOM 4625 C CA . PHE D 2 99 ? -31.394 -25.166 29.462 1.00 48.88 97 PHE D CA 1
ATOM 4626 C C . PHE D 2 99 ? -30.427 -26.288 29.831 1.00 47.69 97 PHE D C 1
ATOM 4627 O O . PHE D 2 99 ? -30.819 -27.326 30.375 1.00 46.82 97 PHE D O 1
ATOM 4635 N N . GLY D 2 100 ? -29.147 -26.061 29.539 1.00 49.81 98 GLY D N 1
ATOM 4636 C CA . GLY D 2 100 ? -28.105 -27.018 29.851 1.00 43.74 98 GLY D CA 1
ATOM 4637 C C . GLY D 2 100 ? -27.582 -26.925 31.274 1.00 45.37 98 GLY D C 1
ATOM 4638 O O . GLY D 2 100 ? -27.168 -27.935 31.853 1.00 48.50 98 GLY D O 1
ATOM 4639 N N . CYS D 2 101 ? -27.594 -25.737 31.869 1.00 43.07 99 CYS D N 1
ATOM 4640 C CA . CYS D 2 101 ? -26.993 -25.609 33.190 1.00 45.91 99 CYS D CA 1
ATOM 4641 C C . CYS D 2 101 ? -27.207 -24.211 33.764 1.00 51.46 99 CYS D C 1
ATOM 4642 O O . CYS D 2 101 ? -27.752 -23.314 33.116 1.00 51.98 99 CYS D O 1
ATOM 4645 N N . SER D 2 102 ? -26.780 -24.056 35.019 1.00 56.30 100 SER D N 1
ATOM 4646 C CA . SER D 2 102 ? -26.907 -22.802 35.744 1.00 51.23 100 SER D CA 1
ATOM 4647 C C . SER D 2 102 ? -26.393 -21.647 34.911 1.00 53.00 100 SER D C 1
ATOM 4648 O O . SER D 2 102 ? -27.136 -20.729 34.553 1.00 54.64 100 SER D O 1
ATOM 4651 N N . GLU D 2 103 ? -25.098 -21.715 34.587 1.00 61.58 101 GLU D N 1
ATOM 4652 C CA . GLU D 2 103 ? -24.384 -20.724 33.774 1.00 58.82 101 GLU D CA 1
ATOM 4653 C C . GLU D 2 103 ? -25.122 -20.379 32.485 1.00 57.71 101 GLU D C 1
ATOM 4654 O O . GLU D 2 103 ? -25.015 -19.250 32.012 1.00 64.12 101 GLU D O 1
ATOM 4660 N N . CYS D 2 104 ? -25.919 -21.281 31.945 1.00 58.46 102 CYS D N 1
ATOM 4661 C CA . CYS D 2 104 ? -26.567 -21.023 30.666 1.00 61.79 102 CYS D CA 1
ATOM 4662 C C . CYS D 2 104 ? -27.695 -19.977 30.791 1.00 54.89 102 CYS D C 1
ATOM 4663 O O . CYS D 2 104 ? -28.145 -19.453 29.765 1.00 55.80 102 CYS D O 1
ATOM 4666 N N . TYR D 2 105 ? -28.050 -19.547 32.019 1.00 55.93 103 TYR D N 1
ATOM 4667 C CA . TYR D 2 105 ? -29.037 -18.475 32.253 1.00 55.95 103 TYR D CA 1
ATOM 4668 C C . TYR D 2 105 ? -28.451 -17.072 32.219 1.00 55.96 103 TYR D C 1
ATOM 4669 O O . TYR D 2 105 ? -29.198 -16.121 31.945 1.00 56.51 103 TYR D O 1
ATOM 4678 N N . LYS D 2 106 ? -27.169 -16.893 32.582 1.00 54.83 104 LYS D N 1
ATOM 4679 C CA . LYS D 2 106 ? -26.498 -15.618 32.306 1.00 61.64 104 LYS D CA 1
ATOM 4680 C C . LYS D 2 106 ? -25.784 -15.584 30.970 1.00 64.00 104 LYS D C 1
ATOM 4681 O O . LYS D 2 106 ? -25.291 -14.527 30.584 1.00 65.79 104 LYS D O 1
ATOM 4687 N N . THR D 2 107 ? -25.762 -16.673 30.227 1.00 64.73 105 THR D N 1
ATOM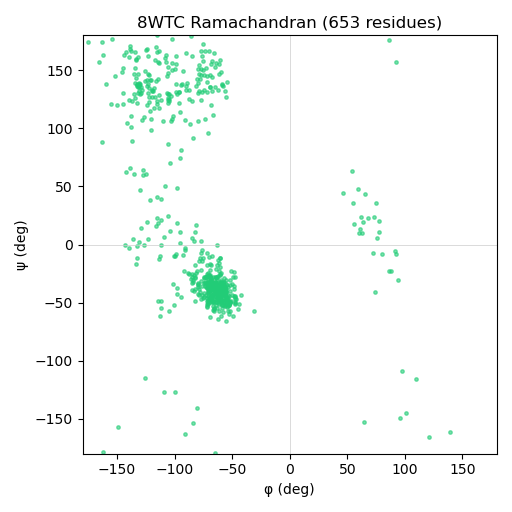 4688 C CA . THR D 2 107 ? -25.268 -16.570 28.874 1.00 55.79 105 THR D CA 1
ATOM 4689 C C . THR D 2 107 ? -26.333 -16.058 27.922 1.00 57.81 105 THR D C 1
ATOM 4690 O O . THR D 2 107 ? -26.003 -15.395 26.941 1.00 63.15 105 THR D O 1
ATOM 4694 N N . PHE D 2 108 ? -27.607 -16.300 28.199 1.00 58.86 106 PHE D N 1
ATOM 4695 C CA . PHE D 2 108 ? -28.655 -15.840 27.299 1.00 60.56 106 PHE D CA 1
ATOM 4696 C C . PHE D 2 108 ? -29.563 -14.806 27.951 1.00 64.88 106 PHE D C 1
ATOM 4697 O O . PHE D 2 108 ? -30.645 -14.511 27.416 1.00 63.37 106 PHE D O 1
ATOM 4705 N N . HIS D 2 109 ? -29.116 -14.226 29.072 1.00 63.06 107 HIS D N 1
ATOM 4706 C CA . HIS D 2 109 ? -29.900 -13.262 29.838 1.00 61.51 107 HIS D CA 1
ATOM 4707 C C . HIS D 2 109 ? -30.843 -12.412 28.992 1.00 59.38 107 HIS D C 1
ATOM 4708 O O . HIS D 2 109 ? -32.053 -12.378 29.234 1.00 56.51 107 HIS D O 1
ATOM 4715 N N . SER D 2 110 ? -30.301 -11.705 28.002 1.00 61.44 108 SER D N 1
ATOM 4716 C CA . SER D 2 110 ? -31.137 -10.796 27.226 1.00 62.60 108 SER D CA 1
ATOM 4717 C C . SER D 2 110 ? -32.203 -11.547 26.436 1.00 65.96 108 SER D C 1
ATOM 4718 O O . SER D 2 110 ? -33.369 -11.128 26.407 1.00 66.50 108 SER D O 1
ATOM 4721 N N . ASN D 2 111 ? -31.827 -12.662 25.792 1.00 65.50 109 ASN D N 1
ATOM 4722 C CA . ASN D 2 111 ? -32.769 -13.381 24.935 1.00 61.79 109 ASN D CA 1
ATOM 4723 C C . ASN D 2 111 ? -33.871 -14.059 25.736 1.00 61.28 109 ASN D C 1
ATOM 4724 O O . ASN D 2 111 ? -34.992 -14.225 25.240 1.00 62.60 109 ASN D O 1
ATOM 4729 N N . ILE D 2 112 ? -33.549 -14.506 26.946 1.00 61.32 110 ILE D N 1
ATOM 4730 C CA . ILE D 2 112 ? -34.514 -15.194 27.801 1.00 64.79 110 ILE D CA 1
ATOM 4731 C C . ILE D 2 112 ? -35.647 -14.259 28.234 1.00 61.85 110 ILE D C 1
ATOM 4732 O O . ILE D 2 112 ? -36.818 -14.665 28.297 1.00 57.70 110 ILE D O 1
ATOM 4737 N N . THR D 2 113 ? -35.321 -13.007 28.547 1.00 55.92 111 THR D N 1
ATOM 4738 C CA . THR D 2 113 ? -36.325 -12.092 29.076 1.00 57.85 111 THR D CA 1
ATOM 4739 C C . THR D 2 113 ? -37.602 -12.034 28.241 1.00 58.80 111 THR D C 1
ATOM 4740 O O . THR D 2 113 ? -38.691 -12.079 28.836 1.00 59.89 111 THR D O 1
ATOM 4744 N N . PRO D 2 114 ? -37.564 -11.976 26.905 1.00 58.36 112 PRO D N 1
ATOM 4745 C CA . PRO D 2 114 ? -38.813 -12.114 26.138 1.00 52.26 112 PRO D CA 1
ATOM 4746 C C . PRO D 2 114 ? -39.535 -13.427 26.351 1.00 56.86 112 PRO D C 1
ATOM 4747 O O . PRO D 2 114 ? -40.771 -13.428 26.382 1.00 60.40 112 PRO D O 1
ATOM 4751 N N . ILE D 2 115 ? -38.809 -14.543 26.494 1.00 58.04 113 ILE D N 1
ATOM 4752 C CA . ILE D 2 115 ? -39.448 -15.854 26.646 1.00 55.70 113 ILE D CA 1
ATOM 4753 C C . ILE D 2 115 ? -40.178 -15.930 27.978 1.00 56.66 113 ILE D C 1
ATOM 4754 O O . ILE D 2 115 ? -41.334 -16.369 28.057 1.00 53.73 113 ILE D O 1
ATOM 4759 N N . LEU D 2 116 ? -39.496 -15.497 29.042 1.00 58.76 114 LEU D N 1
ATOM 4760 C CA . LEU D 2 116 ? -40.082 -15.414 30.372 1.00 54.18 114 LEU D CA 1
ATOM 4761 C C . LEU D 2 116 ? -41.311 -14.516 30.390 1.00 58.43 114 LEU D C 1
ATOM 4762 O O . LEU D 2 116 ? -42.306 -14.840 31.047 1.00 64.53 114 LEU D O 1
ATOM 4767 N N . ARG D 2 117 ? -41.263 -13.378 29.688 1.00 59.12 115 ARG D N 1
ATOM 4768 C CA . ARG D 2 117 ? -42.448 -12.523 29.581 1.00 60.33 115 ARG D CA 1
ATOM 4769 C C . ARG D 2 117 ? -43.615 -13.276 28.957 1.00 55.94 115 ARG D C 1
ATOM 4770 O O . ARG D 2 117 ? -44.759 -13.155 29.407 1.00 60.31 115 ARG D O 1
ATOM 4778 N N . LYS D 2 118 ? -43.349 -14.070 27.929 1.00 50.43 116 LYS D N 1
ATOM 4779 C CA . LYS D 2 118 ? -44.457 -14.713 27.234 1.00 63.07 116 LYS D CA 1
ATOM 4780 C C . LYS D 2 118 ? -45.068 -15.823 28.076 1.00 64.49 116 LYS D C 1
ATOM 4781 O O . LYS D 2 118 ? -46.288 -16.036 28.055 1.00 69.63 116 LYS D O 1
ATOM 4787 N N . VAL D 2 119 ? -44.233 -16.545 28.818 1.00 62.53 117 VAL D N 1
ATOM 4788 C CA . VAL D 2 119 ? -44.696 -17.729 29.527 1.00 62.74 117 VAL D CA 1
ATOM 4789 C C . VAL D 2 119 ? -45.364 -17.351 30.847 1.00 62.23 117 VAL D C 1
ATOM 4790 O O . VAL D 2 119 ? -46.373 -17.943 31.237 1.00 64.52 117 VAL D O 1
ATOM 4794 N N . HIS D 2 120 ? -44.834 -16.350 31.542 1.00 57.92 118 HIS D N 1
ATOM 4795 C CA . HIS D 2 120 ? -45.291 -16.029 32.889 1.00 61.22 118 HIS D CA 1
ATOM 4796 C C . HIS D 2 120 ? -46.088 -14.735 32.956 1.00 62.53 118 HIS D C 1
ATOM 4797 O O . HIS D 2 120 ? -45.791 -13.877 33.800 1.00 58.17 118 HIS D O 1
ATOM 4804 N N . SER D 2 121 ? -47.090 -14.592 32.083 1.00 61.82 119 SER D N 1
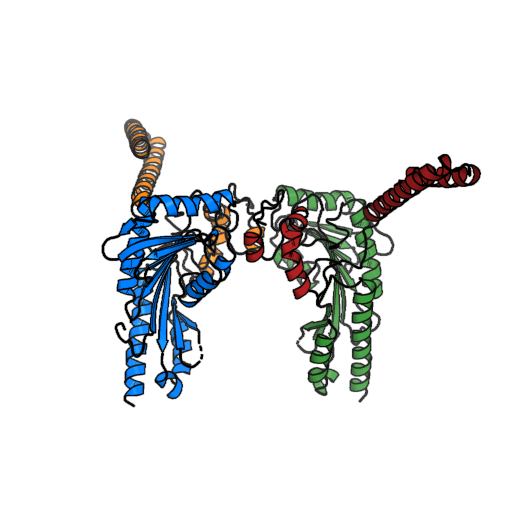ATOM 4805 C CA . SER D 2 121 ? -48.042 -13.483 32.155 1.00 61.51 119 SER D CA 1
ATOM 4806 C C . SER D 2 121 ? -47.336 -12.141 32.376 1.00 62.88 119 SER D C 1
ATOM 4807 O O . SER D 2 121 ? -47.734 -11.341 33.227 1.00 65.44 119 SER D O 1
ATOM 4810 N N . GLY D 2 122 ? -46.243 -11.920 31.642 1.00 62.05 120 GLY D N 1
ATOM 4811 C CA . GLY D 2 122 ? -45.556 -10.645 31.619 1.00 61.99 120 GLY D CA 1
ATOM 4812 C C . GLY D 2 122 ? -44.440 -10.458 32.628 1.00 63.96 120 GLY D C 1
ATOM 4813 O O . GLY D 2 122 ? -43.741 -9.436 32.566 1.00 67.05 120 GLY D O 1
ATOM 4814 N N . ASN D 2 123 ? -44.229 -11.404 33.532 1.00 62.46 121 ASN D N 1
ATOM 4815 C CA . ASN D 2 123 ? -43.273 -11.235 34.620 1.00 64.69 121 ASN D CA 1
ATOM 4816 C C . ASN D 2 123 ? -41.893 -11.780 34.247 1.00 59.79 121 ASN D C 1
ATOM 4817 O O . ASN D 2 123 ? -41.762 -12.702 33.437 1.00 65.95 121 ASN D O 1
ATOM 4822 N N . THR D 2 124 ? -40.850 -11.168 34.819 1.00 54.17 122 THR D N 1
ATOM 4823 C CA . THR D 2 124 ? -39.481 -11.567 34.525 1.00 53.55 122 THR D CA 1
ATOM 4824 C C . THR D 2 124 ? -38.569 -11.579 35.742 1.00 54.41 122 THR D C 1
ATOM 4825 O O . THR D 2 124 ? -37.403 -11.964 35.618 1.00 54.59 122 THR D O 1
ATOM 4829 N N . VAL D 2 125 ? -39.048 -11.183 36.902 1.00 53.78 123 VAL D N 1
ATOM 4830 C CA . VAL D 2 125 ? -38.217 -11.168 38.090 1.00 56.82 123 VAL D CA 1
ATOM 4831 C C . VAL D 2 125 ? -38.867 -12.013 39.167 1.00 57.29 123 VAL D C 1
ATOM 4832 O O . VAL D 2 125 ? -40.093 -12.048 39.311 1.00 55.95 123 VAL D O 1
ATOM 4836 N N . HIS D 2 126 ? -38.019 -12.646 39.964 1.00 59.67 124 HIS D N 1
ATOM 4837 C CA . HIS D 2 126 ? -38.472 -13.492 41.055 1.00 59.54 124 HIS D CA 1
ATOM 4838 C C . HIS D 2 126 ? -38.938 -12.643 42.233 1.00 55.04 124 HIS D C 1
ATOM 4839 O O . HIS D 2 126 ? -38.244 -11.710 42.650 1.00 60.58 124 HIS D O 1
ATOM 4846 N N . ALA D 2 127 ? -40.122 -12.953 42.755 1.00 50.18 125 ALA D N 1
ATOM 4847 C CA . ALA D 2 127 ? -40.631 -12.335 43.982 1.00 46.80 125 ALA D CA 1
ATOM 4848 C C . ALA D 2 127 ? -41.044 -13.451 44.943 1.00 58.84 125 ALA D C 1
ATOM 4849 O O . ALA D 2 127 ? -42.202 -13.560 45.360 1.00 66.23 125 ALA D O 1
ATOM 4851 N N . GLY D 2 128 ? -40.090 -14.297 45.300 1.00 59.49 126 GLY D N 1
ATOM 4852 C CA . GLY D 2 128 ? -40.411 -15.475 46.074 1.00 51.33 126 GLY D CA 1
ATOM 4853 C C . GLY D 2 128 ? -39.270 -15.882 46.977 1.00 56.84 126 GLY D C 1
ATOM 4854 O O . GLY D 2 128 ? -38.404 -15.072 47.315 1.00 59.55 126 GLY D O 1
ATOM 4855 N N . LYS D 2 129 ? -39.267 -17.160 47.344 1.00 51.93 127 LYS D N 1
ATOM 4856 C CA . LYS D 2 129 ? -38.365 -17.662 48.370 1.00 48.11 127 LYS D CA 1
ATOM 4857 C C . LYS D 2 129 ? -36.900 -17.486 47.981 1.00 52.25 127 LYS D C 1
ATOM 4858 O O . LYS D 2 129 ? -36.543 -17.367 46.810 1.00 59.51 127 LYS D O 1
ATOM 4864 N N . ILE D 2 130 ? -36.052 -17.421 49.001 1.00 57.03 128 ILE D N 1
ATOM 4865 C CA . ILE D 2 130 ? -34.602 -17.413 48.852 1.00 50.50 128 ILE D CA 1
ATOM 4866 C C . ILE D 2 130 ? -34.085 -18.572 49.697 1.00 50.21 128 ILE D C 1
ATOM 4867 O O . ILE D 2 130 ? -34.586 -18.773 50.814 1.00 57.15 128 ILE D O 1
ATOM 4872 N N . PRO D 2 131 ? -33.133 -19.384 49.227 1.00 50.68 129 PRO D N 1
ATOM 4873 C CA . PRO D 2 131 ? -32.652 -20.482 50.073 1.00 55.97 129 PRO D CA 1
ATOM 4874 C C . PRO D 2 131 ? -32.079 -19.952 51.372 1.00 56.15 129 PRO D C 1
ATOM 4875 O O . PRO D 2 131 ? -31.375 -18.942 51.384 1.00 58.62 129 PRO D O 1
ATOM 4879 N N . LYS D 2 132 ? -32.407 -20.628 52.475 1.00 54.90 130 LYS D N 1
ATOM 4880 C CA . LYS D 2 132 ? -31.857 -20.250 53.774 1.00 57.96 130 LYS D CA 1
ATOM 4881 C C . LYS D 2 132 ? -30.330 -20.214 53.811 1.00 59.65 130 LYS D C 1
ATOM 4882 O O . LYS D 2 132 ? -29.730 -19.147 53.990 1.00 70.31 130 LYS D O 1
ATOM 4888 N N . ARG D 2 133 ? -29.684 -21.365 53.655 1.00 55.02 131 ARG D N 1
ATOM 4889 C CA . ARG D 2 133 ? -28.259 -21.432 53.964 1.00 60.53 131 ARG D CA 1
ATOM 4890 C C . ARG D 2 133 ? -27.423 -20.497 53.091 1.00 65.46 131 ARG D C 1
ATOM 4891 O O . ARG D 2 133 ? -26.386 -19.997 53.535 1.00 72.38 131 ARG D O 1
ATOM 4899 N N . ILE D 2 134 ? -27.827 -20.266 51.846 1.00 62.70 132 ILE D N 1
ATOM 4900 C CA . ILE D 2 134 ? -27.054 -19.412 50.957 1.00 63.31 132 ILE D CA 1
ATOM 4901 C C . ILE D 2 134 ? -27.656 -18.020 50.843 1.00 62.35 132 ILE D C 1
ATOM 4902 O O . ILE D 2 134 ? -26.925 -17.037 50.726 1.00 62.82 132 ILE D O 1
ATOM 4907 N N . GLY D 2 135 ? -28.978 -17.907 50.892 1.00 60.26 133 GLY D N 1
ATOM 4908 C CA . GLY D 2 135 ? -29.572 -16.591 51.020 1.00 58.42 133 GLY D CA 1
ATOM 4909 C C . GLY D 2 135 ? -29.205 -15.927 52.331 1.00 67.55 133 GLY D C 1
ATOM 4910 O O . GLY D 2 135 ? -28.707 -14.801 52.345 1.00 76.18 133 GLY D O 1
ATOM 4911 N N . GLY D 2 136 ? -29.418 -16.635 53.451 1.00 66.30 134 GLY D N 1
ATOM 4912 C CA . GLY D 2 136 ? -29.131 -16.064 54.761 1.00 67.95 134 GLY D CA 1
ATOM 4913 C C . GLY D 2 136 ? -27.715 -15.541 54.895 1.00 73.55 134 GLY D C 1
ATOM 4914 O O . GLY D 2 136 ? -27.497 -14.426 55.371 1.00 75.64 134 GLY D O 1
ATOM 4915 N N . ASN D 2 137 ? -26.733 -16.327 54.460 1.00 70.90 135 ASN D N 1
ATOM 4916 C CA . ASN D 2 137 ? -25.346 -15.877 54.536 1.00 74.28 135 ASN D CA 1
ATOM 4917 C C . ASN D 2 137 ? -25.078 -14.690 53.618 1.00 80.73 135 ASN D C 1
ATOM 4918 O O . ASN D 2 137 ? -24.328 -13.778 53.983 1.00 87.60 135 ASN D O 1
ATOM 4923 N N . LEU D 2 138 ? -25.668 -14.677 52.422 1.00 77.51 136 LEU D N 1
ATOM 4924 C CA . LEU D 2 138 ? -25.400 -13.563 51.521 1.00 81.67 136 LEU D CA 1
ATOM 4925 C C . LEU D 2 138 ? -26.037 -12.274 52.027 1.00 82.17 136 LEU D C 1
ATOM 4926 O O . LEU D 2 138 ? -25.455 -11.198 51.867 1.00 86.56 136 LEU D O 1
ATOM 4931 N N . HIS D 2 139 ? -27.205 -12.351 52.665 1.00 81.51 137 HIS D N 1
ATOM 4932 C CA . HIS D 2 139 ? -27.754 -11.139 53.263 1.00 90.09 137 HIS D CA 1
ATOM 4933 C C . HIS D 2 139 ? -26.914 -10.670 54.447 1.00 91.42 137 HIS D C 1
ATOM 4934 O O . HIS D 2 139 ? -26.857 -9.466 54.714 1.00 93.87 137 HIS D O 1
ATOM 4941 N N . VAL D 2 140 ? -26.242 -11.591 55.146 1.00 87.77 138 VAL D N 1
ATOM 4942 C CA . VAL D 2 140 ? -25.354 -11.204 56.239 1.00 86.92 138 VAL D CA 1
ATOM 4943 C C . VAL D 2 140 ? -24.134 -10.470 55.701 1.00 89.08 138 VAL D C 1
ATOM 4944 O O . VAL D 2 140 ? -23.721 -9.441 56.248 1.00 93.88 138 VAL D O 1
ATOM 4948 N N . ARG D 2 141 ? -23.541 -10.989 54.621 1.00 91.25 139 ARG D N 1
ATOM 4949 C CA . ARG D 2 141 ? -22.468 -10.279 53.931 1.00 91.10 139 ARG D CA 1
ATOM 4950 C C . ARG D 2 141 ? -22.911 -8.888 53.492 1.00 96.01 139 ARG D C 1
ATOM 4951 O O . ARG D 2 141 ? -22.151 -7.922 53.615 1.00 101.66 139 ARG D O 1
ATOM 4959 N N . ARG D 2 142 ? -24.134 -8.771 52.963 1.00 95.62 140 ARG D N 1
ATOM 4960 C CA . ARG D 2 142 ? -24.704 -7.462 52.649 1.00 94.85 140 ARG D CA 1
ATOM 4961 C C . ARG D 2 142 ? -24.688 -6.539 53.865 1.00 93.88 140 ARG D C 1
ATOM 4962 O O . ARG D 2 142 ? -24.239 -5.391 53.773 1.00 96.67 140 ARG D O 1
ATOM 4970 N N . GLN D 2 143 ? -25.201 -7.007 55.009 1.00 93.25 141 GLN D N 1
ATOM 4971 C CA . GLN D 2 143 ? -25.216 -6.160 56.199 1.00 93.48 141 GLN D CA 1
ATOM 4972 C C . GLN D 2 143 ? -23.806 -5.781 56.621 1.00 95.73 141 GLN D C 1
ATOM 4973 O O . GLN D 2 143 ? -23.526 -4.602 56.862 1.00 98.09 141 GLN D O 1
ATOM 4979 N N . ILE D 2 144 ? -22.906 -6.766 56.718 1.00 94.58 142 ILE D N 1
ATOM 4980 C CA . ILE D 2 144 ? -21.520 -6.479 57.088 1.00 92.75 142 ILE D CA 1
ATOM 4981 C C . ILE D 2 144 ? -20.980 -5.319 56.264 1.00 97.64 142 ILE D C 1
ATOM 4982 O O . ILE D 2 144 ? -20.489 -4.324 56.810 1.00 101.62 142 ILE D O 1
ATOM 4987 N N . ASP D 2 145 ? -21.126 -5.396 54.939 1.00 95.03 143 ASP D N 1
ATOM 4988 C CA . ASP D 2 145 ? -20.501 -4.397 54.080 1.00 97.05 143 ASP D CA 1
ATOM 4989 C C . ASP D 2 145 ? -21.128 -3.023 54.228 1.00 95.94 143 ASP D C 1
ATOM 4990 O O . ASP D 2 145 ? -20.417 -2.017 54.147 1.00 100.37 143 ASP D O 1
ATOM 4995 N N . MET D 2 146 ? -22.438 -2.942 54.447 1.00 94.56 144 MET D N 1
ATOM 4996 C CA . MET D 2 146 ? -23.007 -1.609 54.567 1.00 95.09 144 MET D CA 1
ATOM 4997 C C . MET D 2 146 ? -22.778 -1.032 55.953 1.00 94.14 144 MET D C 1
ATOM 4998 O O . MET D 2 146 ? -22.778 0.192 56.106 1.00 99.03 144 MET D O 1
ATOM 5003 N N . LEU D 2 147 ? -22.560 -1.870 56.969 1.00 93.14 145 LEU D N 1
ATOM 5004 C CA . LEU D 2 147 ? -22.153 -1.306 58.253 1.00 94.05 145 LEU D CA 1
ATOM 5005 C C . LEU D 2 147 ? -20.679 -0.933 58.242 1.00 90.79 145 LEU D C 1
ATOM 5006 O O . LEU D 2 147 ? -20.305 0.109 58.783 1.00 93.11 145 LEU D O 1
ATOM 5011 N N . LYS D 2 148 ? -19.824 -1.768 57.641 1.00 86.35 146 LYS D N 1
ATOM 5012 C CA . LYS D 2 148 ? -18.431 -1.373 57.442 1.00 90.00 146 LYS D CA 1
ATOM 5013 C C . LYS D 2 148 ? -18.335 -0.041 56.700 1.00 93.64 146 LYS D C 1
ATOM 5014 O O . LYS D 2 148 ? -17.420 0.751 56.949 1.00 88.92 146 LYS D O 1
ATOM 5020 N N . LYS D 2 149 ? -19.262 0.214 55.763 1.00 96.94 147 LYS D N 1
ATOM 5021 C CA . LYS D 2 149 ? -19.310 1.521 55.113 1.00 98.09 147 LYS D CA 1
ATOM 5022 C C . LYS D 2 149 ? -19.880 2.582 56.048 1.00 98.96 147 LYS D C 1
ATOM 5023 O O . LYS D 2 149 ? -19.524 3.761 55.932 1.00 98.74 147 LYS D O 1
ATOM 5029 N N . GLU D 2 150 ? -20.746 2.189 56.990 1.00 93.77 148 GLU D N 1
ATOM 5030 C CA . GLU D 2 150 ? -21.251 3.155 57.960 1.00 95.49 148 GLU D CA 1
ATOM 5031 C C . GLU D 2 150 ? -20.246 3.403 59.076 1.00 96.93 148 GLU D C 1
ATOM 5032 O O . GLU D 2 150 ? -20.173 4.513 59.617 1.00 98.36 148 GLU D O 1
ATOM 5038 N N . LEU D 2 151 ? -19.483 2.374 59.446 1.00 92.33 149 LEU D N 1
ATOM 5039 C CA . LEU D 2 151 ? -18.382 2.561 60.383 1.00 89.53 149 LEU D CA 1
ATOM 5040 C C . LEU D 2 151 ? -17.319 3.488 59.808 1.00 93.97 149 LEU D C 1
ATOM 5041 O O . LEU D 2 151 ? -16.748 4.312 60.532 1.00 91.41 149 LEU D O 1
ATOM 5046 N N . GLU D 2 152 ? -17.038 3.352 58.506 1.00 94.68 150 GLU D N 1
ATOM 5047 C CA . GLU D 2 152 ? -16.097 4.225 57.808 1.00 94.54 150 GLU D CA 1
ATOM 5048 C C . GLU D 2 152 ? -16.440 5.698 58.032 1.00 94.70 150 GLU D C 1
ATOM 5049 O O . GLU D 2 152 ? -15.582 6.501 58.419 1.00 91.77 150 GLU D O 1
ATOM 5055 N N . SER D 2 153 ? -17.705 6.069 57.818 1.00 90.94 151 SER D N 1
ATOM 5056 C CA . SER D 2 153 ? -18.075 7.471 57.973 1.00 96.12 151 SER D CA 1
ATOM 5057 C C . SER D 2 153 ? -18.077 7.893 59.433 1.00 92.99 151 SER D C 1
ATOM 5058 O O . SER D 2 153 ? -17.899 9.075 59.729 1.00 95.91 151 SER D O 1
ATOM 5061 N N . LEU D 2 154 ? -18.280 6.963 60.358 1.00 93.06 152 LEU D N 1
ATOM 5062 C CA . LEU D 2 154 ? -18.334 7.362 61.757 1.00 91.36 152 LEU D CA 1
ATOM 5063 C C . LEU D 2 154 ? -16.959 7.659 62.331 1.00 91.43 152 LEU D C 1
ATOM 5064 O O . LEU D 2 154 ? -16.877 8.243 63.410 1.00 84.90 152 LEU D O 1
ATOM 5069 N N . ILE D 2 155 ? -15.886 7.264 61.643 1.00 97.77 153 ILE D N 1
ATOM 5070 C CA . ILE D 2 155 ? -14.535 7.647 62.049 1.00 94.00 153 ILE D CA 1
ATOM 5071 C C . ILE D 2 155 ? -14.184 9.019 61.477 1.00 101.68 153 ILE D C 1
ATOM 5072 O O . ILE D 2 155 ? -13.532 9.831 62.143 1.00 102.02 153 ILE D O 1
ATOM 5077 N N . HIS D 2 156 ? -14.596 9.294 60.230 1.00 103.58 154 HIS D N 1
ATOM 5078 C CA . HIS D 2 156 ? -14.430 10.633 59.670 1.00 103.48 154 HIS D CA 1
ATOM 5079 C C . HIS D 2 156 ? -15.227 11.656 60.477 1.00 101.63 154 HIS D C 1
ATOM 5080 O O . HIS D 2 156 ? -14.724 12.743 60.786 1.00 104.26 154 HIS D O 1
ATOM 5087 N N . GLN D 2 157 ? -16.469 11.324 60.834 1.00 95.63 155 GLN D N 1
ATOM 5088 C CA . GLN D 2 157 ? -17.157 12.042 61.896 1.00 92.76 155 GLN D CA 1
ATOM 5089 C C . GLN D 2 157 ? -16.556 11.643 63.229 1.00 91.41 155 GLN D C 1
ATOM 5090 O O . GLN D 2 157 ? -15.823 10.660 63.330 1.00 94.87 155 GLN D O 1
ATOM 5096 N N . GLU D 2 158 ? -16.871 12.394 64.269 1.00 82.95 156 GLU D N 1
ATOM 5097 C CA . GLU D 2 158 ? -16.255 12.144 65.568 1.00 92.93 156 GLU D CA 1
ATOM 5098 C C . GLU D 2 158 ? -17.287 11.613 66.561 1.00 90.26 156 GLU D C 1
ATOM 5099 O O . GLU D 2 158 ? -17.275 11.938 67.751 1.00 84.91 156 GLU D O 1
ATOM 5105 N N . GLU D 2 159 ? -18.180 10.757 66.071 1.00 93.96 157 GLU D N 1
ATOM 5106 C CA . GLU D 2 159 ? -19.283 10.230 66.870 1.00 89.26 157 GLU D CA 1
ATOM 5107 C C . GLU D 2 159 ? -18.971 8.788 67.281 1.00 82.01 157 GLU D C 1
ATOM 5108 O O . GLU D 2 159 ? -19.580 7.819 66.833 1.00 75.87 157 GLU D O 1
ATOM 5114 N N . PHE D 2 160 ? -17.995 8.673 68.180 1.00 81.16 158 PHE D N 1
ATOM 5115 C CA . PHE D 2 160 ? -17.333 7.405 68.460 1.00 79.00 158 PHE D CA 1
ATOM 5116 C C . PHE D 2 160 ? -18.135 6.477 69.377 1.00 81.37 158 PHE D C 1
ATOM 5117 O O . PHE D 2 160 ? -17.793 5.296 69.476 1.00 82.12 158 PHE D O 1
ATOM 5125 N N . GLU D 2 161 ? -19.179 6.950 70.062 1.00 80.57 159 GLU D N 1
ATOM 5126 C CA . GLU D 2 161 ? -19.995 5.999 70.817 1.00 71.80 159 GLU D CA 1
ATOM 5127 C C . GLU D 2 161 ? -20.809 5.116 69.899 1.00 79.43 159 GLU D C 1
ATOM 5128 O O . GLU D 2 161 ? -20.898 3.906 70.113 1.00 87.63 159 GLU D O 1
ATOM 5134 N N . ASN D 2 162 ? -21.521 5.718 68.951 1.00 82.43 160 ASN D N 1
ATOM 5135 C CA . ASN D 2 162 ? -22.291 4.909 6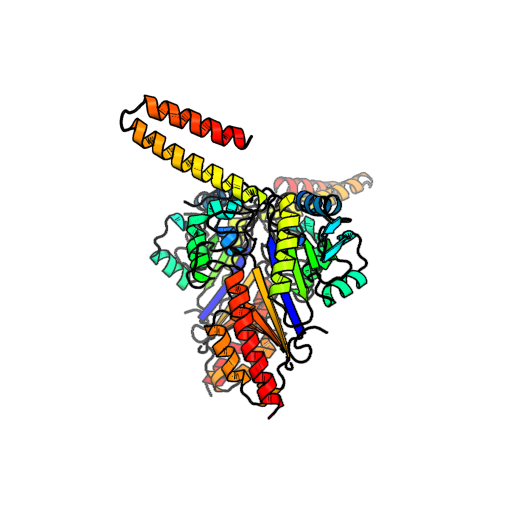8.024 1.00 77.29 160 ASN D CA 1
ATOM 5136 C C . ASN D 2 162 ? -21.381 3.981 67.271 1.00 80.17 160 ASN D C 1
ATOM 5137 O O . ASN D 2 162 ? -21.742 2.837 66.984 1.00 84.23 160 ASN D O 1
ATOM 5142 N N . ALA D 2 163 ? -20.191 4.461 66.937 1.00 78.91 161 ALA D N 1
ATOM 5143 C CA . ALA D 2 163 ? -19.236 3.588 66.287 1.00 82.50 161 ALA D CA 1
ATOM 5144 C C . ALA D 2 163 ? -19.028 2.326 67.108 1.00 81.80 161 ALA D C 1
ATOM 5145 O O . ALA D 2 163 ? -18.910 1.232 66.554 1.00 84.43 161 ALA D O 1
ATOM 5147 N N . ALA D 2 164 ? -19.035 2.453 68.435 1.00 86.75 162 ALA D N 1
ATOM 5148 C CA . ALA D 2 164 ? -18.834 1.291 69.299 1.00 87.59 162 ALA D CA 1
ATOM 5149 C C . ALA D 2 164 ? -19.865 0.201 69.035 1.00 84.31 162 ALA D C 1
ATOM 5150 O O . ALA D 2 164 ? -19.529 -0.986 68.982 1.00 87.45 162 ALA D O 1
ATOM 5152 N N . HIS D 2 165 ? -21.128 0.592 68.878 1.00 90.78 163 HIS D N 1
ATOM 5153 C CA . HIS D 2 165 ? -22.215 -0.362 68.675 1.00 87.12 163 HIS D CA 1
ATOM 5154 C C . HIS D 2 165 ? -22.159 -0.978 67.293 1.00 85.17 163 HIS D C 1
ATOM 5155 O O . HIS D 2 165 ? -22.243 -2.202 67.139 1.00 83.04 163 HIS D O 1
ATOM 5162 N N . VAL D 2 166 ? -22.014 -0.134 66.272 1.00 86.63 164 VAL D N 1
ATOM 5163 C CA . VAL D 2 166 ? -21.947 -0.630 64.906 1.00 84.94 164 VAL D CA 1
ATOM 5164 C C . VAL D 2 166 ? -20.817 -1.626 64.785 1.00 83.77 164 VAL D C 1
ATOM 5165 O O . VAL D 2 166 ? -20.940 -2.659 64.117 1.00 85.91 164 VAL D O 1
ATOM 5169 N N . ARG D 2 167 ? -19.707 -1.341 65.463 1.00 85.05 165 ARG D N 1
ATOM 5170 C CA . ARG D 2 167 ? -18.576 -2.253 65.454 1.00 84.76 165 ARG D CA 1
ATOM 5171 C C . ARG D 2 167 ? -18.951 -3.594 66.056 1.00 82.38 165 ARG D C 1
ATOM 5172 O O . ARG D 2 167 ? -18.553 -4.642 65.542 1.00 82.37 165 ARG D O 1
ATOM 5180 N N . ASP D 2 168 ? -19.725 -3.584 67.138 1.00 84.14 166 ASP D N 1
ATOM 5181 C CA . ASP D 2 168 ? -20.106 -4.839 67.768 1.00 85.85 166 ASP D CA 1
ATOM 5182 C C . ASP D 2 168 ? -21.092 -5.608 66.900 1.00 84.75 166 ASP D C 1
ATOM 5183 O O . ASP D 2 168 ? -21.062 -6.841 66.867 1.00 83.57 166 ASP D O 1
ATOM 5188 N N . GLN D 2 169 ? -21.946 -4.903 66.167 1.00 88.51 167 GLN D N 1
ATOM 5189 C CA . GLN D 2 169 ? -22.799 -5.565 65.191 1.00 82.20 167 GLN D CA 1
ATOM 5190 C C . GLN D 2 169 ? -21.967 -6.311 64.156 1.00 77.79 167 GLN D C 1
ATOM 5191 O O . GLN D 2 169 ? -22.136 -7.514 63.969 1.00 83.27 167 GLN D O 1
ATOM 5197 N N . ILE D 2 170 ? -21.035 -5.618 63.492 1.00 82.22 168 ILE D N 1
ATOM 5198 C CA . ILE D 2 170 ? -20.180 -6.263 62.485 1.00 86.16 168 ILE D CA 1
ATOM 5199 C C . ILE D 2 170 ? -19.497 -7.505 63.058 1.00 85.11 168 ILE D C 1
ATOM 5200 O O . ILE D 2 170 ? -19.428 -8.555 62.409 1.00 83.42 168 ILE D O 1
ATOM 5205 N N . ARG D 2 171 ? -18.969 -7.397 64.281 1.00 87.76 169 ARG D N 1
ATOM 5206 C CA . ARG D 2 171 ? -18.344 -8.549 64.926 1.00 87.41 169 ARG D CA 1
ATOM 5207 C C . ARG D 2 171 ? -19.374 -9.621 65.258 1.00 93.77 169 ARG D C 1
ATOM 5208 O O . ARG D 2 171 ? -19.061 -10.817 65.239 1.00 98.76 169 ARG D O 1
ATOM 5216 N N . LEU D 2 172 ? -20.603 -9.211 65.578 1.00 89.49 170 LEU D N 1
ATOM 5217 C CA . LEU D 2 172 ? -21.654 -10.174 65.890 1.00 87.24 170 LEU D CA 1
ATOM 5218 C C . LEU D 2 172 ? -22.058 -10.967 64.653 1.00 93.38 170 LEU D C 1
ATOM 5219 O O . LEU D 2 172 ? -22.182 -12.197 64.705 1.00 95.95 170 LEU D O 1
ATOM 5224 N N . LEU D 2 173 ? -22.273 -10.274 63.533 1.00 94.34 171 LEU D N 1
ATOM 5225 C CA . LEU D 2 173 ? -22.690 -10.948 62.312 1.00 83.78 171 LEU D CA 1
ATOM 5226 C C . LEU D 2 173 ? -21.607 -11.884 61.802 1.00 88.28 171 LEU D C 1
ATOM 5227 O O . LEU D 2 173 ? -21.913 -12.982 61.332 1.00 93.72 171 LEU D O 1
ATOM 5232 N N . GLU D 2 174 ? -20.338 -11.465 61.862 1.00 89.32 172 GLU D N 1
ATOM 5233 C CA . GLU D 2 174 ? -19.279 -12.288 61.285 1.00 96.17 172 GLU D CA 1
ATOM 5234 C C . GLU D 2 174 ? -19.137 -13.608 62.027 1.00 98.22 172 GLU D C 1
ATOM 5235 O O . GLU D 2 174 ? -18.792 -14.631 61.421 1.00 98.07 172 GLU D O 1
ATOM 5241 N N . GLN D 2 175 ? -19.399 -13.610 63.333 1.00 98.56 173 GLN D N 1
ATOM 5242 C CA . GLN D 2 175 ? -19.324 -14.854 64.088 1.00 103.61 173 GLN D CA 1
ATOM 5243 C C . GLN D 2 175 ? -20.554 -15.725 63.848 1.00 102.43 173 GLN D C 1
ATOM 5244 O O . GLN D 2 175 ? -20.451 -16.958 63.894 1.00 103.03 173 GLN D O 1
ATOM 5250 N N . SER D 2 176 ? -21.721 -15.105 63.594 1.00 100.13 174 SER D N 1
ATOM 5251 C CA . SER D 2 176 ? -22.913 -15.860 63.202 1.00 91.52 174 SER D CA 1
ATOM 5252 C C . SER D 2 176 ? -22.686 -16.620 61.905 1.00 95.40 174 SER D C 1
ATOM 5253 O O . SER D 2 176 ? -23.342 -17.637 61.658 1.00 93.83 174 SER D O 1
ATOM 5256 N N . LEU D 2 177 ? -21.777 -16.140 61.063 1.00 96.81 175 LEU D N 1
ATOM 5257 C CA . LEU D 2 177 ? -21.431 -16.818 59.822 1.00 93.22 175 LEU D CA 1
ATOM 5258 C C . LEU D 2 177 ? -20.649 -18.100 60.118 1.00 97.53 175 LEU D C 1
ATOM 5259 O O . LEU D 2 177 ? -19.418 -18.094 60.160 1.00 94.15 175 LEU D O 1
#

Nearest PDB structures (foldseek):
  8wtc-assembly2_D  TM=6.391E-01  e=1.462E-14  Bacillus subtilis subsp. subtilis str. 168
  8gqd-assembly1_H  TM=8.470E-01  e=2.498E-03  Staphylococcus aureus
  8wtc-assembly2_D  TM=1.010E+00  e=8.560E-16  Bacillus subtilis subsp. subtilis str. 168
  8gqd-assembly1_H  TM=8.354E-01  e=6.772E-03  Staphylococcus aureus
  8wtc-assembly2_C  TM=1.004E+00  e=3.772E-51  Bacillus subtilis subsp. subtilis str. 168

Sequence (661 aa):
KGPESDIVLSSRIRLARNFEHIRFPTRYSNEEASSIIQQFEDQFSEQEIPGIGKFVLIRMNDAQPLEKRVLVEKHLISPNLTESPFGGCLLSENEEVSVMLNEEDHIRIQCLFPGFQLLEAMKAANQVDDWIEEKVDYAFNEQRGYLTSCPTNVGTGLRASVMMHLPALVLTRQINRIIPAINQLGLVVRGGNIFQISNQITLGKSEQDIVEDLNSVAAQLIEQERSAREAQISACPKCGMTFQQFRKIGRFGCSECYKTFHSNITPILRKVHSGNTVHAGKIPKRIGGNLHVRRQIDMLKKELESLIHQEEFENAAHVRDQIRLLEQSLKKGPESDIVLSSRIRLARNFEHIRFPTRYSNEEASSIIQQFEDQFSEQEIPGIGKFVLIRMNDAQPLEKRVLVEKHLISPNLTESPFGGCLLSENEEVSVMLNEEDHIRIQCLFPGFQLLEAMKAANQVDDWIEEKVDYAFNEQRGYLTSCPTNVGTGLRASVMMHLPALVLTRQINRIIPAINQLGLVVRGGNIFQISNQITLGKSEQDIVEDLNSVAAQLIEQERSAREAQISACPKCGMTFQQFRKIGRFGCSECYKTFHSNITPILRKVHSGNTVHAGKIPKRIGGNLHVRRQIDMLKKELESLIHQEEFENAAHVRDQIRLLEQSL

InterPro domains:
  IPR000749 ATP:guanido phosphotransferase [PTHR11547] (17-255)
  IPR014746 Glutamine synthetase/guanido kinase, catalytic domain [SSF55931] (3-268)
  IPR022414 ATP:guanido phosphotransferase, catalytic domain [PF00217] (53-253)
  IPR022414 ATP:guanido phosphotransferase, catalytic domain [PS51510] (24-254)
  IPR022415 ATP:guanido phosphotransferase active site [PS00112] (167-173)
  IPR023660 Protein arginine kinase [MF_00602] (13-350)
  IPR023660 Protein arginine kinase [cd07930] (22-254)
  IPR060285 Protein-arginine kinase McsB, C-terminal domain [PF27454] (264-354)

Solvent-accessible surface area: 31744 Å² total; per-residue (Å²): 191,25,69,55,52,90,0,1,80,24,1,30,0,48,0,6,2,2,15,46,124,42,63,0,1,0,21,22,27,19,129,43,2,46,56,2,2,79,56,0,62,99,60,0,10,111,80,122,36,101,88,24,14,78,0,71,19,44,49,2,105,113,10,117,87,120,96,32,149,76,13,40,128,101,99,5,7,20,91,96,1,33,119,15,13,29,0,0,0,0,13,1,130,78,61,38,2,1,0,4,0,6,28,45,7,0,0,42,0,3,0,35,23,34,0,31,34,1,102,89,0,14,147,5,0,41,63,0,1,28,29,0,2,110,117,1,56,0,1,15,31,93,56,1,0,2,4,0,0,29,11,64,30,0,0,0,4,1,54,0,3,0,45,0,61,2,30,14,0,45,138,74,177,55,21,106,203,23,51,65,44,4,69,155,95,32,3,46,22,152,97,124,40,58,26,26,2,3,6,79,15,0,0,19,65,27,14,117,55,2,0,96,39,0,32,67,20,0,39,126,10,7,102,69,0,86,56,16,90,154,112,210,62,59,32,4,114,72,11,37,0,5,18,32,6,8,126,70,24,32,25,0,0,0,8,67,0,2,150,40,4,72,90,50,0,22,74,46,0,124,171,54,0,93,45,52,22,76,20,58,36,34,83,2,146,98,35,7,40,77,31,93,27,137,123,70,4,81,139,25,102,114,86,51,100,46,20,76,163,104,141,90,101,136,72,7,36,109,2,121,57,60,16,143,116,39,67,124,76,49,215,192,24,87,37,42,68,0,0,79,17,0,25,0,51,0,8,2,1,13,52,129,29,62,0,16,9,17,22,34,23,133,45,5,35,61,0,1,82,51,0,68,93,39,0,14,98,90,112,35,100,90,20,18,60,0,52,15,52,39,3,117,105,14,110,90,125,97,23,154,73,13,38,131,90,99,7,3,21,88,85,1,38,116,11,29,56,0,0,0,0,18,1,124,80,55,56,3,1,0,3,0,7,30,42,8,0,0,34,0,2,0,40,28,48,0,31,33,1,93,90,0,18,160,10,0,33,63,0,0,34,31,0,2,100,115,2,46,8,1,38,28,114,77,7,0,1,5,0,0,27,10,59,27,0,0,0,4,0,53,0,2,1,58,0,58,3,38,8,0,50,159,69,165,61,19,88,198,22,52,66,50,5,72,152,114,29,4,51,14,205,76,119,45,53,31,45,3,11,5,74,14,0,0,20,69,21,5,107,70,2,3,94,54,0,37,75,24,0,40,107,9,13,114,64,0,90,62,21,85,163,119,130,80,39,42,3,108,65,14,41,0,4,19,25,2,6,95,81,20,32,52,0,0,0,4,58,0,3,121,29,2,81,84,40,0,28,76,43,0,126,171,50,0,81,43,51,26,88,19,60,24,38,87,3,136,78,67,11,37,61,92,104,25,111,110,56,1,82,94,16,104,139,81,39,128,47,16,100,165,91,151,89,108,126,77,8,39,122,14,93,74,82,11,152,117,30,72,149,79,100

B-factor: mean 62.74, std 15.47, range [24.78, 122.99]

Radius of gyration: 31.23 Å; Cα contacts (8 Å, |Δi|>4): 1262; chains: 4; bounding box: 81×87×88 Å

Foldseek 3Di:
DAAPLVWWFKKKKKFFWAFQPADWLVDGDPVSLQVLLVVCCVQQAQDADPPQAGWHKDFLQVDDLVSVVVCCVLVQDHPVQNPPNSWIWTAGPVRQWIWTASDQGGTMTMGMGGYLCNPVRVVVRVVVVVVVVVPGHTNADVQFGGDGNDPQQIARSMKIKIKTQQVLCVVVVVVVVVQVVLVVLQWHWDCVRMIMIIGRGRHDDDPCRRSVSSSVSVVVSSVVSVVSVVD/DWDAFPPQRHTVVNCVVVVDDRDPCSCVVCVVVCQVVCCVPPVHDRDDPDDQDDPCSVVVVLVVVLVVLVVVLVVCVVPPVVVVNVVSVVVNVVSVVVVD/DADPLVWWFKKKKKAFWAFQPADWLVDGDPVSLQVLLVVCVVPQAQDADPPQAGWHKAFLCPDDLVNVVVCCVVVQDHPQCNPPNRWIKTAGPVGQWIWTANDQGRTMTMGIGGYLCHVVRVVVSVVVVVVVCVVGPTNADPQFGGDGNDPQQIARSMKIKIKTQFVLCVVVVVVVVLQVVLVVLQWHWDQVRIIMIIGRGHHPDDPVVRSVSVSVSVVVSVVVRVVSVVD/DQDAQPPQSHDVVNCVVPVDDRDDSSCVVCVVVCQVVCCVPPVHDDDDPDDDDCVVVVLVVLVVLLVVLVVVLVVVVVPVVVVVNVVSVVSSVVSVVVD

Organism: Bacillus subtilis (strain 168) (NCBI:txid224308)